Protein AF-A0A2A6LT92-F1 (afdb_monomer)

Organism: Rhizobium fredii (NCBI:txid380)

Mean predicted aligned error: 14.04 Å

Foldseek 3Di:
DDDDDDDDDDDDPPPPDPPPPPPPPPDDWDWDKAFQFAFEALEDPFWDAPPDPFWDKAKDKDKTWRQLQAWFQKKKFKAFQWHDDFPDFIAWFPFKWKKAKWKDPPVVDDIGTFAAVNHRMDIHGTGQLIRMTPMDGDPDIAHHGHMMMMMMIIGDGHGGIGGFGPPDPDTGRGGLGMIGTDICVSPFQEEEEEEELVCPFQNNLLSLLCVSQHYYRYYYHYLDALVNCLVRCPSVLVNCLVNVHQAYEYYHDLSCLVVVHFLVRRVVSVVSVLVSNVVSNYFYAYEAFDQWLDLDKFFWPFWWDDPQKIKTFTPFLVSDDAQFKKAKDFFPPPPLSGGIWGFHDGDGRITITGGNPHDGTTTDGRIIIGGFDDPDDPSADDPDLNAFACPHSRLSNRVVSVVQPDRHPYYQYQCVQFAPDRRGSHGPDPPDVLLDGWFAKWFFAAAPFLFKTATDDPPPQADWFSQAQKWKAWCDWPCHRHIFGFRIHDRRMTGTPDGDPGDDGGTIIIIGGHSQWGDRPNSTGTNDGPPDRRSVSSSVSSSVVSNVVSVVD

Structure (mmCIF, N/CA/C/O backbone):
data_AF-A0A2A6LT92-F1
#
_entry.id   AF-A0A2A6LT92-F1
#
loop_
_atom_site.group_PDB
_atom_site.id
_atom_site.type_symbol
_atom_site.label_atom_id
_atom_site.label_alt_id
_atom_site.label_comp_id
_atom_site.label_asym_id
_atom_site.label_entity_id
_atom_site.label_seq_id
_atom_site.pdbx_PDB_ins_code
_atom_site.Cartn_x
_atom_site.Cartn_y
_atom_site.Cartn_z
_atom_site.occupancy
_atom_site.B_iso_or_equiv
_atom_site.auth_seq_id
_atom_site.auth_comp_id
_atom_site.auth_asym_id
_atom_site.auth_atom_id
_atom_site.pdbx_PDB_model_num
ATOM 1 N N . MET A 1 1 ? 61.129 0.659 36.551 1.00 35.59 1 MET A N 1
ATOM 2 C CA . MET A 1 1 ? 60.708 1.620 35.511 1.00 35.59 1 MET A CA 1
ATOM 3 C C . MET A 1 1 ? 59.716 0.916 34.596 1.00 35.59 1 MET A C 1
ATOM 5 O O . MET A 1 1 ? 60.123 -0.070 34.010 1.00 35.59 1 MET A O 1
ATOM 9 N N . SER A 1 2 ? 58.466 1.410 34.573 1.00 32.62 2 SER A N 1
ATOM 10 C CA . SER A 1 2 ? 57.459 1.439 33.481 1.00 32.62 2 SER A CA 1
ATOM 11 C C . SER A 1 2 ? 57.184 0.186 32.616 1.00 32.62 2 SER A C 1
ATOM 13 O O . SER A 1 2 ? 58.127 -0.407 32.122 1.00 32.62 2 SER A O 1
ATOM 15 N N . LEU A 1 3 ? 55.974 -0.186 32.169 1.00 25.86 3 LEU A N 1
ATOM 16 C CA . LEU A 1 3 ? 54.539 -0.003 32.488 1.00 25.86 3 LEU A CA 1
ATOM 17 C C . LEU A 1 3 ? 53.767 -0.597 31.264 1.00 25.86 3 LEU A C 1
ATOM 19 O O . LEU A 1 3 ? 54.207 -0.364 30.143 1.00 25.86 3 LEU A O 1
ATOM 23 N N . TYR A 1 4 ? 52.617 -1.258 31.493 1.00 28.72 4 TYR A N 1
ATOM 24 C CA . TYR A 1 4 ? 51.484 -1.587 30.572 1.00 28.72 4 TYR A CA 1
ATOM 25 C C . TYR A 1 4 ? 51.679 -2.611 29.417 1.00 28.72 4 TYR A C 1
ATOM 27 O O . TYR A 1 4 ? 52.511 -2.417 28.543 1.00 28.72 4 TYR A O 1
ATOM 35 N N . ALA A 1 5 ? 51.040 -3.802 29.432 1.00 31.17 5 ALA A N 1
ATOM 36 C CA . ALA A 1 5 ? 49.614 -4.174 29.186 1.00 31.17 5 ALA A CA 1
ATOM 37 C C . ALA A 1 5 ? 49.206 -4.046 27.696 1.00 31.17 5 ALA A C 1
ATOM 39 O O . ALA A 1 5 ? 49.435 -3.005 27.099 1.00 31.17 5 ALA A O 1
ATOM 40 N N . ILE A 1 6 ? 48.633 -5.049 27.013 1.00 30.48 6 ILE A N 1
ATOM 41 C CA . ILE A 1 6 ? 47.263 -5.580 27.176 1.00 30.48 6 ILE A CA 1
ATOM 42 C C . ILE A 1 6 ? 47.177 -7.008 26.585 1.00 30.48 6 ILE A C 1
ATOM 44 O O . ILE A 1 6 ? 47.565 -7.238 25.441 1.00 30.48 6 ILE A O 1
ATOM 48 N N . LEU A 1 7 ? 46.608 -7.941 27.355 1.00 28.47 7 LEU A N 1
ATOM 49 C CA . LEU A 1 7 ? 46.187 -9.282 26.942 1.00 28.47 7 LEU A CA 1
ATOM 50 C C . LEU A 1 7 ? 44.790 -9.540 27.550 1.00 28.47 7 LEU A C 1
ATOM 52 O O . LEU A 1 7 ? 44.619 -9.313 28.741 1.00 28.47 7 LEU A O 1
ATOM 56 N N . PHE A 1 8 ? 43.847 -10.015 26.727 1.00 28.67 8 PHE A N 1
ATOM 57 C CA . PHE A 1 8 ? 42.666 -10.846 27.053 1.00 28.67 8 PHE A CA 1
ATOM 58 C C . PHE A 1 8 ? 41.610 -10.410 28.108 1.00 28.67 8 PHE A C 1
ATOM 60 O O . PHE A 1 8 ? 41.892 -10.312 29.292 1.00 28.67 8 PHE A O 1
ATOM 67 N N . ASN A 1 9 ? 40.350 -10.316 27.652 1.00 26.55 9 ASN A N 1
ATOM 68 C CA . ASN A 1 9 ? 39.064 -10.627 28.330 1.00 26.55 9 ASN A CA 1
ATOM 69 C C . ASN A 1 9 ? 38.005 -10.593 27.197 1.00 26.55 9 ASN A C 1
ATOM 71 O O . ASN A 1 9 ? 37.857 -9.547 26.578 1.00 26.55 9 ASN A O 1
ATOM 75 N N . VAL A 1 10 ? 37.327 -11.634 26.688 1.00 31.52 10 VAL A N 1
ATOM 76 C CA . VAL A 1 10 ? 36.645 -12.824 27.241 1.00 31.52 10 VAL A CA 1
ATOM 77 C C . VAL A 1 10 ? 35.726 -12.488 28.415 1.00 31.52 10 VAL A C 1
ATOM 79 O O . VAL A 1 10 ? 36.194 -12.178 29.499 1.00 31.52 10 VAL A O 1
ATOM 82 N N . LEU A 1 11 ? 34.418 -12.578 28.141 1.00 33.44 11 LEU A N 1
ATOM 83 C CA . LEU A 1 11 ? 33.277 -12.563 29.061 1.00 33.44 11 LEU A CA 1
ATOM 84 C C . LEU A 1 11 ? 33.255 -11.449 30.125 1.00 33.44 11 LEU A C 1
ATOM 86 O O . LEU A 1 11 ? 33.715 -11.624 31.247 1.00 33.44 11 LEU A O 1
ATOM 90 N N . MET A 1 12 ? 32.525 -10.371 29.832 1.00 28.38 12 MET A N 1
ATOM 91 C CA . MET A 1 12 ? 31.717 -9.718 30.862 1.00 28.38 12 MET A CA 1
ATOM 92 C C . MET A 1 12 ? 30.249 -10.059 30.625 1.00 28.38 12 MET A C 1
ATOM 94 O O . MET A 1 12 ? 29.532 -9.368 29.908 1.00 28.38 12 MET A O 1
ATOM 98 N N . SER A 1 13 ? 29.812 -11.149 31.256 1.00 32.41 13 SER A N 1
ATOM 99 C CA . SER A 1 13 ? 28.473 -11.198 31.823 1.00 32.41 13 SER A CA 1
ATOM 100 C C . SER A 1 13 ? 28.432 -10.160 32.943 1.00 32.41 13 SER A C 1
ATOM 102 O O . SER A 1 13 ? 29.054 -10.348 33.992 1.00 32.41 13 SER A O 1
ATOM 104 N N . THR A 1 14 ? 27.722 -9.059 32.743 1.00 32.44 14 THR A N 1
ATOM 105 C CA . THR A 1 14 ? 27.208 -8.284 33.867 1.00 32.44 14 THR A CA 1
ATOM 106 C C . THR A 1 14 ? 26.191 -9.163 34.584 1.00 32.44 14 THR A C 1
ATOM 108 O O . THR A 1 14 ? 25.027 -9.246 34.206 1.00 32.44 14 THR A O 1
ATOM 111 N N . VAL A 1 15 ? 26.663 -9.868 35.611 1.00 33.94 15 VAL A N 1
ATOM 112 C CA . VAL A 1 15 ? 25.813 -10.319 36.709 1.00 33.94 15 VAL A CA 1
ATOM 113 C C . VAL A 1 15 ? 25.265 -9.038 37.326 1.00 33.94 15 VAL A C 1
ATOM 115 O O . VAL A 1 15 ? 25.977 -8.323 38.031 1.00 33.94 15 VAL A O 1
ATOM 118 N N . ALA A 1 16 ? 24.028 -8.697 36.969 1.00 36.12 16 ALA A N 1
ATOM 119 C CA . ALA A 1 16 ? 23.244 -7.763 37.748 1.00 36.12 16 ALA A CA 1
ATOM 120 C C . ALA A 1 16 ? 23.137 -8.376 39.144 1.00 36.12 16 ALA A C 1
ATOM 122 O O . ALA A 1 16 ? 22.608 -9.472 39.317 1.00 36.12 16 ALA A O 1
ATOM 123 N N . VAL A 1 17 ? 23.742 -7.707 40.119 1.00 37.91 17 VAL A N 1
ATOM 124 C CA . VAL A 1 17 ? 23.468 -7.962 41.526 1.00 37.91 17 VAL A CA 1
ATOM 125 C C . VAL A 1 17 ? 21.973 -7.708 41.692 1.00 37.91 17 VAL A C 1
ATOM 127 O O . VAL A 1 17 ? 21.527 -6.595 41.411 1.00 37.91 17 VAL A O 1
ATOM 130 N N . ASP A 1 18 ? 21.222 -8.746 42.071 1.00 41.53 18 ASP A N 1
ATOM 131 C CA . ASP A 1 18 ? 19.834 -8.659 42.526 1.00 41.53 18 ASP A CA 1
ATOM 132 C C . ASP A 1 18 ? 19.778 -7.659 43.690 1.00 41.53 18 ASP A C 1
ATOM 134 O O . ASP A 1 18 ? 19.948 -8.000 44.859 1.00 41.53 18 ASP A O 1
ATOM 138 N N . GLY A 1 19 ? 19.608 -6.381 43.360 1.00 40.41 19 GLY A N 1
ATOM 139 C CA . GLY A 1 19 ? 18.986 -5.440 44.266 1.00 40.41 19 GLY A CA 1
ATOM 140 C C . GLY A 1 19 ? 17.525 -5.838 44.312 1.00 40.41 19 GLY A C 1
ATOM 141 O O . GLY A 1 19 ? 16.892 -5.850 43.257 1.00 40.41 19 GLY A O 1
ATOM 142 N N . ASP A 1 20 ? 17.042 -6.206 45.500 1.00 41.25 20 ASP A N 1
ATOM 143 C CA . ASP A 1 20 ? 15.646 -6.525 45.788 1.00 41.25 20 ASP A CA 1
ATOM 144 C C . ASP A 1 20 ? 14.729 -5.692 44.895 1.00 41.25 20 ASP A C 1
ATOM 146 O O . ASP A 1 20 ? 14.607 -4.473 45.067 1.00 41.25 20 ASP A O 1
ATOM 150 N N . ALA A 1 21 ? 14.152 -6.342 43.881 1.00 46.31 21 ALA A N 1
ATOM 151 C CA . ALA A 1 21 ? 13.217 -5.704 42.983 1.00 46.31 21 ALA A CA 1
ATOM 152 C C . ALA A 1 21 ? 12.056 -5.244 43.856 1.00 46.31 21 ALA A C 1
ATOM 154 O O . ALA A 1 21 ? 11.221 -6.053 44.261 1.00 46.31 21 ALA A O 1
ATOM 155 N N . VAL A 1 22 ? 12.041 -3.949 44.192 1.00 47.75 22 VAL A N 1
ATOM 156 C CA . VAL A 1 22 ? 10.883 -3.295 44.795 1.00 47.75 22 VAL A CA 1
ATOM 157 C C . VAL A 1 22 ? 9.699 -3.762 43.958 1.00 47.75 22 VAL A C 1
ATOM 159 O O . VAL A 1 22 ? 9.724 -3.512 42.747 1.00 47.75 22 VAL A O 1
ATOM 162 N N . PRO A 1 23 ? 8.729 -4.497 44.539 1.00 46.97 23 PRO A N 1
ATOM 163 C CA . PRO A 1 23 ? 7.617 -5.022 43.774 1.00 46.97 23 PRO A CA 1
ATOM 164 C C . PRO A 1 23 ? 6.994 -3.846 43.043 1.00 46.97 23 PRO A C 1
ATOM 166 O O . PRO A 1 23 ? 6.489 -2.918 43.679 1.00 46.97 23 PRO A O 1
ATOM 169 N N . GLN A 1 24 ? 7.116 -3.835 41.713 1.00 47.56 24 GLN A N 1
ATOM 170 C CA . GLN A 1 24 ? 6.415 -2.852 40.906 1.00 47.56 24 GLN A CA 1
ATOM 171 C C . GLN A 1 24 ? 4.946 -2.994 41.306 1.00 47.56 24 GLN A C 1
ATOM 173 O O . GLN A 1 24 ? 4.434 -4.122 41.280 1.00 47.56 24 GLN A O 1
ATOM 178 N N . PRO A 1 25 ? 4.294 -1.917 41.779 1.00 57.31 25 PRO A N 1
ATOM 179 C CA . PRO A 1 25 ? 2.903 -2.003 42.180 1.00 57.31 25 PRO A CA 1
ATOM 180 C C . PRO A 1 25 ? 2.115 -2.626 41.023 1.00 57.31 25 PRO A C 1
ATOM 182 O O . PRO A 1 25 ? 2.412 -2.320 39.863 1.00 57.31 25 PRO A O 1
ATOM 185 N N . PRO A 1 26 ? 1.166 -3.535 41.310 1.00 62.59 26 PRO A N 1
ATOM 186 C CA . PRO A 1 26 ? 0.420 -4.219 40.266 1.00 62.59 26 PRO A CA 1
ATOM 187 C C . PRO A 1 26 ? -0.164 -3.176 39.315 1.00 62.59 26 PRO A C 1
ATOM 189 O O . PRO A 1 26 ? -0.838 -2.240 39.752 1.00 62.59 26 PRO A O 1
ATOM 192 N N . ILE A 1 27 ? 0.149 -3.311 38.025 1.00 67.31 27 ILE A N 1
ATOM 193 C CA . ILE A 1 27 ? -0.354 -2.413 36.988 1.00 67.31 27 ILE A CA 1
ATOM 194 C C . ILE A 1 27 ? -1.873 -2.569 36.984 1.00 67.31 27 ILE A C 1
ATOM 196 O O . ILE A 1 27 ? -2.391 -3.605 36.572 1.00 67.31 27 ILE A O 1
ATOM 200 N N . VAL A 1 28 ? -2.582 -1.558 37.490 1.00 76.75 28 VAL A N 1
ATOM 201 C CA . VAL A 1 28 ? -4.045 -1.529 37.468 1.00 76.75 28 VAL A CA 1
ATOM 202 C C . VAL A 1 28 ? -4.476 -1.371 36.011 1.00 76.75 28 VAL A C 1
ATOM 204 O O . VAL A 1 28 ? -4.092 -0.380 35.383 1.00 76.75 28 VAL A O 1
ATOM 207 N N . PRO A 1 29 ? -5.252 -2.314 35.452 1.00 81.06 29 PRO A N 1
ATOM 208 C CA . PRO A 1 29 ? -5.726 -2.193 34.086 1.00 81.06 29 PRO A CA 1
ATOM 209 C C . PRO A 1 29 ? -6.596 -0.944 33.919 1.00 81.06 29 PRO A C 1
ATOM 211 O O . PRO A 1 29 ? -7.518 -0.714 34.702 1.00 81.06 29 PRO A O 1
ATOM 214 N N . VAL A 1 30 ? -6.323 -0.143 32.890 1.00 83.94 30 VAL A N 1
ATOM 215 C CA . VAL A 1 30 ? -7.087 1.065 32.552 1.00 83.94 30 VAL A CA 1
ATOM 216 C C . VAL A 1 30 ? -7.809 0.892 31.214 1.00 83.94 30 VAL A C 1
ATOM 218 O O . VAL A 1 30 ? -7.263 0.254 30.317 1.00 83.94 30 VAL A O 1
ATOM 221 N N . PRO A 1 31 ? -9.016 1.445 31.025 1.00 85.50 31 PRO A N 1
ATOM 222 C CA . PRO A 1 31 ? -9.677 1.421 29.724 1.00 85.50 31 PRO A CA 1
ATOM 223 C C . PRO A 1 31 ? -8.871 2.187 28.661 1.00 85.50 31 PRO A C 1
ATOM 225 O O . PRO A 1 31 ? -8.433 3.314 28.894 1.00 85.50 31 PRO A O 1
ATOM 228 N N . VAL A 1 32 ? -8.686 1.584 27.488 1.00 88.12 32 VAL A N 1
ATOM 229 C CA . VAL A 1 32 ? -7.994 2.157 26.327 1.00 88.12 32 VAL A CA 1
ATOM 230 C C . VAL A 1 32 ? -8.792 1.908 25.051 1.00 88.12 32 VAL A C 1
ATOM 232 O O . VAL A 1 32 ? -9.273 0.805 24.802 1.00 88.12 32 VAL A O 1
ATOM 235 N N . GLN A 1 33 ? -8.906 2.930 24.209 1.00 90.56 33 GLN A N 1
ATOM 236 C CA . GLN A 1 33 ? -9.576 2.819 22.916 1.00 90.56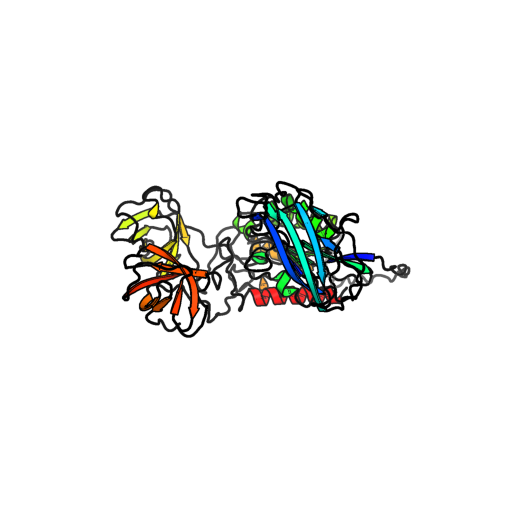 33 GLN A CA 1
ATOM 237 C C . GLN A 1 33 ? -8.616 2.245 21.864 1.00 90.56 33 GLN A C 1
ATOM 239 O O . GLN A 1 33 ? -7.483 2.714 21.727 1.00 90.56 33 GLN A O 1
ATOM 244 N N . ARG A 1 34 ? -9.049 1.213 21.129 1.00 89.56 34 ARG A N 1
ATOM 245 C CA . ARG A 1 34 ? -8.209 0.485 20.161 1.00 89.56 34 ARG A CA 1
ATOM 246 C C . ARG A 1 34 ? -8.977 0.096 18.914 1.00 89.56 34 ARG A C 1
ATOM 248 O O . ARG A 1 34 ? -10.139 -0.279 19.010 1.00 89.56 34 ARG A O 1
ATOM 255 N N . ASN A 1 35 ? -8.306 0.103 17.766 1.00 94.06 35 ASN A N 1
ATOM 256 C CA . ASN A 1 35 ? -8.824 -0.472 16.531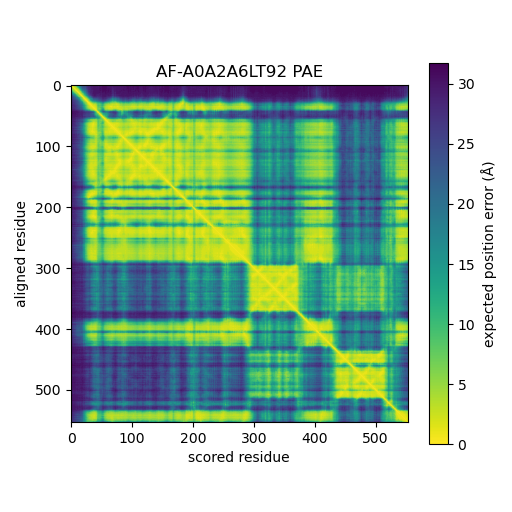 1.00 94.06 35 ASN A CA 1
ATOM 257 C C . ASN A 1 35 ? -9.047 -1.981 16.704 1.00 94.06 35 ASN A C 1
ATOM 259 O O . ASN A 1 35 ? -8.167 -2.687 17.197 1.00 94.06 35 ASN A O 1
ATOM 263 N N . ILE A 1 36 ? -10.213 -2.472 16.286 1.00 93.38 36 ILE A N 1
ATOM 264 C CA . ILE A 1 36 ? -10.633 -3.864 16.528 1.00 93.38 36 ILE A CA 1
ATOM 265 C C . ILE A 1 36 ? -10.693 -4.722 15.268 1.00 93.38 36 ILE A C 1
ATOM 267 O O . ILE A 1 36 ? -11.024 -5.904 15.334 1.00 93.38 36 ILE A O 1
ATOM 271 N N . THR A 1 37 ? -10.358 -4.153 14.114 1.00 90.44 37 THR A N 1
ATOM 272 C CA . THR A 1 37 ? -10.396 -4.851 12.831 1.00 90.44 37 THR A CA 1
ATOM 273 C C . THR A 1 37 ? -9.274 -4.389 11.907 1.00 90.44 37 THR A C 1
ATOM 275 O O . THR A 1 37 ? -8.489 -3.501 12.241 1.00 90.44 37 THR A O 1
ATOM 278 N N . ARG A 1 38 ? -9.176 -5.004 10.731 1.00 87.88 38 ARG A N 1
ATOM 279 C CA . ARG A 1 38 ? -8.233 -4.587 9.695 1.00 87.88 38 ARG A CA 1
ATOM 280 C C . ARG A 1 38 ? -8.876 -3.500 8.856 1.00 87.88 38 ARG A C 1
ATOM 282 O O . ARG A 1 38 ? -9.900 -3.735 8.220 1.00 87.88 38 ARG A O 1
ATOM 289 N N . THR A 1 39 ? -8.276 -2.317 8.847 1.00 84.50 39 THR A N 1
ATOM 290 C CA . THR A 1 39 ? -8.749 -1.196 8.038 1.00 84.50 39 THR A CA 1
ATOM 291 C C . THR A 1 39 ? -7.637 -0.607 7.194 1.00 84.50 39 THR A C 1
ATOM 293 O O . THR A 1 39 ? -6.450 -0.655 7.524 1.00 84.50 39 THR A O 1
ATOM 296 N N . ILE A 1 40 ? -8.050 -0.046 6.064 1.00 80.31 40 ILE A N 1
ATOM 297 C CA . ILE A 1 40 ? -7.178 0.697 5.168 1.00 80.31 40 ILE A CA 1
ATOM 298 C C . ILE A 1 40 ? -7.648 2.134 5.186 1.00 80.31 40 ILE A C 1
ATOM 300 O O . ILE A 1 40 ? -8.841 2.417 5.060 1.00 80.31 40 ILE A O 1
ATOM 304 N N . GLY A 1 41 ? -6.706 3.038 5.394 1.00 78.06 41 GLY A N 1
ATOM 305 C CA . GLY A 1 41 ? -7.003 4.445 5.507 1.00 78.06 41 GLY A CA 1
ATOM 306 C C . GLY A 1 41 ? -7.394 5.107 4.182 1.00 78.06 41 GLY A C 1
ATOM 307 O O . GLY A 1 41 ? -7.432 4.469 3.128 1.00 78.06 41 GLY A O 1
ATOM 308 N N . PRO A 1 42 ? -7.683 6.412 4.237 1.00 71.62 42 PRO A N 1
ATOM 309 C CA . PRO A 1 42 ? -8.165 7.219 3.114 1.00 71.62 42 PRO A CA 1
ATOM 310 C C . PRO A 1 42 ? -7.088 7.505 2.039 1.00 71.62 42 PRO A C 1
ATOM 312 O O . PRO A 1 42 ? -6.676 8.657 1.880 1.00 71.62 42 PRO A O 1
ATOM 315 N N . GLY A 1 43 ? -6.582 6.493 1.316 1.00 58.97 43 GLY A N 1
ATOM 316 C CA . GLY A 1 43 ? -5.452 6.664 0.386 1.00 58.97 43 GLY A CA 1
ATOM 317 C C . GLY A 1 43 ? -5.400 5.774 -0.864 1.00 58.97 43 GLY A C 1
ATOM 318 O O . GLY A 1 43 ? -5.931 4.666 -0.879 1.00 58.97 43 GLY A O 1
ATOM 319 N N . ASN A 1 44 ? -4.670 6.299 -1.867 1.00 48.38 44 ASN A N 1
ATOM 320 C CA . ASN A 1 44 ? -4.307 5.776 -3.204 1.00 48.38 44 ASN A CA 1
ATOM 321 C C . ASN A 1 44 ? -5.226 6.184 -4.384 1.00 48.38 44 ASN A C 1
ATOM 323 O O . ASN A 1 44 ? -5.695 5.320 -5.116 1.00 48.38 44 ASN A O 1
ATOM 327 N N . ASP A 1 45 ? -5.476 7.495 -4.544 1.00 43.41 45 ASP A N 1
ATOM 328 C CA . ASP A 1 45 ? -6.436 8.152 -5.474 1.00 43.41 45 ASP A CA 1
ATOM 329 C C . ASP A 1 45 ? -7.919 8.135 -5.040 1.00 43.41 45 ASP A C 1
ATOM 331 O O . ASP A 1 45 ? -8.819 8.520 -5.786 1.00 43.41 45 ASP A O 1
ATOM 335 N N . GLY A 1 46 ? -8.194 7.756 -3.790 1.00 44.66 46 GLY A N 1
ATOM 336 C CA . GLY A 1 46 ? -9.541 7.633 -3.224 1.00 44.66 46 GLY A CA 1
ATOM 337 C C . GLY A 1 46 ? -10.206 8.951 -2.815 1.00 44.66 46 GLY A C 1
ATOM 338 O O . GLY A 1 46 ? -10.585 9.100 -1.657 1.00 44.66 46 GLY A O 1
ATOM 339 N N . GLN A 1 47 ? -10.381 9.905 -3.732 1.00 45.16 47 GLN A N 1
ATOM 340 C CA . GLN A 1 47 ? -11.461 10.885 -3.583 1.00 45.16 47 GLN A CA 1
ATOM 341 C C . GLN A 1 47 ? -12.675 10.375 -4.349 1.00 45.16 47 GLN A C 1
ATOM 343 O O . GLN A 1 47 ? -12.659 10.300 -5.576 1.00 45.16 47 GLN A O 1
ATOM 348 N N . GLY A 1 48 ? -13.736 10.042 -3.623 1.00 44.91 48 GLY A N 1
ATOM 349 C CA . GLY A 1 48 ? -15.032 9.809 -4.242 1.00 44.91 48 GLY A CA 1
ATOM 350 C C . GLY A 1 48 ? -15.571 11.127 -4.755 1.00 44.91 48 GLY A C 1
ATOM 351 O O . GLY A 1 48 ? -15.680 12.079 -3.983 1.00 44.91 48 GLY A O 1
ATOM 352 N N . LEU A 1 49 ? -15.881 11.187 -6.046 1.00 42.75 49 LEU A N 1
ATOM 353 C CA . LEU A 1 49 ? -16.707 12.244 -6.614 1.00 42.75 49 LEU A CA 1
ATOM 354 C C . LEU A 1 49 ? -18.170 11.813 -6.495 1.00 42.75 49 LEU A C 1
ATOM 356 O O . LEU A 1 49 ? -18.512 10.698 -6.894 1.00 42.75 49 LEU A O 1
ATOM 360 N N . SER A 1 50 ? -19.046 12.702 -6.027 1.00 41.78 50 SER A N 1
ATOM 361 C CA . SER A 1 50 ? -20.448 12.636 -6.441 1.00 41.78 50 SER A CA 1
ATOM 362 C C . SER A 1 50 ? -20.488 12.882 -7.955 1.00 41.78 50 SER A C 1
ATOM 364 O O . SER A 1 50 ? -20.259 13.993 -8.432 1.00 41.78 50 SER A O 1
ATOM 366 N N . ALA A 1 51 ? -20.684 11.831 -8.752 1.00 37.47 51 ALA A N 1
ATOM 367 C CA . ALA A 1 51 ? -20.924 11.990 -10.183 1.00 37.47 51 ALA A CA 1
ATOM 368 C C . ALA A 1 51 ? -22.399 12.369 -10.389 1.00 37.47 51 ALA A C 1
ATOM 370 O O . ALA A 1 51 ? -23.282 11.588 -10.040 1.00 37.47 51 ALA A O 1
ATOM 371 N N . GLY A 1 52 ? -22.679 13.552 -10.949 1.00 39.34 52 GLY A N 1
ATOM 372 C CA . GLY A 1 52 ? -24.042 13.956 -11.314 1.00 39.34 52 GLY A CA 1
ATOM 373 C C . GLY A 1 52 ? -24.309 15.462 -11.265 1.00 39.34 52 GLY A C 1
ATOM 374 O O . GLY A 1 52 ? -23.433 16.258 -10.943 1.00 39.34 52 GLY A O 1
ATOM 375 N N . THR A 1 53 ? -25.544 15.845 -11.598 1.00 39.44 53 THR A N 1
ATOM 376 C CA . THR A 1 53 ? -26.078 17.222 -11.562 1.00 39.44 53 THR A CA 1
ATOM 377 C C . THR A 1 53 ? -26.913 17.511 -10.307 1.00 39.44 53 THR A C 1
ATOM 379 O O . THR A 1 53 ? -27.560 18.552 -10.221 1.00 39.44 53 THR A O 1
ATOM 382 N N . SER A 1 54 ? -26.920 16.598 -9.334 1.00 48.22 54 SER A N 1
ATOM 383 C CA . SER A 1 54 ? -27.678 16.685 -8.081 1.00 48.22 54 SER A CA 1
ATOM 384 C C . SER A 1 54 ? -26.873 16.101 -6.921 1.00 48.22 54 SER A C 1
ATOM 386 O O . SER A 1 54 ? -25.995 15.269 -7.143 1.00 48.22 54 SER A O 1
ATOM 388 N N . ALA A 1 55 ? -27.179 16.521 -5.689 1.00 61.00 55 ALA A N 1
ATOM 389 C CA . ALA A 1 55 ? -26.605 15.911 -4.492 1.00 61.00 55 ALA A CA 1
ATOM 390 C C . ALA A 1 55 ? -26.859 14.395 -4.503 1.00 61.00 55 ALA A C 1
ATOM 392 O O . ALA A 1 55 ? -27.973 13.949 -4.789 1.00 61.00 55 ALA A O 1
ATOM 393 N N . THR A 1 56 ? -25.829 13.604 -4.214 1.00 72.38 56 THR A N 1
ATOM 394 C CA . THR A 1 56 ? -25.918 12.138 -4.209 1.00 72.38 56 THR A CA 1
ATOM 395 C C . THR A 1 56 ? -25.530 11.604 -2.847 1.00 72.38 56 THR A C 1
ATOM 397 O O . THR A 1 56 ? -24.500 11.993 -2.290 1.00 72.38 56 THR A O 1
ATOM 400 N N . THR A 1 57 ? -26.315 10.665 -2.332 1.00 79.69 57 THR A N 1
ATOM 401 C CA . THR A 1 57 ? -25.917 9.890 -1.162 1.00 79.69 57 THR A CA 1
ATOM 402 C C . THR A 1 57 ? -24.930 8.814 -1.594 1.00 79.69 57 THR A C 1
ATOM 404 O O . THR A 1 57 ? -25.269 7.927 -2.376 1.00 79.69 57 THR A O 1
ATOM 407 N N . VAL A 1 58 ? -23.706 8.886 -1.076 1.00 77.88 58 VAL A N 1
ATOM 408 C CA . VAL A 1 58 ? -22.757 7.777 -1.153 1.00 77.88 58 VAL A CA 1
ATOM 409 C C . VAL A 1 58 ? -22.992 6.872 0.044 1.00 77.88 58 VAL A C 1
ATOM 411 O O . VAL A 1 58 ? -23.024 7.332 1.184 1.00 77.88 58 VAL A O 1
ATOM 414 N N . THR A 1 59 ? -23.184 5.584 -0.208 1.00 80.56 59 THR A N 1
ATOM 415 C CA . THR A 1 59 ? -23.412 4.581 0.834 1.00 80.56 59 THR A CA 1
ATOM 416 C C . THR A 1 59 ? -22.378 3.480 0.727 1.00 80.56 59 THR A C 1
ATOM 418 O O . THR A 1 59 ? -22.027 3.060 -0.377 1.00 80.56 59 THR A O 1
ATOM 421 N N . SER A 1 60 ? -21.957 2.945 1.861 1.00 81.88 60 SER A N 1
ATOM 422 C CA . SER A 1 60 ? -21.264 1.671 1.922 1.00 81.88 60 SER A CA 1
ATOM 423 C C . SER A 1 60 ? -21.922 0.751 2.919 1.00 81.88 60 SER A C 1
ATOM 425 O O . SER A 1 60 ? -22.596 1.166 3.863 1.00 81.88 60 SER A O 1
ATOM 427 N N . ASN A 1 61 ? -21.700 -0.530 2.677 1.00 84.31 61 ASN A N 1
ATOM 428 C CA . ASN A 1 61 ? -22.086 -1.570 3.587 1.00 84.31 61 ASN A CA 1
ATOM 429 C C . ASN A 1 61 ? -20.980 -2.614 3.600 1.00 84.31 61 ASN A C 1
ATOM 431 O O . ASN A 1 61 ? -20.664 -3.175 2.549 1.00 84.31 61 ASN A O 1
ATOM 435 N N . HIS A 1 62 ? -20.336 -2.807 4.747 1.00 82.62 62 HIS A N 1
ATOM 436 C CA . HIS A 1 62 ? -19.145 -3.637 4.819 1.00 82.62 62 HIS A CA 1
ATOM 437 C C . HIS A 1 62 ? -19.129 -4.514 6.063 1.00 82.62 62 HIS A C 1
ATOM 439 O O . HIS A 1 62 ? -19.530 -4.099 7.151 1.00 82.62 62 HIS A O 1
ATOM 445 N N . SER A 1 63 ? -18.653 -5.740 5.875 1.00 87.00 63 SER A N 1
ATOM 446 C CA . SER A 1 63 ? -18.481 -6.716 6.940 1.00 87.00 63 SER A CA 1
ATOM 447 C C . SER A 1 63 ? -17.062 -6.652 7.481 1.00 87.00 63 SER A C 1
ATOM 449 O O . SER A 1 63 ? -16.099 -6.695 6.724 1.00 87.00 63 SER A O 1
ATOM 451 N N . TYR A 1 64 ? -16.950 -6.591 8.799 1.00 88.12 64 TYR A N 1
ATOM 452 C CA . TYR A 1 64 ? -15.697 -6.543 9.531 1.00 88.12 64 TYR A CA 1
ATOM 453 C C . TYR A 1 64 ? -15.618 -7.746 10.463 1.00 88.12 64 TYR A C 1
ATOM 455 O O . TYR A 1 64 ? -16.627 -8.178 11.020 1.00 88.12 64 TYR A O 1
ATOM 463 N N . ALA A 1 65 ? -14.415 -8.281 10.647 1.00 88.12 65 ALA A N 1
ATOM 464 C CA . ALA A 1 65 ? -14.152 -9.292 11.662 1.00 88.12 65 ALA A CA 1
ATOM 465 C C . ALA A 1 65 ? -13.657 -8.618 12.945 1.00 88.12 65 ALA A C 1
ATOM 467 O O . ALA A 1 65 ? -12.839 -7.694 12.881 1.00 88.12 65 ALA A O 1
ATOM 468 N N . ASN A 1 66 ? -14.130 -9.090 14.099 1.00 91.44 66 ASN A N 1
ATOM 469 C CA . ASN A 1 66 ? -13.561 -8.734 15.392 1.00 91.44 66 ASN A CA 1
ATOM 470 C C . ASN A 1 66 ? -12.204 -9.433 15.562 1.00 91.44 66 ASN A C 1
ATOM 472 O O . ASN A 1 66 ? -12.123 -10.589 15.978 1.00 91.44 66 ASN A O 1
ATOM 476 N N . GLU A 1 67 ? -11.132 -8.717 15.252 1.00 89.19 67 GLU A N 1
ATOM 477 C CA . GLU A 1 67 ? -9.758 -9.201 15.374 1.00 89.19 67 GLU A CA 1
ATOM 478 C C . GLU A 1 67 ? -9.073 -8.714 16.655 1.00 89.19 67 GLU A C 1
ATOM 480 O O . GLU A 1 67 ? -7.944 -9.120 16.928 1.00 89.19 67 GLU A O 1
ATOM 485 N N . SER A 1 68 ? -9.764 -7.923 17.492 1.00 88.69 68 SER A N 1
ATOM 486 C CA . SER A 1 68 ? -9.283 -7.577 18.841 1.00 88.69 68 SER A CA 1
ATOM 487 C C . SER A 1 68 ? -8.992 -8.834 19.661 1.00 88.69 68 SER A C 1
ATOM 489 O O . SER A 1 68 ? -8.093 -8.857 20.492 1.00 88.69 68 SER A O 1
ATOM 491 N N . GLY A 1 69 ? -9.751 -9.894 19.362 1.00 86.69 69 GLY A N 1
ATOM 492 C CA . GLY A 1 69 ? -9.819 -11.184 20.021 1.00 86.69 69 GLY A CA 1
ATOM 493 C C . GLY A 1 69 ? -10.214 -11.140 21.493 1.00 86.69 69 GLY A C 1
ATOM 494 O O . GLY A 1 69 ? -9.954 -12.106 22.203 1.00 86.69 69 GLY A O 1
ATOM 495 N N . GLU A 1 70 ? -10.875 -10.061 21.893 1.00 89.25 70 GLU A N 1
ATOM 496 C CA . GLU A 1 70 ? -11.737 -9.982 23.065 1.00 89.25 70 GLU A CA 1
ATOM 497 C C . GLU A 1 70 ? -13.191 -9.853 22.599 1.00 89.25 70 GLU A C 1
ATOM 499 O O . GLU A 1 70 ? -13.461 -9.534 21.438 1.00 89.25 70 GLU A O 1
ATOM 504 N N . GLU A 1 71 ? -14.142 -10.114 23.489 1.00 93.31 71 GLU A N 1
ATOM 505 C CA . GLU A 1 71 ? -15.539 -9.773 23.229 1.00 93.31 71 GLU A CA 1
ATOM 506 C C . GLU A 1 71 ? -15.718 -8.247 23.236 1.00 93.31 71 GLU A C 1
ATOM 508 O O . GLU A 1 71 ? -15.236 -7.565 24.142 1.00 93.31 71 GLU A O 1
ATOM 513 N N . LEU A 1 72 ? -16.405 -7.710 22.226 1.00 94.81 72 LEU A N 1
ATOM 514 C CA . LEU A 1 72 ? -16.707 -6.284 22.134 1.00 94.81 72 LEU A CA 1
ATOM 515 C C . LEU A 1 72 ? -18.063 -6.017 22.770 1.00 94.81 72 LEU A C 1
ATOM 517 O O . LEU A 1 72 ? -19.074 -6.568 22.335 1.00 94.81 72 LEU A O 1
ATOM 521 N N . THR A 1 73 ? -18.086 -5.131 23.756 1.00 94.94 73 THR A N 1
ATOM 522 C CA . THR A 1 73 ? -19.311 -4.631 24.398 1.00 94.94 73 THR A CA 1
ATOM 523 C C . THR A 1 73 ? -19.622 -3.196 23.993 1.00 94.94 73 THR A C 1
ATOM 525 O O . THR A 1 73 ? -20.758 -2.746 24.139 1.00 94.94 73 THR A O 1
ATOM 528 N N . THR A 1 74 ? -18.643 -2.494 23.425 1.00 95.56 74 THR A N 1
ATOM 529 C CA . THR A 1 74 ? -18.781 -1.129 22.930 1.00 95.56 74 THR A CA 1
ATOM 530 C C . THR A 1 74 ? -18.139 -0.961 21.559 1.00 95.56 74 THR A C 1
ATOM 532 O O . THR A 1 74 ? -17.231 -1.712 21.196 1.00 95.56 74 THR A O 1
ATOM 535 N N . LEU A 1 75 ? -18.596 0.028 20.789 1.00 97.19 75 LEU A N 1
ATOM 536 C CA . LEU A 1 75 ? -17.994 0.399 19.509 1.00 97.19 75 LEU A CA 1
ATOM 537 C C . LEU A 1 75 ? -18.056 1.907 19.270 1.00 97.19 75 LEU A C 1
ATOM 539 O O . LEU A 1 75 ? -19.035 2.564 19.613 1.00 97.19 75 LEU A O 1
ATOM 543 N N . ALA A 1 76 ? -17.063 2.422 18.557 1.00 97.56 76 ALA A N 1
ATOM 544 C CA . ALA A 1 76 ? -17.110 3.707 17.879 1.00 97.56 76 ALA A CA 1
ATOM 545 C C . ALA A 1 76 ? -16.494 3.593 16.478 1.00 97.56 76 ALA A C 1
ATOM 547 O O . ALA A 1 76 ? -15.669 2.720 16.194 1.00 97.56 76 ALA A O 1
ATOM 548 N N . VAL A 1 77 ? -16.899 4.489 15.584 1.00 96.06 77 VAL A N 1
ATOM 549 C CA . VAL A 1 77 ? -16.371 4.583 14.218 1.00 96.06 77 VAL A CA 1
ATOM 550 C C . VAL A 1 77 ? -15.540 5.846 14.063 1.00 96.06 77 VAL A C 1
ATOM 552 O O . VAL A 1 77 ? -15.883 6.898 14.600 1.00 96.06 77 VAL A O 1
ATOM 555 N N . VAL A 1 78 ? -14.448 5.749 13.306 1.00 95.38 78 VAL A N 1
ATOM 556 C CA . VAL A 1 78 ? -13.522 6.860 13.069 1.00 95.38 78 VAL A CA 1
ATOM 557 C C . VAL A 1 78 ? -13.517 7.216 11.591 1.00 95.38 78 VAL A C 1
ATOM 559 O O . VAL A 1 78 ? -13.264 6.362 10.744 1.00 95.38 78 VAL A O 1
ATOM 562 N N . TYR A 1 79 ? -13.748 8.487 11.278 1.00 93.25 79 TYR A N 1
ATOM 563 C CA . TYR A 1 79 ? -13.637 9.062 9.937 1.00 93.25 79 TYR A CA 1
ATOM 564 C C . TYR A 1 79 ? -12.475 10.052 9.870 1.00 93.25 79 TYR A C 1
ATOM 566 O O . TYR A 1 79 ? -11.995 10.534 10.893 1.00 93.25 79 TYR A O 1
ATOM 574 N N . SER A 1 80 ? -12.027 10.387 8.663 1.00 91.62 80 SER A N 1
ATOM 575 C CA . SER A 1 80 ? -10.994 11.400 8.429 1.00 91.62 80 SER A CA 1
ATOM 576 C C . SER A 1 80 ? -11.521 12.533 7.555 1.00 91.62 80 SER A C 1
ATOM 578 O O . SER A 1 80 ? -12.270 12.316 6.612 1.00 91.62 80 SER A O 1
ATOM 580 N N . GLY A 1 81 ? -11.089 13.757 7.823 1.00 90.62 81 GLY A N 1
ATOM 581 C CA . GLY A 1 81 ? -11.342 14.946 7.007 1.00 90.62 81 GLY A CA 1
ATOM 582 C C . GLY A 1 81 ? -10.246 15.230 5.981 1.00 90.62 81 GLY A C 1
ATOM 583 O O . GLY A 1 81 ? -10.160 16.344 5.464 1.00 90.62 81 GLY A O 1
ATOM 584 N N . PHE A 1 82 ? -9.356 14.273 5.722 1.00 86.88 82 PHE A N 1
ATOM 585 C CA . PHE A 1 82 ? -8.237 14.414 4.796 1.00 86.88 82 PHE A CA 1
ATOM 586 C C . PHE A 1 82 ? -8.108 13.182 3.899 1.00 86.88 82 PHE A C 1
ATOM 588 O O . PHE A 1 82 ? -8.599 12.101 4.232 1.00 86.88 82 PHE A O 1
ATOM 595 N N . ALA A 1 83 ? -7.416 13.363 2.778 1.00 79.69 83 ALA A N 1
ATOM 596 C CA . ALA A 1 83 ? -7.026 12.303 1.869 1.00 79.69 83 ALA A CA 1
ATOM 597 C C . ALA A 1 83 ? -5.499 12.240 1.749 1.00 79.69 83 ALA A C 1
ATOM 599 O O . ALA A 1 83 ? -4.801 13.256 1.656 1.00 79.69 83 ALA A O 1
ATOM 600 N N . ALA A 1 84 ? -4.990 11.017 1.732 1.00 77.00 84 ALA A N 1
ATOM 601 C CA . ALA A 1 84 ? -3.618 10.713 1.383 1.00 77.00 84 ALA A CA 1
ATOM 602 C C . ALA A 1 84 ? -3.444 10.810 -0.146 1.00 77.00 84 ALA A C 1
ATOM 604 O O . ALA A 1 84 ? -4.184 10.166 -0.892 1.00 77.00 84 ALA A O 1
ATOM 605 N N . ILE A 1 85 ? -2.482 11.618 -0.609 1.00 71.88 85 ILE A N 1
ATOM 606 C CA . ILE A 1 85 ? -2.188 11.818 -2.037 1.00 71.88 85 ILE A CA 1
ATOM 607 C C . ILE A 1 85 ? -0.880 11.111 -2.400 1.00 71.88 85 ILE A C 1
ATOM 609 O O . ILE A 1 85 ? 0.110 11.217 -1.674 1.00 71.88 85 ILE A O 1
ATOM 613 N N . ASN A 1 86 ? -0.880 10.408 -3.534 1.00 70.06 86 ASN A N 1
ATOM 614 C CA . ASN A 1 86 ? 0.311 9.778 -4.098 1.00 70.06 86 ASN A CA 1
ATOM 615 C C . ASN A 1 86 ? 1.408 10.827 -4.345 1.00 70.06 86 ASN A C 1
ATOM 617 O O . ASN A 1 86 ? 1.158 11.847 -4.986 1.00 70.06 86 ASN A O 1
ATOM 621 N N . ASN A 1 87 ? 2.622 10.572 -3.846 1.00 67.94 87 ASN A N 1
ATOM 622 C CA . ASN A 1 87 ? 3.802 11.435 -4.023 1.00 67.94 87 ASN A CA 1
ATOM 623 C C . ASN A 1 87 ? 3.627 12.911 -3.613 1.00 67.94 87 ASN A C 1
ATOM 625 O O . ASN A 1 87 ? 4.354 13.775 -4.107 1.00 67.94 87 ASN A O 1
ATOM 629 N N . ALA A 1 88 ? 2.678 13.225 -2.726 1.00 71.50 88 ALA A N 1
ATOM 630 C CA . ALA A 1 88 ? 2.401 14.596 -2.306 1.00 71.50 88 ALA A CA 1
ATOM 631 C C . ALA A 1 88 ? 1.967 14.688 -0.836 1.00 71.50 88 ALA A C 1
ATOM 633 O O . ALA A 1 88 ? 1.683 13.687 -0.175 1.00 71.50 88 ALA A O 1
ATOM 634 N N . ALA A 1 89 ? 1.911 15.920 -0.329 1.00 76.62 89 ALA A N 1
ATOM 635 C CA . ALA A 1 89 ? 1.430 16.204 1.016 1.00 76.62 89 ALA A CA 1
ATOM 636 C C . ALA A 1 89 ? -0.051 15.822 1.196 1.00 76.62 89 ALA A C 1
ATOM 638 O O . ALA A 1 89 ? -0.853 15.872 0.260 1.00 76.62 89 ALA A O 1
ATOM 639 N N . GLU A 1 90 ? -0.425 15.465 2.426 1.00 81.88 90 GLU A N 1
ATOM 640 C CA . GLU A 1 90 ? -1.806 15.144 2.792 1.00 81.88 90 GLU A CA 1
ATOM 641 C C . GLU A 1 90 ? -2.737 16.342 2.583 1.00 81.88 90 GLU A C 1
ATOM 643 O O . GLU A 1 90 ? -2.604 17.388 3.228 1.00 81.88 90 GLU A O 1
ATOM 648 N N . SER A 1 91 ? -3.753 16.169 1.741 1.00 81.81 91 SER A N 1
ATOM 649 C CA . SER A 1 91 ? -4.704 17.236 1.446 1.00 81.81 91 SER A CA 1
ATOM 650 C C . SER A 1 91 ? -5.945 17.125 2.314 1.00 81.81 91 SER A C 1
ATOM 652 O O . SER A 1 91 ? -6.493 16.043 2.526 1.00 81.81 91 SER A O 1
ATOM 654 N N . SER A 1 92 ? -6.393 18.260 2.836 1.00 87.25 92 SER A N 1
ATOM 655 C CA . SER A 1 92 ? -7.689 18.351 3.501 1.00 87.25 92 SER A CA 1
ATOM 656 C C . SER A 1 92 ? -8.815 18.180 2.482 1.00 87.25 92 SER A C 1
ATOM 658 O O . SER A 1 92 ? -8.700 18.609 1.334 1.00 87.25 92 SER A O 1
ATOM 660 N N . CYS A 1 93 ? -9.935 17.603 2.909 1.00 83.00 93 CYS A N 1
ATOM 661 C CA . CYS A 1 93 ? -11.175 17.722 2.154 1.00 83.00 93 CYS A CA 1
ATOM 662 C C . CYS A 1 93 ? -11.508 19.205 1.928 1.00 83.00 93 CYS A C 1
ATOM 664 O O . CYS A 1 93 ? -11.273 20.009 2.833 1.00 83.00 93 CYS A O 1
ATOM 666 N N . PRO A 1 94 ? -12.064 19.581 0.762 1.00 81.31 94 PRO A N 1
ATOM 667 C CA . PRO A 1 94 ? -12.407 20.976 0.480 1.00 81.31 94 PRO A CA 1
ATOM 668 C C . PRO A 1 94 ? -13.438 21.567 1.452 1.00 81.31 94 PRO A C 1
ATOM 670 O O . PRO A 1 94 ? -13.431 22.766 1.709 1.00 81.31 94 PRO A O 1
ATOM 673 N N . SER A 1 95 ? -14.321 20.727 1.991 1.00 86.38 95 SER A N 1
ATOM 674 C CA . SER A 1 95 ? -15.382 21.103 2.922 1.00 86.38 95 SER A CA 1
ATOM 675 C C . SER A 1 95 ? -15.664 19.972 3.911 1.00 86.38 95 SER A C 1
ATOM 677 O O . SER A 1 95 ? -15.245 18.827 3.706 1.00 86.38 95 SER A O 1
ATOM 679 N N . ALA A 1 96 ? -16.355 20.305 5.003 1.00 91.62 96 ALA A N 1
ATOM 680 C CA . ALA A 1 96 ? -16.895 19.306 5.916 1.00 91.62 96 ALA A CA 1
ATOM 681 C C . ALA A 1 96 ? -17.986 18.479 5.220 1.00 91.62 96 ALA A C 1
ATOM 683 O O . ALA A 1 96 ? -18.656 18.977 4.313 1.00 91.62 96 ALA A O 1
ATOM 684 N N . TYR A 1 97 ? -18.175 17.231 5.641 1.00 89.94 97 TYR A N 1
ATOM 685 C CA . TYR A 1 97 ? -19.173 16.344 5.042 1.00 89.94 97 TYR A CA 1
ATOM 686 C C . TYR A 1 97 ? -20.010 15.622 6.105 1.00 89.94 97 TYR A C 1
ATOM 688 O O . TYR A 1 97 ? -19.470 15.222 7.143 1.00 89.94 97 TYR A O 1
ATOM 696 N N . PRO A 1 98 ? -21.326 15.455 5.873 1.00 92.69 98 PRO A N 1
ATOM 697 C CA . PRO A 1 98 ? -22.202 14.791 6.822 1.00 92.69 98 PRO A CA 1
ATOM 698 C C . PRO A 1 98 ? -22.003 13.281 6.763 1.00 92.69 98 PRO A C 1
ATOM 700 O O . PRO A 1 98 ? -21.754 12.723 5.694 1.00 92.69 98 PRO A O 1
ATOM 703 N N . ILE A 1 99 ? -22.165 12.612 7.898 1.00 93.50 99 ILE A N 1
ATOM 704 C CA . ILE A 1 99 ? -22.077 11.157 7.990 1.00 93.50 99 ILE A CA 1
ATOM 705 C C . ILE A 1 99 ? -23.183 10.590 8.871 1.00 93.50 99 ILE A C 1
ATOM 707 O O . ILE A 1 99 ? -23.575 11.180 9.875 1.00 93.50 99 ILE A O 1
ATOM 711 N N . VAL A 1 100 ? -23.675 9.421 8.484 1.00 94.75 100 VAL A N 1
ATOM 712 C CA . VAL A 1 100 ? -24.528 8.543 9.290 1.00 94.75 100 VAL A CA 1
ATOM 713 C C . VAL A 1 100 ? -23.874 7.175 9.279 1.00 94.75 100 VAL A C 1
ATOM 715 O O . VAL A 1 100 ? -23.366 6.746 8.241 1.00 94.75 100 VAL A O 1
ATOM 718 N N . ALA A 1 101 ? -23.871 6.496 10.421 1.00 95.75 101 ALA A N 1
ATOM 719 C CA . ALA A 1 101 ? -23.287 5.172 10.548 1.00 95.75 101 ALA A CA 1
ATOM 720 C C . ALA A 1 101 ? -24.157 4.274 11.423 1.00 95.75 101 ALA A C 1
ATOM 722 O O . ALA A 1 101 ? -24.771 4.723 12.392 1.00 95.75 101 ALA A O 1
ATOM 723 N N . THR A 1 102 ? -24.166 2.986 11.107 1.00 96.94 102 THR A N 1
ATOM 724 C CA . THR A 1 102 ? -24.899 1.968 11.860 1.00 96.94 102 THR A CA 1
ATOM 725 C C . THR A 1 102 ? -24.088 0.687 11.986 1.00 96.94 102 THR A C 1
ATOM 727 O O . THR A 1 102 ? -23.214 0.433 11.156 1.00 96.94 102 THR A O 1
ATOM 730 N N . VAL A 1 103 ? -24.384 -0.115 13.008 1.00 97.00 103 VAL A N 1
ATOM 731 C CA . VAL A 1 103 ? -23.832 -1.454 13.218 1.00 97.00 103 VAL A CA 1
ATOM 732 C C . VAL A 1 103 ? -24.938 -2.497 13.294 1.00 97.00 103 VAL A C 1
ATOM 734 O O . VAL A 1 103 ? -26.011 -2.253 13.842 1.00 97.00 103 VAL A O 1
ATOM 737 N N . GLU A 1 104 ? -24.655 -3.675 12.757 1.00 95.88 104 GLU A N 1
ATOM 738 C CA . GLU A 1 104 ? -25.545 -4.828 12.741 1.00 95.88 104 GLU A CA 1
ATOM 739 C C . GLU A 1 104 ? -24.772 -6.072 13.204 1.00 95.88 104 GLU A C 1
ATOM 741 O O . GLU A 1 104 ? -23.764 -6.459 12.593 1.00 95.88 104 GLU A O 1
ATOM 746 N N . TYR A 1 105 ? -25.233 -6.688 14.298 1.00 92.38 105 TYR A N 1
ATOM 747 C CA . TYR A 1 105 ? -24.702 -7.951 14.807 1.00 92.38 105 TYR A CA 1
ATOM 748 C C . TYR A 1 105 ? -25.747 -8.744 15.623 1.00 92.38 105 TYR A C 1
ATOM 750 O O . TYR A 1 105 ? -26.388 -8.170 16.507 1.00 92.38 105 TYR A O 1
ATOM 758 N N . PRO A 1 106 ? -25.914 -10.062 15.391 1.00 92.12 106 PRO A N 1
ATOM 759 C CA . PRO A 1 106 ? -25.457 -10.807 14.214 1.00 92.12 106 PRO A CA 1
ATOM 760 C C . PRO A 1 106 ? -25.977 -10.190 12.910 1.00 92.12 106 PRO A C 1
ATOM 762 O O . PRO A 1 106 ? -26.974 -9.479 12.912 1.00 92.12 106 PRO A O 1
ATOM 765 N N . VAL A 1 107 ? -25.321 -10.446 11.778 1.00 82.94 107 VAL A N 1
ATOM 766 C CA . VAL A 1 107 ? -25.837 -9.958 10.488 1.00 82.94 107 VAL A CA 1
ATOM 767 C C . VAL A 1 107 ? -27.221 -10.577 10.232 1.00 82.94 107 VAL A C 1
ATOM 769 O O . VAL A 1 107 ? -27.379 -11.793 10.307 1.00 82.94 107 VAL A O 1
ATOM 772 N N . GLY A 1 108 ? -28.216 -9.739 9.955 1.00 82.81 108 GLY A N 1
ATOM 773 C CA . GLY A 1 108 ? -29.643 -10.051 9.885 1.00 82.81 108 GLY A CA 1
ATOM 774 C C . GLY A 1 108 ? -30.452 -9.632 11.123 1.00 82.81 108 GLY A C 1
ATOM 775 O O . GLY A 1 108 ? -31.657 -9.878 11.148 1.00 82.81 108 GLY A O 1
ATOM 776 N N . SER A 1 109 ? -29.823 -9.050 12.154 1.00 88.75 109 SER A N 1
ATOM 777 C CA . SER A 1 109 ? -30.470 -8.656 13.415 1.00 88.75 109 SER A CA 1
ATOM 778 C C . SER A 1 109 ? -30.865 -7.168 13.467 1.00 88.75 109 SER A C 1
ATOM 780 O O . SER A 1 109 ? -30.834 -6.447 12.469 1.00 88.75 109 SER A O 1
ATOM 782 N N . ALA A 1 110 ? -31.277 -6.705 14.654 1.00 88.06 110 ALA A N 1
ATOM 783 C CA . ALA A 1 110 ? -31.552 -5.298 14.908 1.00 88.06 110 ALA A CA 1
ATOM 784 C C . ALA A 1 110 ? -30.294 -4.432 14.711 1.00 88.06 110 ALA A C 1
ATOM 786 O O . ALA A 1 110 ? -29.215 -4.724 15.229 1.00 88.06 110 ALA A O 1
ATOM 787 N N . VAL A 1 111 ? -30.473 -3.330 13.987 1.00 93.50 111 VAL A N 1
ATOM 788 C CA . VAL A 1 111 ? -29.426 -2.355 13.680 1.00 93.50 111 VAL A CA 1
ATOM 789 C C . VAL A 1 111 ? -29.374 -1.294 14.777 1.00 93.50 111 VAL A C 1
ATOM 791 O O . VAL A 1 111 ? -30.407 -0.755 15.170 1.00 93.50 111 VAL A O 1
ATOM 794 N N . GLN A 1 112 ? -28.172 -0.959 15.241 1.00 96.00 112 GLN A N 1
ATOM 795 C CA . GLN A 1 112 ? -27.932 0.165 16.146 1.00 96.00 112 GLN A CA 1
ATOM 796 C C . GLN A 1 112 ? -27.261 1.320 15.400 1.00 96.00 112 GLN A C 1
ATOM 798 O O . GLN A 1 112 ? -26.434 1.109 14.513 1.00 96.00 112 GLN A O 1
ATOM 803 N N . THR A 1 113 ? -27.607 2.553 15.763 1.00 96.69 113 THR A N 1
ATOM 804 C CA . THR A 1 113 ? -27.070 3.773 15.148 1.00 96.69 113 THR A CA 1
ATOM 805 C C . THR A 1 113 ? -25.969 4.365 16.019 1.00 96.69 113 THR A C 1
ATOM 807 O O . THR A 1 113 ? -26.151 4.513 17.224 1.00 96.69 113 THR A O 1
ATOM 810 N N . PHE A 1 114 ? -24.842 4.729 15.406 1.00 97.81 114 PHE A N 1
ATOM 811 C CA . PHE A 1 114 ? -23.815 5.518 16.086 1.00 97.81 114 PHE A CA 1
ATOM 812 C C . PHE A 1 114 ? -24.282 6.963 16.235 1.00 97.81 114 PHE A C 1
ATOM 814 O O . PHE A 1 114 ? -24.885 7.516 15.312 1.00 97.81 114 PHE A O 1
ATOM 821 N N . THR A 1 115 ? -23.959 7.590 17.363 1.00 97.31 115 THR A N 1
ATOM 822 C CA . THR A 1 115 ? -24.210 9.018 17.576 1.00 97.31 115 THR A CA 1
ATOM 823 C C . THR A 1 115 ? -22.923 9.835 17.499 1.00 97.31 115 THR A C 1
ATOM 825 O O . THR A 1 115 ? -21.823 9.301 17.595 1.00 97.31 115 THR A O 1
ATOM 828 N N . PHE A 1 116 ? -23.057 11.138 17.276 1.00 96.38 116 PHE A N 1
ATOM 829 C CA . PHE A 1 116 ? -21.972 12.106 17.167 1.00 96.38 116 PHE A CA 1
ATOM 830 C C . PHE A 1 116 ? -22.349 13.327 18.003 1.00 96.38 116 PHE A C 1
ATOM 832 O O . PHE A 1 116 ? -23.147 14.159 17.564 1.00 96.38 116 PHE A O 1
ATOM 839 N N . GLY A 1 117 ? -21.850 13.404 19.240 1.00 94.06 117 GLY A N 1
ATOM 840 C CA . GLY A 1 117 ? -22.312 14.401 20.206 1.00 94.06 117 GLY A CA 1
ATOM 841 C C . GLY A 1 117 ? -23.801 14.246 20.542 1.00 94.06 117 GLY A C 1
ATOM 842 O O . GLY A 1 117 ? -24.511 15.240 20.675 1.00 94.06 117 GLY A O 1
ATOM 843 N N . GLY A 1 118 ? -24.295 13.005 20.600 1.00 93.81 118 GLY A N 1
ATOM 844 C CA . GLY A 1 118 ? -25.694 12.655 20.864 1.00 93.81 118 GLY A CA 1
ATOM 845 C C . GLY A 1 118 ? -26.624 12.685 19.645 1.00 93.81 118 GLY A C 1
ATOM 846 O O . GLY A 1 118 ? -27.782 12.286 19.757 1.00 93.81 118 GLY A O 1
ATOM 847 N N . SER A 1 119 ? -26.150 13.116 18.471 1.00 95.81 119 SER A N 1
ATOM 848 C CA . SER A 1 119 ? -26.942 13.140 17.232 1.00 95.81 119 SER A CA 1
ATOM 849 C C . SER A 1 119 ? -26.703 11.901 16.369 1.00 95.81 119 SER A C 1
ATOM 851 O O . SER A 1 119 ? -25.563 11.490 16.206 1.00 95.81 119 SER A O 1
ATOM 853 N N . GLY A 1 120 ? -27.735 11.343 15.725 1.00 94.38 120 GLY A N 1
ATOM 854 C CA . GLY A 1 120 ? -27.582 10.234 14.760 1.00 94.38 120 GLY A CA 1
ATOM 855 C C . GLY A 1 120 ? -26.856 10.609 13.454 1.00 94.38 120 GLY A C 1
ATOM 856 O O . GLY A 1 120 ? -26.611 9.752 12.608 1.00 94.38 120 GLY A O 1
ATOM 857 N N . THR A 1 121 ? -26.520 11.889 13.279 1.00 94.81 121 T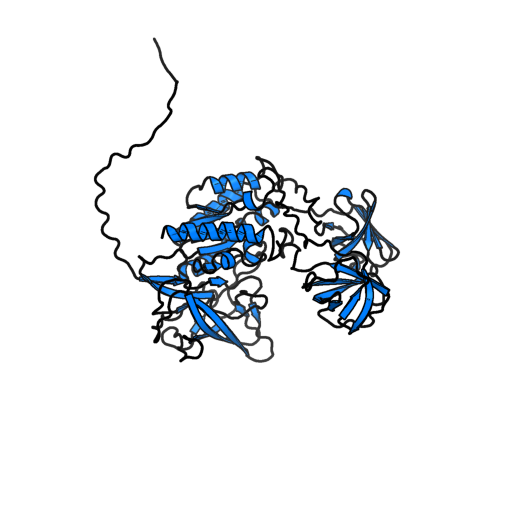HR A N 1
ATOM 858 C CA . THR A 1 121 ? -25.749 12.423 12.149 1.00 94.81 121 THR A CA 1
ATOM 859 C C . THR A 1 121 ? -24.527 13.175 12.670 1.00 94.81 121 THR A C 1
ATOM 861 O O . THR A 1 121 ? -24.672 14.055 13.520 1.00 94.81 121 THR A O 1
ATOM 864 N N . GLY A 1 122 ? -23.349 12.896 12.119 1.00 95.88 122 GLY A N 1
ATOM 865 C CA . GLY A 1 122 ? -22.119 13.653 12.361 1.00 95.88 122 GLY A CA 1
ATOM 866 C C . GLY A 1 122 ? -21.760 14.574 11.196 1.00 95.88 122 GLY A C 1
ATOM 867 O O . GLY A 1 122 ? -22.302 14.445 10.099 1.00 95.88 122 GLY A O 1
ATOM 868 N N . SER A 1 123 ? -20.810 15.483 11.421 1.00 95.62 123 SER A N 1
ATOM 869 C CA . SER A 1 123 ? -20.200 16.308 10.371 1.00 95.62 123 SER A CA 1
ATOM 870 C C . SER A 1 123 ? -18.687 16.260 10.523 1.00 95.62 123 SER A C 1
ATOM 872 O O . SER A 1 123 ? -18.144 16.790 11.491 1.00 95.62 123 SER A O 1
ATOM 874 N N . VAL A 1 124 ? -18.012 15.589 9.590 1.00 94.38 124 VAL A N 1
ATOM 875 C CA . VAL A 1 124 ? -16.557 15.425 9.618 1.00 94.38 124 VAL A CA 1
ATOM 876 C C . VAL A 1 124 ? -15.914 16.739 9.181 1.00 94.38 124 VAL A C 1
ATOM 878 O O . VAL A 1 124 ? -16.095 17.128 8.023 1.00 94.38 124 VAL A O 1
ATOM 881 N N . PRO A 1 125 ? -15.150 17.434 10.044 1.00 95.25 125 PRO A N 1
ATOM 882 C CA . PRO A 1 125 ? -14.555 18.711 9.674 1.00 95.25 125 PRO A CA 1
ATOM 883 C C . PRO A 1 125 ? -13.493 18.551 8.584 1.00 95.25 125 PRO A C 1
ATOM 885 O O . PRO A 1 125 ? -12.709 17.599 8.590 1.00 95.25 125 PRO A O 1
ATOM 888 N N . ALA A 1 126 ? -13.416 19.524 7.675 1.00 91.19 126 ALA A N 1
ATOM 889 C CA . ALA A 1 126 ? -12.350 19.592 6.682 1.00 91.19 126 ALA A CA 1
ATOM 890 C C . ALA A 1 126 ? -10.968 19.584 7.359 1.00 91.19 126 ALA A C 1
ATOM 892 O O . ALA A 1 126 ? -10.693 20.365 8.266 1.00 91.19 126 ALA A O 1
ATOM 893 N N . GLY A 1 127 ? -10.086 18.694 6.911 1.00 89.56 127 GLY A N 1
ATOM 894 C CA . GLY A 1 127 ? -8.722 18.554 7.416 1.00 89.56 127 GLY A CA 1
ATOM 895 C C . GLY A 1 127 ? -8.575 17.811 8.742 1.00 89.56 127 GLY A C 1
ATOM 896 O O . GLY A 1 127 ? -7.435 17.581 9.144 1.00 89.56 127 GLY A O 1
ATOM 897 N N . ALA A 1 128 ? -9.671 17.403 9.394 1.00 93.56 128 ALA A N 1
ATOM 898 C CA . ALA A 1 128 ? -9.601 16.659 10.647 1.00 93.56 128 ALA A CA 1
ATOM 899 C C . ALA A 1 128 ? -8.801 15.355 10.456 1.00 93.56 128 ALA A C 1
ATOM 901 O O . ALA A 1 128 ? -9.159 14.557 9.586 1.00 93.56 128 ALA A O 1
ATOM 902 N N . PRO A 1 129 ? -7.738 15.094 11.237 1.00 91.94 129 PRO A N 1
ATOM 903 C CA . PRO A 1 129 ? -7.018 13.826 11.141 1.00 91.94 129 PRO A CA 1
ATOM 904 C C . PRO A 1 129 ? -7.917 12.649 11.537 1.00 91.94 129 PRO A C 1
ATOM 906 O O . PRO A 1 129 ? -7.932 11.632 10.851 1.00 91.94 129 PRO A O 1
ATOM 909 N N . ALA A 1 130 ? -8.729 12.826 12.581 1.00 94.69 130 ALA A N 1
ATOM 910 C CA . ALA A 1 130 ? -9.722 11.865 13.035 1.00 94.69 130 ALA A CA 1
ATOM 911 C C . ALA A 1 130 ? -10.985 12.589 13.530 1.00 94.69 130 ALA A C 1
ATOM 913 O O . ALA A 1 130 ? -10.898 13.633 14.175 1.00 94.69 130 ALA A O 1
ATOM 914 N N . TYR A 1 131 ? -12.149 12.016 13.236 1.00 96.25 131 TYR A N 1
ATOM 915 C CA . TYR A 1 131 ? -13.458 12.388 13.764 1.00 96.25 131 TYR A CA 1
ATOM 916 C C . TYR A 1 131 ? -14.149 11.108 14.234 1.00 96.25 131 TYR A C 1
ATOM 918 O O . TYR A 1 131 ? -14.456 10.234 13.421 1.00 96.25 131 TYR A O 1
ATOM 926 N N . ILE A 1 132 ? -14.309 10.973 15.548 1.00 96.62 132 ILE A N 1
ATOM 927 C CA . ILE A 1 132 ? -14.752 9.744 16.215 1.00 96.62 132 ILE A CA 1
ATOM 928 C C . ILE A 1 132 ? -16.221 9.915 16.614 1.00 96.62 132 ILE A C 1
ATOM 930 O O . ILE A 1 132 ? -16.612 10.995 17.057 1.00 96.62 132 ILE A O 1
ATOM 934 N N . SER A 1 133 ? -17.033 8.873 16.432 1.00 97.62 133 SER A N 1
ATOM 935 C CA . SER A 1 133 ? -18.391 8.833 16.984 1.00 97.62 133 SER A CA 1
ATOM 936 C C . SER A 1 133 ? -18.375 8.792 18.511 1.00 97.62 133 SER A C 1
ATOM 938 O O . SER A 1 133 ? -17.367 8.452 19.128 1.00 97.62 133 SER A O 1
ATOM 940 N N . ASP A 1 134 ? -19.523 9.038 19.129 1.00 97.38 134 ASP A N 1
ATOM 941 C CA . ASP A 1 134 ? -19.729 8.592 20.500 1.00 97.38 134 ASP A CA 1
ATOM 942 C C . ASP A 1 134 ? -19.575 7.063 20.548 1.00 97.38 134 ASP A C 1
ATOM 944 O O . ASP A 1 134 ? -19.866 6.350 19.574 1.00 97.38 134 ASP A O 1
ATOM 948 N N . GLU A 1 135 ? -19.093 6.557 21.677 1.00 96.25 135 GLU A N 1
ATOM 949 C CA . GLU A 1 135 ? -19.022 5.123 21.912 1.00 96.25 135 GLU A CA 1
ATOM 950 C C . GLU A 1 135 ? -20.406 4.595 22.299 1.00 96.25 135 GLU A C 1
ATOM 952 O O . GLU A 1 135 ? -21.004 5.029 23.284 1.00 96.25 135 GLU A O 1
ATOM 957 N N . ILE A 1 136 ? -20.923 3.652 21.512 1.00 96.38 136 ILE A N 1
ATOM 958 C CA . ILE A 1 136 ? -22.204 3.000 21.783 1.00 96.38 136 ILE A CA 1
ATOM 959 C C . ILE A 1 136 ? -21.984 1.711 22.571 1.00 96.38 136 ILE A C 1
ATOM 961 O O . ILE A 1 136 ? -21.007 0.998 22.346 1.00 96.38 136 ILE A O 1
ATOM 965 N N . THR A 1 137 ? -22.916 1.386 23.468 1.00 96.12 137 THR A N 1
ATOM 966 C CA . THR A 1 137 ? -22.978 0.070 24.122 1.00 96.12 137 THR A CA 1
ATOM 967 C C . THR A 1 137 ? -23.793 -0.882 23.262 1.00 96.12 137 THR A C 1
ATOM 969 O O . THR A 1 137 ? -24.927 -0.576 22.904 1.00 96.12 137 THR A O 1
ATOM 972 N N . LEU A 1 138 ? -23.234 -2.046 22.947 1.00 94.81 138 LEU A N 1
ATOM 973 C CA . LEU A 1 138 ? -23.886 -3.038 22.106 1.00 94.81 138 LEU A CA 1
ATOM 974 C C . LEU A 1 138 ? -24.946 -3.813 22.893 1.00 94.81 138 LEU A C 1
ATOM 976 O O . LEU A 1 138 ? -24.657 -4.400 23.932 1.00 94.81 138 LEU A O 1
ATOM 980 N N . THR A 1 139 ? -26.161 -3.906 22.348 1.00 91.75 139 THR A N 1
ATOM 981 C CA . THR A 1 139 ? -27.220 -4.779 22.890 1.00 91.75 139 THR A CA 1
ATOM 982 C C . THR A 1 139 ? -26.849 -6.260 22.862 1.00 91.75 139 THR A C 1
ATOM 984 O O . THR A 1 139 ? -27.341 -7.045 23.669 1.00 91.75 139 THR A O 1
ATOM 987 N N . THR A 1 140 ? -26.008 -6.660 21.910 1.00 94.94 140 THR A N 1
ATOM 988 C CA . THR A 1 140 ? -25.475 -8.015 21.788 1.00 94.94 140 THR A CA 1
ATOM 989 C C . THR A 1 140 ? -23.964 -7.906 21.627 1.00 94.94 140 THR A C 1
ATOM 991 O O . THR A 1 140 ? -23.520 -7.372 20.606 1.00 94.94 140 THR A O 1
ATOM 994 N N . PRO A 1 141 ? -23.177 -8.373 22.613 1.00 96.00 141 PRO A N 1
ATOM 995 C CA . PRO A 1 141 ? -21.725 -8.370 22.507 1.00 96.00 141 PRO A CA 1
ATOM 996 C C . PRO A 1 141 ? -21.241 -9.153 21.281 1.00 96.00 141 PRO A C 1
ATOM 998 O O . PRO A 1 141 ? -21.855 -10.148 20.895 1.00 96.00 141 PRO A O 1
ATOM 1001 N N . ILE A 1 142 ? -20.146 -8.705 20.664 1.00 95.81 142 ILE A N 1
ATOM 1002 C CA . ILE A 1 142 ? -19.548 -9.344 19.481 1.00 95.81 142 ILE A CA 1
ATOM 1003 C C . ILE A 1 142 ? -18.357 -10.198 19.938 1.00 95.81 142 ILE A C 1
ATOM 1005 O O . ILE A 1 142 ? -17.320 -9.633 20.297 1.00 95.81 142 ILE A O 1
ATOM 1009 N N . PRO A 1 143 ? -18.432 -11.539 19.893 1.00 95.25 143 PRO A N 1
ATOM 1010 C CA . PRO A 1 143 ? -17.329 -12.410 20.279 1.00 95.25 143 PRO A CA 1
ATOM 1011 C C . PRO A 1 143 ? -16.085 -12.216 19.408 1.00 95.25 143 PRO A C 1
ATOM 1013 O O . PRO A 1 143 ? -16.158 -11.781 18.254 1.00 95.25 143 PRO A O 1
ATOM 1016 N N . ALA A 1 144 ? -14.929 -12.596 19.949 1.00 90.06 144 ALA A N 1
ATOM 1017 C CA . ALA A 1 144 ? -13.673 -12.686 19.210 1.00 90.06 144 ALA A CA 1
ATOM 1018 C C . ALA A 1 144 ? -13.833 -13.505 17.913 1.00 90.06 144 ALA A C 1
ATOM 1020 O O . ALA A 1 144 ? -14.381 -14.605 17.924 1.00 90.06 144 ALA A O 1
ATOM 1021 N N . GLY A 1 145 ? -13.348 -12.977 16.787 1.00 85.12 145 GLY A N 1
ATOM 1022 C CA . GLY A 1 145 ? -13.417 -13.618 15.470 1.00 85.12 145 GLY A CA 1
ATOM 1023 C C . GLY A 1 145 ? -14.783 -13.549 14.779 1.00 85.12 145 GLY A C 1
ATOM 1024 O O . GLY A 1 145 ? -14.882 -13.904 13.604 1.00 85.12 145 GLY A O 1
ATOM 1025 N N . ALA A 1 146 ? -15.833 -13.072 15.456 1.00 86.50 146 ALA A N 1
ATOM 1026 C CA . ALA A 1 146 ? -17.146 -12.927 14.846 1.00 86.50 146 ALA A CA 1
ATOM 1027 C C . ALA A 1 146 ? -17.156 -11.811 13.790 1.00 86.50 146 ALA A C 1
ATOM 1029 O O . ALA A 1 146 ? -16.428 -10.820 13.885 1.00 86.50 146 ALA A O 1
ATOM 1030 N N . THR A 1 147 ? -18.005 -11.979 12.775 1.00 90.81 147 THR A N 1
ATOM 1031 C CA . THR A 1 147 ? -18.223 -10.967 11.737 1.00 90.81 147 THR A CA 1
ATOM 1032 C C . THR A 1 147 ? -19.440 -10.118 12.080 1.00 90.81 147 THR A C 1
ATOM 1034 O O . THR A 1 147 ? -20.503 -10.649 12.398 1.00 90.81 147 THR A O 1
ATOM 1037 N N . PHE A 1 148 ? -19.290 -8.804 11.977 1.00 91.50 148 PHE A N 1
ATOM 1038 C CA . PHE A 1 148 ? -20.348 -7.810 12.135 1.00 91.50 148 PHE A CA 1
ATOM 1039 C C . PHE A 1 148 ? -20.336 -6.869 10.933 1.00 91.50 148 PHE A C 1
ATOM 1041 O O . PHE A 1 148 ? -19.420 -6.902 10.110 1.00 91.50 148 PHE A O 1
ATOM 1048 N N . LYS A 1 149 ? -21.371 -6.051 10.789 1.00 93.62 149 LYS A N 1
ATOM 1049 C CA . LYS A 1 149 ? -21.546 -5.207 9.609 1.00 93.62 149 LYS A CA 1
ATOM 1050 C C . LYS A 1 149 ? -21.703 -3.753 10.015 1.00 93.62 149 LYS A C 1
ATOM 1052 O O . LYS A 1 149 ? -22.438 -3.455 10.949 1.00 93.62 149 LYS A O 1
ATOM 1057 N N . ILE A 1 150 ? -21.000 -2.868 9.314 1.00 93.31 150 ILE A N 1
ATOM 1058 C CA . ILE A 1 150 ? -21.137 -1.418 9.448 1.00 93.31 150 ILE A CA 1
ATOM 1059 C C . ILE A 1 150 ? -21.643 -0.872 8.123 1.00 93.31 150 ILE A C 1
ATOM 1061 O O . ILE A 1 150 ? -21.060 -1.138 7.067 1.00 93.31 150 ILE A O 1
ATOM 1065 N N . ALA A 1 151 ? -22.716 -0.092 8.190 1.00 91.81 151 ALA A N 1
ATOM 1066 C CA . ALA A 1 151 ? -23.196 0.680 7.057 1.00 91.81 151 ALA A CA 1
ATOM 1067 C C . ALA A 1 151 ? -22.991 2.166 7.330 1.00 91.81 151 ALA A C 1
ATOM 1069 O O . ALA A 1 151 ? -23.363 2.659 8.397 1.00 91.81 151 ALA A O 1
ATOM 1070 N N . SER A 1 152 ? -22.426 2.865 6.349 1.00 90.88 152 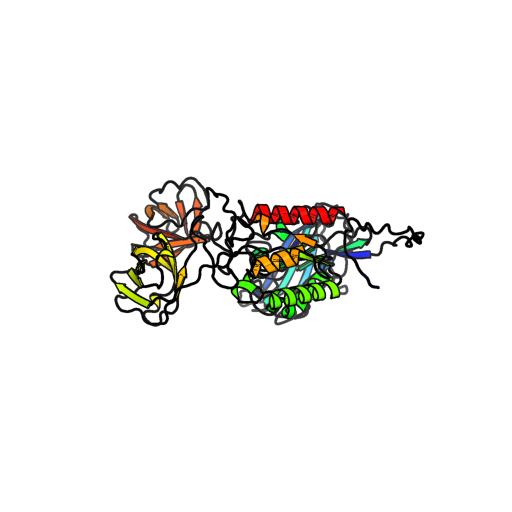SER A N 1
ATOM 1071 C CA . SER A 1 152 ? -22.122 4.291 6.424 1.00 90.88 152 SER A CA 1
ATOM 1072 C C . SER A 1 152 ? -22.697 5.013 5.220 1.00 90.88 152 SER A C 1
ATOM 1074 O O . SER A 1 152 ? -22.653 4.502 4.101 1.00 90.88 152 SER A O 1
ATOM 1076 N N . SER A 1 153 ? -23.193 6.228 5.420 1.00 89.00 153 SER A N 1
ATOM 1077 C CA . SER A 1 153 ? -23.669 7.069 4.327 1.00 89.00 153 SER A CA 1
ATOM 1078 C C . SER A 1 153 ? -23.299 8.527 4.523 1.00 89.00 153 SER A C 1
ATOM 1080 O O . SER A 1 153 ? -23.330 9.022 5.647 1.00 89.00 153 SER A O 1
ATOM 1082 N N . ALA A 1 154 ? -23.024 9.216 3.421 1.00 87.94 154 ALA A N 1
ATOM 1083 C CA . ALA A 1 154 ? -22.840 10.658 3.377 1.00 87.94 154 ALA A CA 1
ATOM 1084 C C . ALA A 1 154 ? -23.662 11.236 2.223 1.00 87.94 154 ALA A C 1
ATOM 1086 O O . ALA A 1 154 ? -23.592 10.740 1.098 1.00 87.94 154 ALA A O 1
ATOM 1087 N N . THR A 1 155 ? -24.441 12.282 2.488 1.00 86.75 155 THR A N 1
ATOM 1088 C CA . THR A 1 155 ? -25.118 13.048 1.434 1.00 86.75 155 THR A CA 1
ATOM 1089 C C . THR A 1 155 ? -24.193 14.169 1.002 1.00 86.75 155 THR A C 1
ATOM 1091 O O . THR A 1 155 ? -23.907 15.068 1.789 1.00 86.75 155 THR A O 1
ATOM 1094 N N . LEU A 1 156 ? -23.695 14.078 -0.228 1.00 82.38 156 LEU A N 1
ATOM 1095 C CA . LEU A 1 156 ? -22.670 14.976 -0.744 1.00 82.38 156 LEU A CA 1
ATOM 1096 C C . LEU A 1 156 ? -23.273 16.001 -1.690 1.00 82.38 156 LEU A C 1
ATOM 1098 O O . LEU A 1 156 ? -24.112 15.661 -2.530 1.00 82.38 156 LEU A O 1
ATOM 1102 N N . GLU A 1 157 ? -22.792 17.235 -1.598 1.00 81.50 157 GLU A N 1
ATOM 1103 C CA . GLU A 1 157 ? -23.073 18.254 -2.603 1.00 81.50 157 GLU A CA 1
ATOM 1104 C C . GLU A 1 157 ? -22.447 17.873 -3.957 1.00 81.50 157 GLU A C 1
ATOM 1106 O O . GLU A 1 157 ? -21.560 17.015 -4.054 1.00 81.50 157 GLU A O 1
ATOM 1111 N N . ILE A 1 158 ? -22.922 18.504 -5.032 1.00 75.44 158 ILE A N 1
ATOM 1112 C CA . ILE A 1 158 ? -22.415 18.266 -6.389 1.00 75.44 158 ILE A CA 1
ATOM 1113 C C . ILE A 1 158 ? -20.922 18.604 -6.441 1.00 75.44 158 ILE A C 1
ATOM 1115 O O . ILE A 1 158 ? -20.517 19.714 -6.103 1.00 75.44 158 ILE A O 1
ATOM 1119 N N . GLY A 1 159 ? -20.100 17.650 -6.883 1.00 68.69 159 GLY A N 1
ATOM 1120 C CA . GLY A 1 159 ? -18.653 17.833 -7.013 1.00 68.69 159 GLY A CA 1
ATOM 1121 C C . GLY A 1 159 ? -17.885 17.816 -5.687 1.00 68.69 159 GLY A C 1
ATOM 1122 O O . GLY A 1 159 ? -16.660 17.974 -5.700 1.00 68.69 159 GLY A O 1
ATOM 1123 N N . GLN A 1 160 ? -18.558 17.596 -4.551 1.00 76.00 160 GLN A N 1
ATOM 1124 C CA . GLN A 1 160 ? -17.889 17.447 -3.265 1.00 76.00 160 GLN A CA 1
ATOM 1125 C C . GLN A 1 160 ? -17.044 16.168 -3.249 1.00 76.00 160 GLN A C 1
ATOM 1127 O O . GLN A 1 160 ? -17.482 15.091 -3.658 1.00 76.00 160 GLN A O 1
ATOM 1132 N N . LYS A 1 161 ? -15.813 16.310 -2.753 1.00 74.19 161 LYS A N 1
ATOM 1133 C CA . LYS A 1 161 ? -14.822 15.238 -2.647 1.00 74.19 161 LYS A CA 1
ATOM 1134 C C . LYS A 1 161 ? -14.691 14.797 -1.200 1.00 74.19 161 LYS A C 1
ATOM 1136 O O . LYS A 1 161 ? -14.323 15.603 -0.345 1.00 74.19 161 LYS A O 1
ATOM 1141 N N . VAL A 1 162 ? -14.924 13.513 -0.949 1.00 78.31 162 VAL A N 1
ATOM 1142 C CA . VAL A 1 162 ? -14.719 12.894 0.369 1.00 78.31 162 VAL A CA 1
ATOM 1143 C C . VAL A 1 162 ? -13.687 11.779 0.303 1.00 78.31 162 VAL A C 1
ATOM 1145 O O . VAL A 1 162 ? -13.468 11.212 -0.775 1.00 78.31 162 VAL A O 1
ATOM 1148 N N . PRO A 1 163 ? -13.041 11.445 1.430 1.00 78.56 163 PRO A N 1
ATOM 1149 C CA . PRO A 1 163 ? -12.059 10.383 1.447 1.00 78.56 163 PRO A CA 1
ATOM 1150 C C . PRO A 1 163 ? -12.743 9.028 1.276 1.00 78.56 163 PRO A C 1
ATOM 1152 O O . PRO A 1 163 ? -13.781 8.750 1.876 1.00 78.56 163 PRO A O 1
ATOM 1155 N N . MET A 1 164 ? -12.145 8.176 0.455 1.00 74.62 164 MET A N 1
ATOM 1156 C CA . MET A 1 164 ? -12.548 6.791 0.259 1.00 74.62 164 MET A CA 1
ATOM 1157 C C . MET A 1 164 ? -11.413 5.863 0.667 1.00 74.62 164 MET A C 1
ATOM 1159 O O . MET A 1 164 ? -10.238 6.144 0.429 1.00 74.62 164 MET A O 1
ATOM 1163 N N . SER A 1 165 ? -11.789 4.731 1.252 1.00 68.69 165 SER A N 1
ATOM 1164 C CA . SER A 1 165 ? -10.875 3.631 1.532 1.00 68.69 165 SER A CA 1
ATOM 1165 C C . SER A 1 165 ? -10.802 2.703 0.316 1.00 68.69 165 SER A C 1
ATOM 1167 O O . SER A 1 165 ? -11.813 2.455 -0.352 1.00 68.69 165 SER A O 1
ATOM 1169 N N . ARG A 1 166 ? -9.604 2.184 0.026 1.00 59.97 166 ARG A N 1
ATOM 1170 C CA . ARG A 1 166 ? -9.343 1.203 -1.037 1.00 59.97 166 ARG A CA 1
ATOM 1171 C C . ARG A 1 166 ? -8.968 -0.137 -0.397 1.00 59.97 166 ARG A C 1
ATOM 1173 O O . ARG A 1 166 ? -7.796 -0.481 -0.316 1.00 59.97 166 ARG A O 1
ATOM 1180 N N . ASP A 1 167 ? -9.965 -0.882 0.083 1.00 53.28 167 ASP A N 1
ATOM 1181 C CA . ASP A 1 167 ? -9.778 -2.269 0.556 1.00 53.28 167 ASP A CA 1
ATOM 1182 C C . ASP A 1 167 ? -9.756 -3.298 -0.590 1.00 53.28 167 ASP A C 1
ATOM 1184 O O . ASP A 1 167 ? -9.372 -4.451 -0.408 1.00 53.28 167 ASP A O 1
ATOM 1188 N N . SER A 1 168 ? -10.220 -2.884 -1.769 1.00 43.34 168 SER A N 1
ATOM 1189 C CA . SER A 1 168 ? -10.474 -3.725 -2.930 1.00 43.34 168 SER A CA 1
ATOM 1190 C C . SER A 1 168 ? -10.358 -2.898 -4.214 1.00 43.34 168 SER A C 1
ATOM 1192 O O . SER A 1 168 ? -10.097 -1.694 -4.191 1.00 43.34 168 SER A O 1
ATOM 1194 N N . VAL A 1 169 ? -10.536 -3.552 -5.364 1.00 43.06 169 VAL A N 1
ATOM 1195 C CA . VAL A 1 169 ? -10.404 -2.961 -6.710 1.00 43.06 169 VAL A CA 1
ATOM 1196 C C . VAL A 1 169 ? -11.314 -1.730 -6.916 1.00 43.06 169 VAL A C 1
ATOM 1198 O O . VAL A 1 169 ? -11.063 -0.949 -7.829 1.00 43.06 169 VAL A O 1
ATOM 1201 N N . THR A 1 170 ? -12.314 -1.507 -6.048 1.00 51.94 170 THR A N 1
ATOM 1202 C CA . THR A 1 170 ? -13.231 -0.357 -6.115 1.00 51.94 170 THR A CA 1
ATOM 1203 C C . THR A 1 170 ? -13.130 0.515 -4.851 1.00 51.94 170 THR A C 1
ATOM 1205 O O . THR A 1 170 ? -13.371 0.009 -3.754 1.00 51.94 170 THR A O 1
ATOM 1208 N N . PRO A 1 171 ? -12.817 1.819 -4.971 1.00 59.69 171 PRO A N 1
ATOM 1209 C CA . PRO A 1 171 ? -12.890 2.767 -3.858 1.00 59.69 171 PRO A CA 1
ATOM 1210 C C . PRO A 1 171 ? -14.290 2.801 -3.225 1.00 59.69 171 PRO A C 1
ATOM 1212 O O . PRO A 1 171 ? -15.294 2.846 -3.936 1.00 59.69 171 PRO A O 1
ATOM 1215 N N . ALA A 1 172 ? -14.371 2.805 -1.893 1.00 68.25 172 ALA A N 1
ATOM 1216 C CA . ALA A 1 172 ? -15.636 2.838 -1.158 1.00 68.25 172 ALA A CA 1
ATOM 1217 C C . ALA A 1 172 ? -15.594 3.852 -0.000 1.00 68.25 172 ALA A C 1
ATOM 1219 O O . ALA A 1 172 ? -14.590 3.979 0.703 1.00 68.25 172 ALA A O 1
ATOM 1220 N N . PHE A 1 173 ? -16.700 4.571 0.217 1.00 79.00 173 PHE A N 1
ATOM 1221 C CA . PHE A 1 173 ? -16.836 5.506 1.336 1.00 79.00 173 PHE A CA 1
ATOM 1222 C C . PHE A 1 173 ? -17.014 4.731 2.641 1.00 79.00 173 PHE A C 1
ATOM 1224 O O . PHE A 1 173 ? -18.046 4.103 2.824 1.00 79.00 173 PHE A O 1
ATOM 1231 N N . ARG A 1 174 ? -16.031 4.721 3.540 1.00 81.75 174 ARG A N 1
ATOM 1232 C CA . ARG A 1 174 ? -16.032 3.866 4.740 1.00 81.75 174 ARG A CA 1
ATOM 1233 C C . ARG A 1 174 ? -15.374 4.582 5.916 1.00 81.75 174 ARG A C 1
ATOM 1235 O O . ARG A 1 174 ? -14.593 5.502 5.673 1.00 81.75 174 ARG A O 1
ATOM 1242 N N . PRO A 1 175 ? -15.638 4.160 7.165 1.00 89.06 175 PRO A N 1
ATOM 1243 C CA . PRO A 1 175 ? -14.830 4.613 8.286 1.00 89.06 175 PRO A CA 1
ATOM 1244 C C . PRO A 1 175 ? -13.362 4.215 8.072 1.00 89.06 175 PRO A C 1
ATOM 1246 O O . PRO A 1 175 ? -13.059 3.120 7.592 1.00 89.06 175 PRO A O 1
ATOM 1249 N N . SER A 1 176 ? -12.452 5.109 8.451 1.00 88.31 176 SER A N 1
ATOM 1250 C CA . SER A 1 176 ? -11.001 4.891 8.450 1.00 88.31 176 SER A CA 1
ATOM 1251 C C . SER A 1 176 ? -10.579 3.835 9.477 1.00 88.31 176 SER A C 1
ATOM 1253 O O . SER A 1 176 ? -9.560 3.165 9.304 1.00 88.31 176 SER A O 1
ATOM 1255 N N . GLY A 1 177 ? -11.372 3.656 10.533 1.00 91.88 177 GLY A N 1
ATOM 1256 C CA . GLY A 1 177 ? -11.197 2.592 11.511 1.00 91.88 177 GLY A CA 1
ATOM 1257 C C . GLY A 1 177 ? -12.420 2.400 12.396 1.00 91.88 177 GLY A C 1
ATOM 1258 O O . GLY A 1 177 ? -13.351 3.209 12.388 1.00 91.88 177 GLY A O 1
ATOM 1259 N N . ILE A 1 178 ? -12.416 1.299 13.140 1.00 95.12 178 ILE A N 1
ATOM 1260 C CA . ILE A 1 178 ? -13.480 0.935 14.074 1.00 95.12 178 ILE A CA 1
ATOM 1261 C C . ILE A 1 178 ? -12.800 0.616 15.386 1.00 95.12 178 ILE A C 1
ATOM 1263 O O . ILE A 1 178 ? -11.924 -0.247 15.429 1.00 95.12 178 ILE A O 1
ATOM 1267 N N . VAL A 1 179 ? -13.191 1.319 16.438 1.00 95.94 179 VAL A N 1
ATOM 1268 C CA . VAL A 1 179 ? -12.538 1.233 17.736 1.00 95.94 179 VAL A CA 1
ATOM 1269 C C . VAL A 1 179 ? -13.496 0.745 18.814 1.00 95.94 179 VAL A C 1
ATOM 1271 O O . VAL A 1 179 ? -14.710 0.868 18.684 1.00 95.94 179 VAL A O 1
ATOM 1274 N N . SER A 1 180 ? -12.935 0.184 19.876 1.00 95.00 180 SER A N 1
ATOM 1275 C CA . SER A 1 180 ? -13.646 -0.219 21.089 1.00 95.00 180 SER A CA 1
ATOM 1276 C C . SER A 1 180 ? -12.780 0.104 22.301 1.00 95.00 180 SER A C 1
ATOM 1278 O O . SER A 1 180 ? -11.547 0.048 22.209 1.00 95.00 180 SER A O 1
ATOM 1280 N N . THR A 1 181 ? -13.406 0.455 23.419 1.00 92.06 181 THR A N 1
ATOM 1281 C CA . THR A 1 181 ? -12.742 0.593 24.714 1.00 92.06 181 THR A CA 1
ATOM 1282 C C . THR A 1 181 ? -12.514 -0.785 25.337 1.00 92.06 181 THR A C 1
ATOM 1284 O O . THR A 1 181 ? -13.446 -1.475 25.741 1.00 92.06 181 THR A O 1
ATOM 1287 N N . LEU A 1 182 ? -11.246 -1.180 25.444 1.00 87.00 182 LEU A N 1
ATOM 1288 C CA . LEU A 1 182 ? -10.798 -2.445 26.032 1.00 87.00 182 LEU A CA 1
ATOM 1289 C C . LEU A 1 182 ? -9.878 -2.167 27.226 1.00 87.00 182 LEU A C 1
ATOM 1291 O O . LEU A 1 182 ? -9.269 -1.106 27.310 1.00 87.00 182 LEU A O 1
ATOM 1295 N N . MET A 1 183 ? -9.746 -3.107 28.160 1.00 84.06 183 MET A N 1
ATOM 1296 C CA . MET A 1 183 ? -8.827 -2.938 29.295 1.00 84.06 183 MET A CA 1
ATOM 1297 C C . MET A 1 183 ? -7.359 -3.015 28.842 1.00 84.06 183 MET A C 1
ATOM 1299 O O . MET A 1 183 ? -7.014 -3.774 27.939 1.00 84.06 183 MET A O 1
ATOM 1303 N N . SER A 1 184 ? -6.475 -2.232 29.464 1.00 79.31 184 SER A N 1
ATOM 1304 C CA . SER A 1 184 ? -5.071 -2.106 29.054 1.00 79.31 184 SER A CA 1
ATOM 1305 C C . SER A 1 184 ? -4.218 -3.332 29.351 1.00 79.31 184 SER A C 1
ATOM 1307 O O . SER A 1 184 ? -3.139 -3.447 28.791 1.00 79.31 184 SER A O 1
ATOM 1309 N N . ASP A 1 185 ? -4.642 -4.219 30.246 1.00 73.19 185 ASP A N 1
ATOM 1310 C CA . ASP A 1 185 ? -4.026 -5.536 30.463 1.00 73.19 185 ASP A CA 1
ATOM 1311 C C . ASP A 1 185 ? -4.370 -6.526 29.347 1.00 73.19 185 ASP A C 1
ATOM 1313 O O . ASP A 1 185 ? -3.666 -7.505 29.141 1.00 73.19 185 ASP A O 1
ATOM 1317 N N . LYS A 1 186 ? -5.408 -6.217 28.571 1.00 68.81 186 LYS A N 1
ATOM 1318 C CA . LYS A 1 186 ? -5.741 -6.868 27.308 1.00 68.81 186 LYS A CA 1
ATOM 1319 C C . LYS A 1 186 ? -5.103 -6.131 26.125 1.00 68.81 186 LYS A C 1
ATOM 1321 O O . LYS A 1 186 ? -5.600 -6.251 25.002 1.00 68.81 186 LYS A O 1
ATOM 1326 N N . ASN A 1 187 ? -4.047 -5.330 26.364 1.00 60.03 187 ASN A N 1
ATOM 1327 C CA . ASN A 1 187 ? -3.362 -4.527 25.344 1.00 60.03 187 ASN A CA 1
ATOM 1328 C C . ASN A 1 187 ? -2.849 -5.430 24.233 1.00 60.03 187 ASN A C 1
ATOM 1330 O O . ASN A 1 187 ? -1.761 -5.996 24.297 1.00 60.03 187 ASN A O 1
ATOM 1334 N N . ARG A 1 188 ? -3.616 -5.504 23.155 1.00 66.75 188 ARG A N 1
ATOM 1335 C CA . ARG A 1 188 ? -3.152 -6.182 21.963 1.00 66.75 188 ARG A CA 1
ATOM 1336 C C . ARG A 1 188 ? -2.286 -5.232 21.162 1.00 66.75 188 ARG A C 1
ATOM 1338 O O . ARG A 1 188 ? -2.537 -4.031 21.048 1.00 66.75 188 ARG A O 1
ATOM 1345 N N . PHE A 1 189 ? -1.249 -5.805 20.585 1.00 83.94 189 PHE A N 1
ATOM 1346 C CA . PHE A 1 189 ? -0.494 -5.209 19.504 1.00 83.94 189 PHE A CA 1
ATOM 1347 C C . PHE A 1 189 ? -1.450 -4.775 18.370 1.00 83.94 189 PHE A C 1
ATOM 1349 O O . PHE A 1 189 ? -2.123 -5.614 17.770 1.00 83.94 189 PHE A O 1
ATOM 1356 N N . VAL A 1 190 ? -1.518 -3.464 18.099 1.00 90.31 190 VAL A N 1
ATOM 1357 C CA . VAL A 1 190 ? -2.285 -2.869 16.990 1.00 90.31 190 VAL A CA 1
ATOM 1358 C C . VAL A 1 190 ? -1.297 -2.141 16.076 1.00 90.31 190 VAL A C 1
ATOM 1360 O O . VAL A 1 190 ? -0.915 -1.001 16.364 1.00 90.31 190 VAL A O 1
ATOM 1363 N N . PRO A 1 191 ? -0.813 -2.799 15.014 1.00 92.31 191 PRO A N 1
ATOM 1364 C CA . PRO A 1 191 ? 0.104 -2.196 14.065 1.00 92.31 191 PRO A CA 1
ATOM 1365 C C . PRO A 1 191 ? -0.558 -1.102 13.220 1.00 92.31 191 PRO A C 1
ATOM 1367 O O . PRO A 1 191 ? -1.676 -1.238 12.724 1.00 92.31 191 PRO A O 1
ATOM 1370 N N . PHE A 1 192 ? 0.206 -0.044 12.988 1.00 93.44 192 PHE A N 1
ATOM 1371 C CA . PHE A 1 192 ? 0.051 0.900 11.901 1.00 93.44 192 PHE A CA 1
ATOM 1372 C C . PHE A 1 192 ? 1.061 0.541 10.805 1.00 93.44 192 PHE A C 1
ATOM 1374 O O . PHE A 1 192 ? 2.263 0.724 10.974 1.00 93.44 192 PHE A O 1
ATOM 1381 N N . ALA A 1 193 ? 0.597 0.009 9.681 1.00 89.88 193 ALA A N 1
ATOM 1382 C CA . ALA A 1 193 ? 1.447 -0.231 8.527 1.00 89.88 193 ALA A CA 1
ATOM 1383 C C . ALA A 1 193 ? 1.553 1.024 7.661 1.00 89.88 193 ALA A C 1
ATOM 1385 O O . ALA A 1 193 ? 0.554 1.536 7.143 1.00 89.88 193 ALA A O 1
ATOM 1386 N N . ILE A 1 194 ? 2.787 1.478 7.472 1.00 87.44 194 ILE A N 1
ATOM 1387 C CA . ILE A 1 194 ? 3.118 2.644 6.667 1.00 87.44 194 ILE A CA 1
ATOM 1388 C C . ILE A 1 194 ? 4.315 2.308 5.782 1.00 87.44 194 ILE A C 1
ATOM 1390 O O . ILE A 1 194 ? 5.265 1.649 6.196 1.00 87.44 194 ILE A O 1
ATOM 1394 N N . GLY A 1 195 ? 4.243 2.684 4.515 1.00 83.56 195 GLY A N 1
ATOM 1395 C CA . GLY A 1 195 ? 5.276 2.314 3.565 1.00 83.56 195 GLY A CA 1
ATOM 1396 C C . GLY A 1 195 ? 5.023 2.843 2.173 1.00 83.56 195 GLY A C 1
ATOM 1397 O O . GLY A 1 195 ? 4.137 3.686 1.985 1.00 83.56 195 GLY A O 1
ATOM 1398 N N . ASP A 1 196 ? 5.799 2.360 1.216 1.00 77.19 196 ASP A N 1
ATOM 1399 C CA . ASP A 1 196 ? 5.703 2.790 -0.168 1.00 77.19 196 ASP A CA 1
A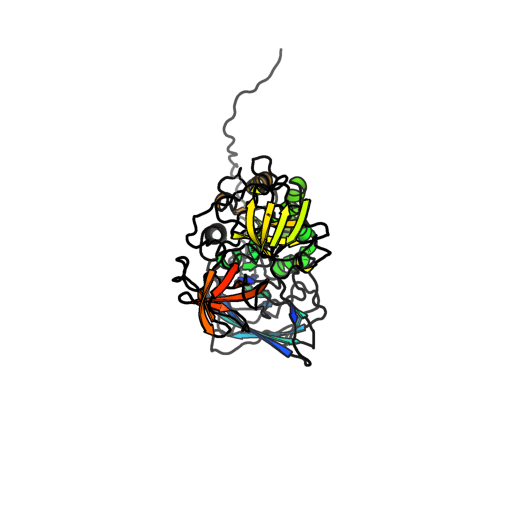TOM 1400 C C . ASP A 1 196 ? 4.793 1.880 -1.035 1.00 77.19 196 ASP A C 1
ATOM 1402 O O . ASP A 1 196 ? 3.795 1.302 -0.577 1.00 77.19 196 ASP A O 1
ATOM 1406 N N . SER A 1 197 ? 5.113 1.785 -2.320 1.00 71.94 197 SER A N 1
ATOM 1407 C CA . SER A 1 197 ? 4.535 0.916 -3.349 1.00 71.94 197 SER A CA 1
ATOM 1408 C C . SER A 1 197 ? 4.522 -0.555 -2.938 1.00 71.94 197 SER A C 1
ATOM 1410 O O . SER A 1 197 ? 3.560 -1.251 -3.254 1.00 71.94 197 SER A O 1
ATOM 1412 N N . ILE A 1 198 ? 5.518 -1.012 -2.178 1.00 72.75 198 ILE A N 1
ATOM 1413 C CA . ILE A 1 198 ? 5.620 -2.405 -1.719 1.00 72.75 198 ILE A CA 1
ATOM 1414 C C . ILE A 1 198 ? 4.514 -2.730 -0.714 1.00 72.75 198 ILE A C 1
ATOM 1416 O O . ILE A 1 198 ? 3.938 -3.816 -0.725 1.00 72.75 198 ILE A O 1
ATOM 1420 N N . PHE A 1 199 ? 4.163 -1.782 0.157 1.00 77.88 199 PHE A N 1
ATOM 1421 C CA . PHE A 1 199 ? 3.056 -1.975 1.095 1.00 77.88 199 PHE A CA 1
ATOM 1422 C C . PHE A 1 199 ? 1.689 -1.634 0.475 1.00 77.88 199 PHE A C 1
ATOM 1424 O O . PHE A 1 199 ? 0.681 -2.160 0.944 1.00 77.88 199 PHE A O 1
ATOM 1431 N N . THR A 1 200 ? 1.621 -0.809 -0.580 1.00 68.88 200 THR A N 1
ATOM 1432 C CA . THR A 1 200 ? 0.351 -0.393 -1.225 1.00 68.88 200 THR A CA 1
ATOM 1433 C C . THR A 1 200 ? -0.111 -1.245 -2.406 1.00 68.88 200 THR A C 1
ATOM 1435 O O . THR A 1 200 ? -1.278 -1.630 -2.444 1.00 68.88 200 THR A O 1
ATOM 1438 N N . ASN A 1 201 ? 0.754 -1.502 -3.387 1.00 52.44 201 ASN A N 1
ATOM 1439 C CA . ASN A 1 201 ? 0.381 -2.028 -4.708 1.00 52.44 201 ASN A CA 1
ATOM 1440 C C . ASN A 1 201 ? 0.457 -3.554 -4.821 1.00 52.44 201 ASN A C 1
ATOM 1442 O O . ASN A 1 201 ? -0.184 -4.141 -5.697 1.00 52.44 201 ASN A O 1
ATOM 1446 N N . ASP A 1 202 ? 1.199 -4.186 -3.917 1.00 47.00 202 ASP A N 1
ATOM 1447 C CA . ASP A 1 202 ? 1.567 -5.602 -3.968 1.00 47.00 202 ASP A CA 1
ATOM 1448 C C . ASP A 1 202 ? 0.666 -6.479 -3.084 1.00 47.00 202 ASP A C 1
ATOM 1450 O O . ASP A 1 202 ? 1.119 -7.353 -2.352 1.00 47.00 202 ASP A O 1
ATOM 1454 N N . GLY A 1 203 ? -0.647 -6.246 -3.128 1.00 45.91 203 GLY A N 1
ATOM 1455 C CA . GLY A 1 203 ? -1.611 -7.130 -2.462 1.00 45.91 203 GLY A CA 1
ATOM 1456 C C . GLY A 1 203 ? -1.754 -6.930 -0.958 1.00 45.91 203 GLY A C 1
ATOM 1457 O O . GLY A 1 203 ? -2.037 -7.882 -0.235 1.00 45.91 203 GLY A O 1
ATOM 1458 N N . MET A 1 204 ? -1.609 -5.685 -0.497 1.00 59.88 204 MET A N 1
ATOM 1459 C CA . MET A 1 204 ? -1.795 -5.288 0.904 1.00 59.88 204 MET A CA 1
ATOM 1460 C C . MET A 1 204 ? -1.028 -6.194 1.890 1.00 59.88 204 MET A C 1
ATOM 1462 O O . MET A 1 204 ? -1.649 -6.744 2.803 1.00 59.88 204 MET A O 1
ATOM 1466 N N . PRO A 1 205 ? 0.299 -6.395 1.736 1.00 65.50 205 PRO A N 1
ATOM 1467 C CA . PRO A 1 205 ? 1.015 -7.418 2.494 1.00 65.50 205 PRO A CA 1
ATOM 1468 C C . PRO A 1 205 ? 0.833 -7.323 4.015 1.00 65.50 205 PRO A C 1
ATOM 1470 O O . PRO A 1 205 ? 0.597 -8.364 4.625 1.00 65.50 205 PRO A O 1
ATOM 1473 N N . PRO A 1 206 ? 0.853 -6.130 4.650 1.00 78.00 206 PRO A N 1
ATOM 1474 C CA . PRO A 1 206 ? 0.590 -6.022 6.083 1.00 78.00 206 PRO A CA 1
ATOM 1475 C C . PRO A 1 206 ? -0.847 -6.403 6.466 1.00 78.00 206 PRO A C 1
ATOM 1477 O O . PRO A 1 206 ? -1.036 -7.211 7.373 1.00 78.00 206 PRO A O 1
ATOM 1480 N N . SER A 1 207 ? -1.863 -5.884 5.763 1.00 78.75 207 SER A N 1
ATOM 1481 C CA . SER A 1 207 ? -3.274 -6.220 6.026 1.00 78.75 207 SER A CA 1
ATOM 1482 C C . SER A 1 207 ? -3.597 -7.700 5.779 1.00 78.75 207 SER A C 1
ATOM 1484 O O . SER A 1 207 ? -4.333 -8.331 6.544 1.00 78.75 207 SER A O 1
ATOM 1486 N N . ALA A 1 208 ? -3.006 -8.295 4.742 1.00 75.94 208 ALA A N 1
ATOM 1487 C CA . ALA A 1 208 ? -3.107 -9.723 4.470 1.00 75.94 208 ALA A CA 1
ATOM 1488 C C . ALA A 1 208 ? -2.376 -10.560 5.535 1.00 75.94 208 ALA A C 1
ATOM 1490 O O . ALA A 1 208 ? -2.924 -11.548 6.022 1.00 75.94 208 ALA A O 1
ATOM 1491 N N . ALA A 1 209 ? -1.171 -10.154 5.946 1.00 77.12 209 ALA A N 1
ATOM 1492 C CA . ALA A 1 209 ? -0.389 -10.830 6.984 1.00 77.12 209 ALA A CA 1
ATOM 1493 C C . ALA A 1 209 ? -1.067 -10.791 8.360 1.00 77.12 209 ALA A C 1
ATOM 1495 O O . ALA A 1 209 ? -0.983 -11.761 9.114 1.00 77.12 209 ALA A O 1
ATOM 1496 N N . ALA A 1 210 ? -1.757 -9.693 8.668 1.00 81.12 210 ALA A N 1
ATOM 1497 C CA . ALA A 1 210 ? -2.481 -9.501 9.917 1.00 81.12 210 ALA A CA 1
ATOM 1498 C C . ALA A 1 210 ? -3.745 -10.370 10.029 1.00 81.12 210 ALA A C 1
ATOM 1500 O O . ALA A 1 210 ? -4.233 -10.582 11.137 1.00 81.12 210 ALA A O 1
ATOM 1501 N N . ALA A 1 211 ? -4.253 -10.913 8.915 1.00 81.00 211 ALA A N 1
ATOM 1502 C CA . ALA A 1 211 ? -5.478 -11.707 8.885 1.00 81.00 211 ALA A CA 1
ATOM 1503 C C . ALA A 1 211 ? -5.446 -12.874 9.887 1.00 81.00 211 ALA A C 1
ATOM 1505 O O . ALA A 1 211 ? -4.605 -13.781 9.789 1.00 81.00 211 ALA A O 1
ATOM 1506 N N . GLY A 1 212 ? -6.388 -12.850 10.836 1.00 76.50 212 GLY A N 1
ATOM 1507 C CA . GLY A 1 212 ? -6.503 -13.848 11.905 1.00 76.50 212 GLY A CA 1
ATOM 1508 C C . GLY A 1 212 ? -5.403 -13.768 12.972 1.00 76.50 212 GLY A C 1
ATOM 1509 O O . GLY A 1 212 ? -5.329 -14.637 13.838 1.00 76.50 212 GLY A O 1
ATOM 1510 N N . VAL A 1 213 ? -4.544 -12.748 12.921 1.00 82.56 213 VAL A N 1
ATOM 1511 C CA . VAL A 1 213 ? -3.478 -12.506 13.898 1.00 82.56 213 VAL A CA 1
ATOM 1512 C C . VAL A 1 213 ? -3.865 -11.344 14.802 1.00 82.56 213 VAL A C 1
ATOM 1514 O O . VAL A 1 213 ? -3.991 -11.545 16.009 1.00 82.56 213 VAL A O 1
ATOM 1517 N N . CYS A 1 214 ? -4.077 -10.157 14.239 1.00 87.19 214 CYS A N 1
ATOM 1518 C CA . CYS A 1 214 ? -4.301 -8.919 14.983 1.00 87.19 214 CYS A CA 1
ATOM 1519 C C . CYS A 1 214 ? -5.042 -7.878 14.128 1.00 87.19 214 CYS A C 1
ATOM 1521 O O . CYS A 1 214 ? -4.915 -7.911 12.903 1.00 87.19 214 CYS A O 1
ATOM 1523 N N . PRO A 1 215 ? -5.706 -6.885 14.748 1.00 90.81 215 PRO A N 1
ATOM 1524 C CA . PRO A 1 215 ? -6.160 -5.697 14.034 1.00 90.81 215 PRO A CA 1
ATOM 1525 C C . PRO A 1 215 ? -4.973 -4.978 13.389 1.00 90.81 215 PRO A C 1
ATOM 1527 O O . PRO A 1 215 ? -3.849 -5.065 13.876 1.00 90.81 215 PRO A O 1
ATOM 1530 N N . ILE A 1 216 ? -5.207 -4.229 12.316 1.00 90.44 216 ILE A N 1
ATOM 1531 C CA . ILE A 1 216 ? -4.174 -3.391 11.695 1.00 90.44 216 ILE A CA 1
ATOM 1532 C C . ILE A 1 216 ? -4.821 -2.187 11.039 1.00 90.44 216 ILE A C 1
ATOM 1534 O O . ILE A 1 216 ? -5.902 -2.290 10.462 1.00 90.44 216 ILE A O 1
ATOM 1538 N N . PHE A 1 217 ? -4.140 -1.053 11.100 1.00 91.00 217 PHE A N 1
ATOM 1539 C CA . PHE A 1 217 ? -4.442 0.089 10.256 1.00 91.00 217 PHE A CA 1
ATOM 1540 C C . PHE A 1 217 ? -3.349 0.220 9.203 1.00 91.00 217 PHE A C 1
ATOM 1542 O O . PHE A 1 217 ? -2.172 0.244 9.547 1.00 91.00 217 PHE A O 1
ATOM 1549 N N . GLN A 1 218 ? -3.704 0.301 7.924 1.00 87.56 218 GLN A N 1
ATOM 1550 C CA . GLN A 1 218 ? -2.730 0.459 6.845 1.00 87.56 218 GLN A CA 1
ATOM 1551 C C . GLN A 1 218 ? -2.966 1.759 6.075 1.00 87.56 218 GLN A C 1
ATOM 1553 O O . GLN A 1 218 ? -4.069 2.002 5.591 1.00 87.56 218 GLN A O 1
ATOM 1558 N N . LEU A 1 219 ? -1.923 2.582 5.914 1.00 84.25 219 LEU A N 1
ATOM 1559 C CA . LEU A 1 219 ? -1.998 3.835 5.148 1.00 84.25 219 LEU A CA 1
ATOM 1560 C C . LEU A 1 219 ? -0.672 4.195 4.458 1.00 84.25 219 LEU A C 1
ATOM 1562 O O . LEU A 1 219 ? -0.128 5.295 4.595 1.00 84.25 219 LEU A O 1
ATOM 1566 N N . SER A 1 220 ? -0.157 3.225 3.710 1.00 81.44 220 SER A N 1
ATOM 1567 C CA . SER A 1 220 ? 1.018 3.336 2.837 1.00 81.44 220 SER A CA 1
ATOM 1568 C C . SER A 1 220 ? 0.724 4.149 1.559 1.00 81.44 220 SER A C 1
ATOM 1570 O O . SER A 1 220 ? -0.444 4.357 1.224 1.00 81.44 220 SER A O 1
ATOM 1572 N N . MET A 1 221 ? 1.758 4.591 0.822 1.00 76.62 221 MET A N 1
ATOM 1573 C CA . MET A 1 221 ? 1.613 5.326 -0.449 1.00 76.62 221 MET A CA 1
ATOM 1574 C C . MET A 1 221 ? 2.519 4.868 -1.575 1.00 76.62 221 MET A C 1
ATOM 1576 O O . MET A 1 221 ? 3.721 4.747 -1.390 1.00 76.62 221 MET A O 1
ATOM 1580 N N . ILE A 1 222 ? 1.968 4.771 -2.782 1.00 73.81 222 ILE A N 1
ATOM 1581 C CA . ILE A 1 222 ? 2.765 4.544 -3.988 1.00 73.81 222 ILE A CA 1
ATOM 1582 C C . ILE A 1 222 ? 3.786 5.668 -4.153 1.00 73.81 222 ILE A C 1
ATOM 1584 O O . ILE A 1 222 ? 3.432 6.839 -4.012 1.00 73.81 222 ILE A O 1
ATOM 1588 N N . GLY A 1 223 ? 5.032 5.297 -4.465 1.00 71.38 223 GLY A N 1
ATOM 1589 C CA . GLY A 1 223 ? 6.115 6.231 -4.785 1.00 71.38 223 GLY A CA 1
ATOM 1590 C C . GLY A 1 223 ? 6.643 7.045 -3.593 1.00 71.38 223 GLY A C 1
ATOM 1591 O O . GLY A 1 223 ? 7.601 7.803 -3.744 1.00 71.38 223 GLY A O 1
ATOM 1592 N N . GLY A 1 224 ? 6.058 6.877 -2.400 1.00 76.88 224 GLY A N 1
ATOM 1593 C CA . GLY A 1 224 ? 6.443 7.625 -1.209 1.00 76.88 224 GLY A CA 1
ATOM 1594 C C . GLY A 1 224 ? 7.911 7.402 -0.830 1.00 76.88 224 GLY A C 1
ATOM 1595 O O . GLY A 1 224 ? 8.390 6.270 -0.835 1.00 76.88 224 GLY A O 1
ATOM 1596 N N . THR A 1 225 ? 8.594 8.483 -0.454 1.00 81.06 225 THR A N 1
ATOM 1597 C CA . THR A 1 225 ? 9.986 8.496 0.038 1.00 81.06 225 THR A CA 1
ATOM 1598 C C . THR A 1 225 ? 10.022 8.872 1.518 1.00 81.06 225 THR A C 1
ATOM 1600 O O . THR A 1 225 ? 9.225 9.710 1.937 1.00 81.06 225 THR A O 1
ATOM 1603 N N . LEU A 1 226 ? 10.942 8.330 2.323 1.00 82.00 226 LEU A N 1
ATOM 1604 C CA . LEU A 1 226 ? 11.155 8.751 3.719 1.00 82.00 226 LEU A CA 1
ATOM 1605 C C . LEU A 1 226 ? 11.262 10.271 3.839 1.00 82.00 226 LEU A C 1
ATOM 1607 O O . LEU A 1 226 ? 10.620 10.856 4.710 1.00 82.00 226 LEU A O 1
ATOM 1611 N N . PHE A 1 227 ? 12.020 10.908 2.943 1.00 75.12 227 PHE A N 1
ATOM 1612 C CA . PHE A 1 227 ? 12.222 12.358 2.948 1.00 75.12 227 PHE A CA 1
ATOM 1613 C C . PHE A 1 227 ? 10.907 13.150 2.861 1.00 75.12 227 PHE A C 1
ATOM 1615 O O . PHE A 1 227 ? 10.662 14.059 3.657 1.00 75.12 227 PHE A O 1
ATOM 1622 N N . GLN A 1 228 ? 10.040 12.805 1.905 1.00 70.88 228 GLN A N 1
ATOM 1623 C CA . GLN A 1 228 ? 8.735 13.458 1.781 1.00 70.88 228 GLN A CA 1
ATOM 1624 C C . GLN A 1 228 ? 7.838 13.124 2.972 1.00 70.88 228 GLN A C 1
ATOM 1626 O O . GLN A 1 228 ? 7.021 13.938 3.387 1.00 70.88 228 GLN A O 1
ATOM 1631 N N . ASN A 1 229 ? 7.988 11.929 3.521 1.00 65.06 229 ASN A N 1
ATOM 1632 C CA . ASN A 1 229 ? 7.045 11.342 4.451 1.00 65.06 229 ASN A CA 1
ATOM 1633 C C . ASN A 1 229 ? 7.235 11.803 5.898 1.00 65.06 229 ASN A C 1
ATOM 1635 O O . ASN A 1 229 ? 6.245 12.032 6.584 1.00 65.06 229 ASN A O 1
ATOM 1639 N N . VAL A 1 230 ? 8.468 12.050 6.350 1.00 67.88 230 VAL A N 1
ATOM 1640 C CA . VAL A 1 230 ? 8.720 12.631 7.685 1.00 67.88 230 VAL A CA 1
ATOM 1641 C C . VAL A 1 230 ? 8.026 13.990 7.847 1.00 67.88 230 VAL A C 1
ATOM 1643 O O . VAL A 1 230 ? 7.483 14.285 8.906 1.00 67.88 230 VAL A O 1
ATOM 1646 N N . ASN A 1 231 ? 7.979 14.794 6.782 1.00 65.44 231 ASN A N 1
ATOM 1647 C CA . ASN A 1 231 ? 7.425 16.150 6.829 1.00 65.44 231 ASN A CA 1
ATOM 1648 C C . ASN A 1 231 ? 5.919 16.228 6.522 1.00 65.44 231 ASN A C 1
ATOM 1650 O O . ASN A 1 231 ? 5.293 17.244 6.809 1.00 65.44 231 ASN A O 1
ATOM 1654 N N . ASN A 1 232 ? 5.329 15.180 5.936 1.00 71.06 232 ASN A N 1
ATOM 1655 C CA . ASN A 1 232 ? 3.972 15.228 5.380 1.00 71.06 232 ASN A CA 1
ATOM 1656 C C . ASN A 1 232 ? 2.969 14.267 6.039 1.00 71.06 232 ASN A C 1
ATOM 1658 O O . ASN A 1 232 ? 1.848 14.179 5.548 1.00 71.06 232 ASN A O 1
ATOM 1662 N N . PHE A 1 233 ? 3.338 13.533 7.097 1.00 77.88 233 PHE A N 1
ATOM 1663 C CA . PHE A 1 233 ? 2.518 12.451 7.681 1.00 77.88 233 PHE A CA 1
ATOM 1664 C C . PHE A 1 233 ? 1.806 12.775 8.990 1.00 77.88 233 PHE A C 1
ATOM 1666 O O . PHE A 1 233 ? 1.272 11.881 9.653 1.00 77.88 233 PHE A O 1
ATOM 1673 N N . THR A 1 234 ? 1.759 14.043 9.378 1.00 84.44 234 THR A N 1
ATOM 1674 C CA . THR A 1 234 ? 1.183 14.433 10.664 1.00 84.44 234 THR A CA 1
ATOM 1675 C C . THR A 1 234 ? -0.279 13.996 10.802 1.00 84.44 234 THR A C 1
ATOM 1677 O O . THR A 1 234 ? -0.659 13.527 11.875 1.00 84.44 234 THR A O 1
ATOM 1680 N N . LYS A 1 235 ? -1.109 14.066 9.744 1.00 89.12 235 LYS A N 1
ATOM 1681 C CA . LYS A 1 235 ? -2.524 13.668 9.853 1.00 89.12 235 LYS A CA 1
ATOM 1682 C C . LYS A 1 235 ? -2.688 12.153 9.898 1.00 89.12 235 LYS A C 1
ATOM 1684 O O . LYS A 1 235 ? -3.519 11.672 10.662 1.00 89.12 235 LYS A O 1
ATOM 1689 N N . ARG A 1 236 ? -1.890 11.386 9.148 1.00 88.31 236 ARG A N 1
ATOM 1690 C CA . ARG A 1 236 ? -1.865 9.913 9.230 1.00 88.31 236 ARG A CA 1
ATOM 1691 C C . ARG A 1 236 ? -1.421 9.395 10.581 1.00 88.31 236 ARG A C 1
ATOM 1693 O O . ARG A 1 236 ? -2.050 8.480 11.098 1.00 88.31 236 ARG A O 1
ATOM 1700 N N . VAL A 1 237 ? -0.357 9.967 11.140 1.00 91.69 237 VAL A N 1
ATOM 1701 C CA . VAL A 1 237 ? 0.153 9.581 12.460 1.00 91.69 237 VAL A CA 1
ATOM 1702 C C . VAL A 1 237 ? -0.877 9.927 13.535 1.00 91.69 237 VAL A C 1
ATOM 1704 O O . VAL A 1 237 ? -1.188 9.082 14.370 1.00 91.69 237 VAL A O 1
ATOM 1707 N N . ALA A 1 238 ? -1.493 11.110 13.461 1.00 92.69 238 ALA A N 1
ATOM 1708 C CA . ALA A 1 238 ? -2.584 11.486 14.358 1.00 92.69 238 ALA A CA 1
ATOM 1709 C C . ALA A 1 238 ? -3.811 10.564 14.215 1.00 92.69 238 ALA A C 1
ATOM 1711 O O . ALA A 1 238 ? -4.410 10.181 15.218 1.00 92.69 238 ALA A O 1
ATOM 1712 N N . LEU A 1 239 ? -4.167 10.160 12.991 1.00 93.69 239 LEU A N 1
ATOM 1713 C CA . LEU A 1 239 ? -5.229 9.182 12.749 1.00 93.69 239 LEU A CA 1
ATOM 1714 C C . LEU A 1 239 ? -4.871 7.808 13.332 1.00 93.69 239 LEU A C 1
ATOM 1716 O O . LEU A 1 239 ? -5.689 7.219 14.026 1.00 93.69 239 LEU A O 1
ATOM 1720 N N . ALA A 1 240 ? -3.651 7.314 13.118 1.00 94.06 240 ALA A N 1
ATOM 1721 C CA . ALA A 1 240 ? -3.186 6.058 13.707 1.00 94.06 240 ALA A CA 1
ATOM 1722 C C . ALA A 1 240 ? -3.222 6.100 15.245 1.00 94.06 240 ALA A C 1
ATOM 1724 O O . ALA A 1 240 ? -3.674 5.144 15.876 1.00 94.06 240 ALA A O 1
ATOM 1725 N N . LYS A 1 241 ? -2.832 7.230 15.849 1.00 94.12 241 LYS A N 1
ATOM 1726 C CA . LYS A 1 241 ? -2.944 7.458 17.295 1.00 94.12 241 LYS A CA 1
ATOM 1727 C C . LYS A 1 241 ? -4.399 7.419 17.768 1.00 94.12 241 LYS A C 1
ATOM 1729 O O . LYS A 1 241 ? -4.694 6.751 18.753 1.00 94.12 241 LYS A O 1
ATOM 1734 N N . ALA A 1 242 ? -5.315 8.071 17.050 1.00 94.00 242 ALA A N 1
ATOM 1735 C CA . ALA A 1 242 ? -6.752 8.033 17.346 1.00 94.00 242 ALA A CA 1
ATOM 1736 C C . ALA A 1 242 ? -7.359 6.626 17.198 1.00 94.00 242 ALA A C 1
ATOM 1738 O O . ALA A 1 242 ? -8.303 6.274 17.895 1.00 94.00 242 ALA A O 1
ATOM 1739 N N . LEU A 1 243 ? -6.788 5.798 16.322 1.00 94.25 243 LEU A N 1
ATOM 1740 C CA . LEU A 1 243 ? -7.120 4.379 16.187 1.00 94.25 243 LEU A CA 1
ATOM 1741 C C . LEU A 1 243 ? -6.456 3.502 17.260 1.00 94.25 243 LEU A C 1
ATOM 1743 O O . LEU A 1 243 ? -6.626 2.284 17.262 1.00 94.25 243 LEU A O 1
ATOM 1747 N N . GLY A 1 244 ? -5.699 4.098 18.181 1.00 93.06 244 GLY A N 1
ATOM 1748 C CA . GLY A 1 244 ? -5.034 3.389 19.261 1.00 93.06 244 GLY A CA 1
ATOM 1749 C C . GLY A 1 244 ? -3.927 2.451 18.783 1.00 93.06 244 GLY A C 1
ATOM 1750 O O . GLY A 1 244 ? -3.638 1.483 19.488 1.00 93.06 244 GLY A O 1
ATOM 1751 N N . CYS A 1 245 ? -3.320 2.705 17.619 1.00 94.00 245 CYS A N 1
ATOM 1752 C CA . CYS A 1 245 ? -2.159 1.951 17.155 1.00 94.00 245 CYS A CA 1
ATOM 1753 C C . CYS A 1 245 ? -1.008 2.074 18.160 1.00 94.00 245 CYS A C 1
ATOM 1755 O O . CYS A 1 245 ? -0.749 3.149 18.694 1.00 94.00 245 CYS A O 1
ATOM 1757 N N . THR A 1 246 ? -0.316 0.967 18.421 1.00 90.81 246 THR A N 1
ATOM 1758 C CA . THR A 1 246 ? 0.765 0.895 19.422 1.00 90.81 246 THR A CA 1
ATOM 1759 C C . THR A 1 246 ? 2.142 0.724 18.796 1.00 90.81 246 THR A C 1
ATOM 1761 O O . THR A 1 246 ? 3.162 0.962 19.441 1.00 90.81 246 THR A O 1
ATOM 1764 N N . HIS A 1 247 ? 2.183 0.288 17.538 1.00 92.25 247 HIS A N 1
ATOM 1765 C CA . HIS A 1 247 ? 3.415 0.058 16.799 1.00 92.25 247 HIS A CA 1
ATOM 1766 C C . HIS A 1 247 ? 3.259 0.546 15.365 1.00 92.25 247 HIS A C 1
ATOM 1768 O O . HIS A 1 247 ? 2.181 0.421 14.798 1.00 92.25 247 HIS A O 1
ATOM 1774 N N . ALA A 1 248 ? 4.335 1.025 14.755 1.00 93.12 248 ALA A N 1
ATOM 1775 C CA . ALA A 1 248 ? 4.404 1.317 13.334 1.00 93.12 248 ALA A CA 1
ATOM 1776 C C . ALA A 1 248 ? 5.281 0.271 12.636 1.00 93.12 248 ALA A C 1
ATOM 1778 O O . ALA A 1 248 ? 6.453 0.123 12.978 1.00 93.12 248 ALA A O 1
ATOM 1779 N N . VAL A 1 249 ? 4.721 -0.449 11.663 1.00 92.00 249 VAL A N 1
ATOM 1780 C CA . VAL A 1 249 ? 5.473 -1.330 10.761 1.00 92.00 249 VAL A CA 1
ATOM 1781 C C . VAL A 1 249 ? 5.830 -0.516 9.524 1.00 92.00 249 VAL A C 1
ATOM 1783 O O . VAL A 1 249 ? 4.937 -0.116 8.776 1.00 92.00 249 VAL A O 1
ATOM 1786 N N . ILE A 1 250 ? 7.122 -0.249 9.335 1.00 90.25 250 ILE A N 1
ATOM 1787 C CA . ILE A 1 250 ? 7.614 0.759 8.393 1.00 90.25 250 ILE A CA 1
ATOM 1788 C C . ILE A 1 250 ? 8.399 0.102 7.258 1.00 90.25 250 ILE A C 1
ATOM 1790 O O . ILE A 1 250 ? 9.391 -0.585 7.505 1.00 90.25 250 ILE A O 1
ATOM 1794 N N . ASN A 1 251 ? 7.983 0.364 6.017 1.00 86.56 251 ASN A N 1
ATOM 1795 C CA . ASN A 1 251 ? 8.719 -0.013 4.811 1.00 86.56 251 ASN A CA 1
ATOM 1796 C C . ASN A 1 251 ? 8.908 1.186 3.886 1.00 86.56 251 ASN A C 1
ATOM 1798 O O . ASN A 1 251 ? 8.017 1.566 3.135 1.00 86.56 251 ASN A O 1
ATOM 1802 N N . TYR A 1 252 ? 10.097 1.765 3.940 1.00 80.06 252 TYR A N 1
ATOM 1803 C CA . TYR A 1 252 ? 10.526 2.796 3.013 1.00 80.06 252 TYR A CA 1
ATOM 1804 C C . TYR A 1 252 ? 12.007 2.628 2.749 1.00 80.06 252 TYR A C 1
ATOM 1806 O O . TYR A 1 252 ? 12.734 2.232 3.656 1.00 80.06 252 TYR A O 1
ATOM 1814 N N . GLN A 1 253 ? 12.416 2.921 1.518 1.00 76.31 253 GLN A N 1
ATOM 1815 C CA . GLN A 1 253 ? 13.810 3.075 1.077 1.00 76.31 253 GLN A CA 1
ATOM 1816 C C . GLN A 1 253 ? 13.890 3.029 -0.446 1.00 76.31 253 GLN A C 1
ATOM 1818 O O . GLN A 1 253 ? 14.757 3.664 -1.036 1.00 76.31 253 GLN A O 1
ATOM 1823 N N . THR A 1 254 ? 13.013 2.268 -1.110 1.00 74.50 254 THR A N 1
ATOM 1824 C CA . THR A 1 254 ? 13.193 1.968 -2.533 1.00 74.50 254 THR A CA 1
ATOM 1825 C C . THR A 1 254 ? 13.087 3.219 -3.389 1.00 74.50 254 THR A C 1
ATOM 1827 O O . THR A 1 254 ? 13.946 3.496 -4.235 1.00 74.50 254 THR A O 1
ATOM 1830 N N . ASN A 1 255 ? 12.064 4.024 -3.119 1.00 75.75 255 ASN A N 1
ATOM 1831 C CA . ASN A 1 255 ? 11.880 5.286 -3.816 1.00 75.75 255 ASN A CA 1
ATOM 1832 C C . ASN A 1 255 ? 12.929 6.322 -3.400 1.00 75.75 255 ASN A C 1
ATOM 1834 O O . ASN A 1 255 ? 13.366 7.098 -4.243 1.00 75.75 255 ASN A O 1
ATOM 1838 N N . ASP A 1 256 ? 13.405 6.305 -2.152 1.00 78.69 256 ASP A N 1
ATOM 1839 C CA . ASP A 1 256 ? 14.500 7.173 -1.701 1.00 78.69 256 ASP A CA 1
ATOM 1840 C C . ASP A 1 256 ? 15.817 6.869 -2.432 1.00 78.69 256 ASP A C 1
ATOM 1842 O O . ASP A 1 256 ? 16.521 7.787 -2.857 1.00 78.69 256 ASP A O 1
ATOM 1846 N N . HIS A 1 257 ? 16.135 5.589 -2.642 1.00 73.50 257 HIS A N 1
ATOM 1847 C CA . HIS A 1 257 ? 17.294 5.192 -3.437 1.00 73.50 257 HIS A CA 1
ATOM 1848 C C . HIS A 1 257 ? 17.150 5.633 -4.897 1.00 73.50 257 HIS A C 1
ATOM 1850 O O . HIS A 1 257 ? 18.110 6.138 -5.481 1.00 73.50 257 HIS A O 1
ATOM 1856 N N . THR A 1 258 ? 15.951 5.489 -5.472 1.00 70.00 258 THR A N 1
ATOM 1857 C CA . THR A 1 258 ? 15.634 5.968 -6.829 1.00 70.00 258 THR A CA 1
ATOM 1858 C C . THR A 1 258 ? 15.752 7.493 -6.928 1.00 70.00 258 THR A C 1
ATOM 1860 O O . THR A 1 258 ? 16.234 8.010 -7.933 1.00 70.00 258 THR A O 1
ATOM 1863 N N . ALA A 1 259 ? 15.391 8.213 -5.864 1.00 74.75 259 ALA A N 1
ATOM 1864 C CA . ALA A 1 259 ? 15.529 9.662 -5.742 1.00 74.75 259 ALA A CA 1
ATOM 1865 C C . ALA A 1 259 ? 16.966 10.129 -5.434 1.00 74.75 259 ALA A C 1
ATOM 1867 O O . ALA A 1 259 ? 17.200 11.328 -5.295 1.00 74.75 259 ALA A O 1
ATOM 1868 N N . GLY A 1 260 ? 17.934 9.213 -5.326 1.00 77.31 260 GLY A N 1
ATOM 1869 C CA . GLY A 1 260 ? 19.342 9.559 -5.139 1.00 77.31 260 GLY A CA 1
ATOM 1870 C C . GLY A 1 260 ? 19.739 9.927 -3.704 1.00 77.31 260 GLY A C 1
ATOM 1871 O O . GLY A 1 260 ? 20.824 10.475 -3.517 1.00 77.31 260 GLY A O 1
ATOM 1872 N N . GLN A 1 261 ? 18.922 9.607 -2.694 1.00 84.38 261 GLN A N 1
ATOM 1873 C CA . GLN A 1 261 ? 19.252 9.875 -1.287 1.00 84.38 261 GLN A CA 1
ATOM 1874 C C . GLN A 1 261 ? 20.522 9.125 -0.853 1.00 84.38 261 GLN A C 1
ATOM 1876 O O . GLN A 1 261 ? 20.707 7.948 -1.182 1.00 84.38 261 GLN A O 1
ATOM 1881 N N . THR A 1 262 ? 21.393 9.796 -0.096 1.00 87.69 262 THR A N 1
ATOM 1882 C CA . THR A 1 262 ? 22.584 9.168 0.492 1.00 87.69 262 THR A CA 1
ATOM 1883 C C . THR A 1 262 ? 22.220 8.316 1.709 1.00 87.69 262 THR A C 1
ATOM 1885 O O . THR A 1 262 ? 21.123 8.409 2.263 1.00 87.69 262 THR A O 1
ATOM 1888 N N . TYR A 1 263 ? 23.163 7.488 2.164 1.00 88.44 263 TYR A N 1
ATOM 1889 C CA . TYR A 1 263 ? 22.998 6.689 3.383 1.00 88.44 263 TYR A CA 1
ATOM 1890 C C . TYR A 1 263 ? 22.739 7.568 4.616 1.00 88.44 263 TYR A C 1
ATOM 1892 O O . TYR A 1 263 ? 21.874 7.271 5.439 1.00 88.44 263 TYR A O 1
ATOM 1900 N N . GLU A 1 264 ? 23.467 8.674 4.726 1.00 90.88 264 GLU A N 1
ATOM 1901 C CA . GLU A 1 264 ? 23.363 9.617 5.836 1.00 90.88 264 GLU A CA 1
ATOM 1902 C C . GLU A 1 264 ? 21.986 10.294 5.849 1.00 90.88 264 GLU A C 1
ATOM 1904 O O . GLU A 1 264 ? 21.363 10.400 6.902 1.00 90.88 264 GLU A O 1
ATOM 1909 N N . GLN A 1 265 ? 21.461 10.680 4.681 1.00 90.38 265 GLN A N 1
ATOM 1910 C CA . GLN A 1 265 ? 20.118 11.256 4.582 1.00 90.38 265 GLN A CA 1
ATOM 1911 C C . GLN A 1 265 ? 19.026 10.233 4.925 1.00 90.38 265 GLN A C 1
ATOM 1913 O O . GLN A 1 265 ? 18.096 10.545 5.666 1.00 90.38 265 GLN A O 1
ATOM 1918 N N . LEU A 1 266 ? 19.147 8.998 4.429 1.00 88.81 266 LEU A N 1
ATOM 1919 C CA . LEU A 1 266 ? 18.194 7.919 4.700 1.00 88.81 266 LEU A CA 1
ATOM 1920 C C . LEU A 1 266 ? 18.089 7.590 6.189 1.00 88.81 266 LEU A C 1
ATOM 1922 O O . LEU A 1 266 ? 16.989 7.531 6.732 1.00 88.81 266 LEU A O 1
ATOM 1926 N N . THR A 1 267 ? 19.227 7.400 6.854 1.00 90.62 267 THR A N 1
ATOM 1927 C CA . THR A 1 267 ? 19.270 7.084 8.290 1.00 90.62 267 THR A CA 1
ATOM 1928 C C . THR A 1 267 ? 18.793 8.254 9.151 1.00 90.62 267 THR A C 1
ATOM 1930 O O . THR A 1 267 ? 18.066 8.032 10.120 1.00 90.62 267 THR A O 1
ATOM 1933 N N . ALA A 1 268 ? 19.100 9.500 8.772 1.00 89.94 268 ALA A N 1
ATOM 1934 C CA . ALA A 1 268 ? 18.548 10.682 9.430 1.00 89.94 268 ALA A CA 1
ATOM 1935 C C . ALA A 1 268 ? 17.015 10.746 9.299 1.00 89.94 268 ALA A C 1
ATOM 1937 O O . ALA A 1 268 ? 16.320 10.915 10.300 1.00 89.94 268 ALA A O 1
ATOM 1938 N N . ASN A 1 269 ? 16.471 10.533 8.095 1.00 90.00 269 ASN A N 1
ATOM 1939 C CA . ASN A 1 269 ? 15.021 10.524 7.878 1.00 90.00 269 ASN A CA 1
ATOM 1940 C C . ASN A 1 269 ? 14.340 9.358 8.614 1.00 90.00 269 ASN A C 1
ATOM 1942 O O . ASN A 1 269 ? 13.270 9.532 9.195 1.00 90.00 269 ASN A O 1
ATOM 1946 N N . ALA A 1 270 ? 14.956 8.174 8.628 1.00 90.62 270 ALA A N 1
ATOM 1947 C CA . ALA A 1 270 ? 14.442 7.026 9.369 1.00 90.62 270 ALA A CA 1
ATOM 1948 C C . ALA A 1 270 ? 14.409 7.285 10.882 1.00 90.62 270 ALA A C 1
ATOM 1950 O O . ALA A 1 270 ? 13.424 6.957 11.543 1.00 90.62 270 ALA A O 1
ATOM 1951 N N . THR A 1 271 ? 15.437 7.948 11.412 1.00 90.38 271 THR A N 1
ATOM 1952 C CA . THR A 1 271 ? 15.487 8.371 12.818 1.00 90.38 271 THR A CA 1
ATOM 1953 C C . THR A 1 271 ? 14.374 9.369 13.129 1.00 90.38 271 THR A C 1
ATOM 1955 O O . THR A 1 271 ? 13.602 9.149 14.056 1.00 90.38 271 THR A O 1
ATOM 1958 N N . ALA A 1 272 ? 14.199 10.398 12.295 1.00 89.88 272 ALA A N 1
ATOM 1959 C CA . ALA A 1 272 ? 13.128 11.380 12.468 1.00 89.88 272 ALA A CA 1
ATOM 1960 C C . ALA A 1 272 ? 11.722 10.752 12.396 1.00 89.88 272 ALA A C 1
ATOM 1962 O O . ALA A 1 272 ? 10.826 11.144 13.140 1.00 89.88 272 ALA A O 1
ATOM 1963 N N . MET A 1 273 ? 11.521 9.746 11.537 1.00 90.12 273 MET A N 1
ATOM 1964 C CA . MET A 1 273 ? 10.272 8.979 11.497 1.00 90.12 273 MET A CA 1
ATOM 1965 C C . MET A 1 273 ? 10.064 8.172 12.785 1.00 90.12 273 MET A C 1
ATOM 1967 O O . MET A 1 273 ? 8.957 8.148 13.320 1.00 90.12 273 MET A O 1
ATOM 1971 N N . ALA A 1 274 ? 11.110 7.517 13.295 1.00 90.50 274 ALA A N 1
ATOM 1972 C CA . ALA A 1 274 ? 11.030 6.783 14.554 1.00 90.50 274 ALA A CA 1
ATOM 1973 C C . ALA A 1 274 ? 10.700 7.710 15.732 1.00 90.50 274 ALA A C 1
ATOM 1975 O O . ALA A 1 274 ? 9.838 7.377 16.545 1.00 90.50 274 ALA A O 1
ATOM 1976 N N . ASP A 1 275 ? 11.301 8.898 15.773 1.00 90.06 275 ASP A N 1
ATOM 1977 C CA . ASP A 1 275 ? 11.020 9.917 16.783 1.00 90.06 275 ASP A CA 1
ATOM 1978 C C . ASP A 1 275 ? 9.585 10.448 16.681 1.00 90.06 275 ASP A C 1
ATOM 1980 O O . ASP A 1 275 ? 8.912 10.589 17.701 1.00 90.06 275 ASP A O 1
ATOM 1984 N N . LEU A 1 276 ? 9.074 10.672 15.463 1.00 90.44 276 LEU A N 1
ATOM 1985 C CA . LEU A 1 276 ? 7.682 11.072 15.234 1.00 90.44 276 LEU A CA 1
ATOM 1986 C C . LEU A 1 276 ? 6.691 10.018 15.747 1.00 90.44 276 LEU A C 1
ATOM 1988 O O . LEU A 1 276 ? 5.687 10.368 16.373 1.00 90.44 276 LEU A O 1
ATOM 1992 N N . MET A 1 277 ? 6.960 8.734 15.496 1.00 92.44 277 MET A N 1
ATOM 1993 C CA . MET A 1 277 ? 6.121 7.640 15.993 1.00 92.44 277 MET A CA 1
ATOM 1994 C C . MET A 1 277 ? 6.193 7.540 17.517 1.00 92.44 277 MET A C 1
ATOM 1996 O O . MET A 1 277 ? 5.153 7.461 18.170 1.00 92.44 277 MET A O 1
ATOM 2000 N N . ASN A 1 278 ? 7.394 7.639 18.091 1.00 91.50 278 ASN A N 1
ATOM 2001 C CA . ASN A 1 278 ? 7.595 7.598 19.536 1.00 91.50 278 ASN A CA 1
ATOM 2002 C C . ASN A 1 278 ? 6.895 8.770 20.248 1.00 91.50 278 ASN A C 1
ATOM 2004 O O . ASN A 1 278 ? 6.228 8.569 21.257 1.00 91.50 278 ASN A O 1
ATOM 2008 N N . ALA A 1 279 ? 6.942 9.978 19.674 1.00 91.31 279 ALA A N 1
ATOM 2009 C CA . ALA A 1 279 ? 6.196 11.145 20.160 1.00 91.31 279 ALA A CA 1
ATOM 2010 C C . ALA A 1 279 ? 4.663 10.961 20.111 1.00 91.31 279 ALA A C 1
ATOM 2012 O O . ALA A 1 279 ? 3.915 11.730 20.714 1.00 91.31 279 ALA A O 1
ATOM 2013 N N . ASN A 1 280 ? 4.186 9.944 19.390 1.00 91.69 280 ASN A N 1
ATOM 2014 C CA . ASN A 1 280 ? 2.784 9.557 19.296 1.00 91.69 280 ASN A CA 1
ATOM 2015 C C . ASN A 1 280 ? 2.499 8.207 19.971 1.00 91.69 280 ASN A C 1
ATOM 2017 O O . ASN A 1 280 ? 1.514 7.557 19.628 1.00 91.69 280 ASN A O 1
ATOM 2021 N N . ASP A 1 281 ? 3.332 7.820 20.943 1.00 90.25 281 ASP A N 1
ATOM 2022 C CA . ASP A 1 281 ? 3.177 6.617 21.767 1.00 90.25 281 ASP A CA 1
ATOM 2023 C C . ASP A 1 281 ? 3.224 5.306 20.956 1.00 90.25 281 ASP A C 1
ATOM 2025 O O . ASP A 1 281 ? 2.681 4.277 21.366 1.00 90.25 281 ASP A O 1
ATOM 2029 N N . MET A 1 282 ? 3.887 5.333 19.793 1.00 91.88 282 MET A N 1
ATOM 2030 C CA . MET A 1 282 ? 4.071 4.181 18.913 1.00 91.88 282 MET A CA 1
ATOM 2031 C C . MET A 1 282 ? 5.538 3.760 18.838 1.00 91.88 282 MET A C 1
ATOM 2033 O O . MET A 1 282 ? 6.423 4.547 18.508 1.00 91.88 282 MET A O 1
ATOM 2037 N N . LYS A 1 283 ? 5.792 2.471 19.056 1.00 91.56 283 LYS A N 1
ATOM 2038 C CA . LYS A 1 283 ? 7.107 1.855 18.824 1.00 91.56 283 LYS A CA 1
ATOM 2039 C C . LYS A 1 283 ? 7.302 1.555 17.340 1.00 91.56 283 LYS A C 1
ATOM 2041 O O . LYS A 1 283 ? 6.330 1.257 16.653 1.00 91.56 283 LYS A O 1
ATOM 2046 N N . THR A 1 284 ? 8.530 1.559 16.826 1.00 92.62 284 THR A N 1
ATOM 2047 C CA . THR A 1 284 ? 8.759 1.268 15.397 1.00 92.62 284 THR A CA 1
ATOM 2048 C C . THR A 1 284 ? 9.378 -0.099 15.145 1.00 92.62 284 THR A C 1
ATOM 2050 O O . THR A 1 284 ? 10.306 -0.519 15.835 1.00 92.62 284 THR A O 1
ATOM 2053 N N . ILE A 1 285 ? 8.849 -0.783 14.132 1.00 92.62 285 ILE A N 1
ATOM 2054 C CA . ILE A 1 285 ? 9.348 -2.042 13.588 1.00 92.62 285 ILE A CA 1
ATOM 2055 C C . ILE A 1 285 ? 9.685 -1.785 12.126 1.00 92.62 285 ILE A C 1
ATOM 2057 O O . ILE A 1 285 ? 8.799 -1.492 11.321 1.00 92.62 285 ILE A O 1
ATOM 2061 N N . TRP A 1 286 ? 10.957 -1.894 11.771 1.00 92.12 286 TRP A N 1
ATOM 2062 C CA . TRP A 1 286 ? 11.419 -1.538 10.432 1.00 92.12 286 TRP A CA 1
ATOM 2063 C C . TRP A 1 286 ? 11.619 -2.762 9.560 1.00 92.12 286 TRP A C 1
ATOM 2065 O O . TRP A 1 286 ? 12.127 -3.784 10.001 1.00 92.12 286 TRP A O 1
ATOM 2075 N N . THR A 1 287 ? 11.255 -2.679 8.291 1.00 87.50 287 THR A N 1
ATOM 2076 C CA . THR A 1 287 ? 11.660 -3.707 7.333 1.00 87.50 287 THR A CA 1
ATOM 2077 C C . THR A 1 287 ? 13.060 -3.427 6.806 1.00 87.50 287 THR A C 1
ATOM 2079 O O . THR A 1 287 ? 13.379 -2.272 6.524 1.00 87.50 287 THR A O 1
ATOM 2082 N N . THR A 1 288 ? 13.861 -4.465 6.577 1.00 85.25 288 THR A N 1
ATOM 2083 C CA . THR A 1 288 ? 15.125 -4.321 5.838 1.00 85.25 288 THR A CA 1
ATOM 2084 C C . THR A 1 288 ? 14.896 -4.011 4.347 1.00 85.25 288 THR A C 1
ATOM 2086 O O . THR A 1 288 ? 13.779 -4.093 3.829 1.00 85.25 288 THR A O 1
ATOM 2089 N N . GLY A 1 289 ? 15.975 -3.642 3.652 1.00 74.81 289 GLY A N 1
ATOM 2090 C CA . GLY A 1 289 ? 16.090 -3.408 2.210 1.00 74.81 289 GLY A CA 1
ATOM 2091 C C . GLY A 1 289 ? 15.341 -4.359 1.293 1.00 74.81 289 GLY A C 1
ATOM 2092 O O . GLY A 1 289 ? 15.796 -5.479 1.087 1.00 74.81 289 GLY A O 1
ATOM 2093 N N . THR A 1 290 ? 14.324 -3.906 0.574 1.00 72.81 290 THR A N 1
ATOM 2094 C CA . THR A 1 290 ? 13.886 -4.611 -0.641 1.00 72.81 290 THR A CA 1
ATOM 2095 C C . THR A 1 290 ? 14.902 -4.380 -1.760 1.00 72.81 290 THR A C 1
ATOM 2097 O O . THR A 1 290 ? 15.255 -3.227 -2.008 1.00 72.81 290 THR A O 1
ATOM 2100 N N . PRO A 1 291 ? 15.433 -5.433 -2.413 1.00 62.84 291 PRO A N 1
ATOM 2101 C CA . PRO A 1 291 ? 16.367 -5.250 -3.520 1.00 62.84 291 PRO A CA 1
ATOM 2102 C C . PRO A 1 291 ? 15.681 -4.501 -4.668 1.00 62.84 291 PRO A C 1
ATOM 2104 O O . PRO A 1 291 ? 14.498 -4.695 -4.934 1.00 62.84 291 PRO A O 1
ATOM 2107 N N . ILE A 1 292 ? 16.419 -3.646 -5.370 1.00 59.25 292 ILE A N 1
ATOM 2108 C CA . ILE A 1 292 ? 15.858 -2.785 -6.417 1.00 59.25 292 ILE A CA 1
ATOM 2109 C C . ILE A 1 292 ? 16.505 -3.161 -7.734 1.00 59.25 292 ILE A C 1
ATOM 2111 O O . ILE A 1 292 ? 17.720 -3.068 -7.893 1.00 59.25 292 ILE A O 1
ATOM 2115 N N . ALA A 1 293 ? 15.678 -3.548 -8.696 1.00 54.12 293 ALA A N 1
ATOM 2116 C CA . ALA A 1 293 ? 16.095 -3.649 -10.081 1.00 54.12 293 ALA A CA 1
ATOM 2117 C C . ALA A 1 293 ? 15.603 -2.390 -10.801 1.00 54.12 293 ALA A C 1
ATOM 2119 O O . ALA A 1 293 ? 14.501 -2.375 -11.353 1.00 54.12 293 ALA A O 1
ATOM 2120 N N . SER A 1 294 ? 16.396 -1.314 -10.782 1.00 48.31 294 SER A N 1
ATOM 2121 C CA . SER A 1 294 ? 16.123 -0.210 -11.701 1.00 48.31 294 SER A CA 1
ATOM 2122 C C . SER A 1 294 ? 16.568 -0.614 -13.093 1.00 48.31 294 SER A C 1
ATOM 2124 O O . SER A 1 294 ? 17.634 -1.204 -13.284 1.00 48.31 294 SER A O 1
ATOM 2126 N N . ILE A 1 295 ? 15.735 -0.292 -14.076 1.00 54.16 295 ILE A N 1
ATOM 2127 C CA . ILE A 1 295 ? 16.153 -0.347 -15.462 1.00 54.16 295 ILE A CA 1
ATOM 2128 C C . ILE A 1 295 ? 16.333 1.099 -15.921 1.00 54.16 295 ILE A C 1
ATOM 2130 O O . ILE A 1 295 ? 15.333 1.763 -16.198 1.00 54.16 295 ILE A O 1
ATOM 2134 N N . PRO A 1 296 ? 17.569 1.631 -15.965 1.00 56.00 296 PRO A N 1
ATOM 2135 C CA . PRO A 1 296 ? 17.778 2.998 -16.408 1.00 56.00 296 PRO A CA 1
ATOM 2136 C C . PRO A 1 296 ? 17.259 3.149 -17.838 1.00 56.00 296 PRO A C 1
ATOM 2138 O O . PRO A 1 296 ? 17.559 2.328 -18.721 1.00 56.00 296 PRO A O 1
ATOM 2141 N N . SER A 1 297 ? 16.455 4.190 -18.040 1.00 69.50 297 SER A N 1
ATOM 2142 C CA . SER A 1 297 ? 16.087 4.641 -19.369 1.00 69.50 297 SER A CA 1
ATOM 2143 C C . SER A 1 297 ? 17.333 5.162 -20.080 1.00 69.50 297 SER A C 1
ATOM 2145 O O . SER A 1 297 ? 18.281 5.638 -19.454 1.00 69.50 297 SER A O 1
ATOM 2147 N N . VAL A 1 298 ? 17.361 5.016 -21.397 1.00 79.75 298 VAL A N 1
ATOM 2148 C CA . VAL A 1 298 ? 18.501 5.445 -22.210 1.00 79.75 298 VAL A CA 1
ATOM 2149 C C . VAL A 1 298 ? 18.051 6.528 -23.169 1.00 79.75 298 VAL A C 1
ATOM 2151 O O . VAL A 1 298 ? 17.008 6.403 -23.811 1.00 79.75 298 VAL A O 1
ATOM 2154 N N . SER A 1 299 ? 18.825 7.603 -23.273 1.00 89.50 299 SER A N 1
ATOM 2155 C CA . SER A 1 299 ? 18.599 8.604 -24.313 1.00 89.50 299 SER A CA 1
ATOM 2156 C C . SER A 1 299 ? 19.023 8.021 -25.655 1.00 89.50 299 SER A C 1
ATOM 2158 O O . SER A 1 299 ? 20.167 7.591 -25.805 1.00 89.50 299 SER A O 1
ATOM 2160 N N . ALA A 1 300 ? 18.104 7.982 -26.616 1.00 90.81 300 ALA A N 1
ATOM 2161 C CA . ALA A 1 300 ? 18.425 7.557 -27.967 1.00 90.81 300 ALA A CA 1
ATOM 2162 C C . ALA A 1 300 ? 19.293 8.621 -28.647 1.00 90.81 300 ALA A C 1
ATOM 2164 O O . ALA A 1 300 ? 19.016 9.817 -28.551 1.00 90.81 300 ALA A O 1
ATOM 2165 N N . SER A 1 301 ? 20.339 8.186 -29.344 1.00 92.62 301 SER A N 1
ATOM 2166 C CA . SER A 1 301 ? 21.207 9.071 -30.124 1.00 92.62 301 SER A CA 1
ATOM 2167 C C . SER A 1 301 ? 20.608 9.411 -31.489 1.00 92.62 301 SER A C 1
ATOM 2169 O O . SER A 1 301 ? 20.912 10.463 -32.048 1.00 92.62 301 SER A O 1
ATOM 2171 N N . SER A 1 302 ? 19.736 8.554 -32.023 1.00 93.19 302 SER A N 1
ATOM 2172 C CA . SER A 1 302 ? 18.963 8.829 -33.234 1.00 93.19 302 SER A CA 1
ATOM 2173 C C . SER A 1 302 ? 17.680 8.006 -33.277 1.00 93.19 302 SER A C 1
ATOM 2175 O O . SER A 1 302 ? 17.642 6.875 -32.785 1.00 93.19 302 SER A O 1
ATOM 2177 N N . VAL A 1 303 ? 16.630 8.579 -33.873 1.00 95.81 303 VAL A N 1
ATOM 2178 C CA . VAL A 1 303 ? 15.357 7.896 -34.119 1.00 95.81 303 VAL A CA 1
ATOM 2179 C C . VAL A 1 303 ? 14.816 8.273 -35.496 1.00 95.81 303 VAL A C 1
ATOM 2181 O O . VAL A 1 303 ? 14.673 9.453 -35.820 1.00 95.81 303 VAL A O 1
ATOM 2184 N N . SER A 1 304 ? 14.482 7.273 -36.304 1.00 95.31 304 SER A N 1
ATOM 2185 C CA . SER A 1 304 ? 13.803 7.451 -37.591 1.00 95.31 304 SER A CA 1
ATOM 2186 C C . SER A 1 304 ? 12.627 6.493 -37.721 1.00 95.31 304 SER A C 1
ATOM 2188 O O . SER A 1 304 ? 12.652 5.392 -37.178 1.00 95.31 304 SER A O 1
ATOM 2190 N N . ALA A 1 305 ? 11.589 6.923 -38.428 1.00 94.75 305 ALA A N 1
ATOM 2191 C CA . ALA A 1 305 ? 10.434 6.117 -38.782 1.00 94.75 305 ALA A CA 1
ATOM 2192 C C . ALA A 1 305 ? 10.513 5.707 -40.257 1.00 94.75 305 ALA A C 1
ATOM 2194 O O . ALA A 1 305 ? 10.822 6.537 -41.114 1.00 94.75 305 ALA A O 1
ATOM 2195 N N . SER A 1 306 ? 10.252 4.436 -40.547 1.00 93.50 306 SER A N 1
ATOM 2196 C CA . SER A 1 306 ? 10.146 3.920 -41.913 1.00 93.50 306 SER A CA 1
ATOM 2197 C C . SER A 1 306 ? 9.284 2.663 -41.946 1.00 93.50 306 SER A C 1
ATOM 2199 O O . SER A 1 306 ? 9.480 1.751 -41.137 1.00 93.50 306 SER A O 1
ATOM 2201 N N . GLY A 1 307 ? 8.325 2.599 -42.874 1.00 84.81 307 GLY A N 1
ATOM 2202 C CA . GLY A 1 307 ? 7.556 1.383 -43.152 1.00 84.81 307 GLY A CA 1
ATOM 2203 C C . GLY A 1 307 ? 6.749 0.872 -41.953 1.00 84.81 307 GLY A C 1
ATOM 2204 O O . GLY A 1 307 ? 6.554 -0.335 -41.798 1.00 84.81 307 GLY A O 1
ATOM 2205 N N . GLY A 1 308 ? 6.312 1.776 -41.070 1.00 85.44 308 GLY A N 1
ATOM 2206 C CA . GLY A 1 308 ? 5.591 1.428 -39.843 1.00 85.44 308 GLY A CA 1
ATOM 2207 C C . GLY A 1 308 ? 6.477 0.878 -38.719 1.00 85.44 308 GLY A C 1
ATOM 2208 O O . GLY A 1 308 ? 5.979 0.178 -37.827 1.00 85.44 308 GLY A O 1
ATOM 2209 N N . PHE A 1 309 ? 7.776 1.178 -38.749 1.00 91.31 309 PHE A N 1
ATOM 2210 C CA . PHE A 1 309 ? 8.738 0.872 -37.693 1.00 91.31 309 PHE A CA 1
ATOM 2211 C C . PHE A 1 309 ? 9.531 2.114 -37.291 1.00 91.31 309 PHE A C 1
ATOM 2213 O O . PHE A 1 309 ? 9.727 3.019 -38.095 1.00 91.31 309 PHE A O 1
ATOM 2220 N N . LEU A 1 310 ? 10.011 2.137 -36.049 1.00 94.62 310 LEU A N 1
ATOM 2221 C CA . LEU A 1 310 ? 11.046 3.055 -35.590 1.00 94.62 310 LEU A CA 1
ATOM 2222 C C . LEU A 1 310 ? 12.384 2.323 -35.547 1.00 94.62 310 LEU A C 1
ATOM 2224 O O . LEU A 1 310 ? 12.481 1.273 -34.918 1.00 94.62 310 LEU A O 1
ATOM 2228 N N . SER A 1 311 ? 13.413 2.908 -36.141 1.00 96.38 311 SER A N 1
ATOM 2229 C CA . SER A 1 311 ? 14.804 2.536 -35.912 1.00 96.38 311 SER A CA 1
ATOM 2230 C C . SER A 1 311 ? 15.378 3.475 -34.860 1.00 96.38 311 SER A C 1
ATOM 2232 O O . SER A 1 311 ? 15.424 4.688 -35.068 1.00 96.38 311 SER A O 1
ATOM 2234 N N . VAL A 1 312 ? 15.786 2.929 -33.718 1.00 96.06 312 VAL A N 1
ATOM 2235 C CA . VAL A 1 312 ? 16.244 3.690 -32.551 1.00 96.06 312 VAL A CA 1
ATOM 2236 C C . VAL A 1 312 ? 17.665 3.282 -32.205 1.00 96.06 312 VAL A C 1
ATOM 2238 O O . VAL A 1 312 ? 17.893 2.141 -31.819 1.00 96.06 312 VAL A O 1
ATOM 2241 N N . THR A 1 313 ? 18.613 4.211 -32.274 1.00 96.00 313 THR A N 1
ATOM 2242 C CA . THR A 1 313 ? 19.982 3.955 -31.809 1.00 96.00 313 THR A CA 1
ATOM 2243 C C . THR A 1 313 ? 20.094 4.321 -30.337 1.00 96.00 313 THR A C 1
ATOM 2245 O O . THR A 1 313 ? 19.818 5.457 -29.952 1.00 96.00 313 THR A O 1
ATOM 2248 N N . VAL A 1 314 ? 20.508 3.368 -29.510 1.00 90.94 314 VAL A N 1
ATOM 2249 C CA . VAL A 1 314 ? 20.750 3.550 -28.076 1.00 90.94 314 VAL A CA 1
ATOM 2250 C C . VAL A 1 314 ? 22.245 3.411 -27.758 1.00 90.94 314 VAL A C 1
ATOM 2252 O O . VAL A 1 314 ? 22.986 2.830 -28.547 1.00 90.94 314 VAL A O 1
ATOM 2255 N N . PRO A 1 315 ? 22.729 3.924 -26.613 1.00 86.19 315 PRO A N 1
ATOM 2256 C CA . PRO A 1 315 ? 24.137 3.792 -26.228 1.00 86.19 315 PRO A CA 1
ATOM 2257 C C . PRO A 1 315 ? 24.589 2.338 -26.022 1.00 86.19 315 PRO A C 1
ATOM 2259 O O . PRO A 1 315 ? 25.745 2.014 -26.280 1.00 86.19 315 PRO A O 1
ATOM 2262 N N . ASP A 1 316 ? 23.676 1.478 -25.568 1.00 80.38 316 ASP A N 1
ATOM 2263 C CA . ASP A 1 316 ? 23.914 0.057 -25.319 1.00 80.38 316 ASP A CA 1
ATOM 2264 C C . ASP A 1 316 ? 22.628 -0.729 -25.626 1.00 80.38 316 ASP A C 1
ATOM 2266 O O . ASP A 1 316 ? 21.628 -0.626 -24.914 1.00 80.38 316 ASP A O 1
ATOM 2270 N N . GLY A 1 317 ? 22.614 -1.460 -26.741 1.00 75.88 317 GLY A N 1
ATOM 2271 C CA . GLY A 1 317 ? 21.453 -2.250 -27.155 1.00 75.88 317 GLY A CA 1
ATOM 2272 C C . GLY A 1 317 ? 21.358 -3.617 -26.478 1.00 75.88 317 GLY A C 1
ATOM 2273 O O . GLY A 1 317 ? 20.270 -4.186 -26.458 1.00 75.88 317 GLY A O 1
ATOM 2274 N N . SER A 1 318 ? 22.423 -4.102 -25.818 1.00 72.88 318 SER A N 1
ATOM 2275 C CA . SER A 1 318 ? 22.406 -5.368 -25.050 1.00 72.88 318 SER A CA 1
ATOM 2276 C C . SER A 1 318 ? 21.407 -5.354 -23.885 1.00 72.88 318 SER A C 1
ATOM 2278 O O . SER A 1 318 ? 21.019 -6.384 -23.337 1.00 72.88 318 SER A O 1
ATOM 2280 N N . LEU A 1 319 ? 20.965 -4.150 -23.542 1.00 68.69 319 LEU A N 1
ATOM 2281 C CA . LEU A 1 319 ? 19.977 -3.815 -22.539 1.00 68.69 319 LEU A CA 1
ATOM 2282 C C . LEU A 1 319 ? 18.538 -4.202 -22.917 1.00 68.69 319 LEU A C 1
ATOM 2284 O O . LEU A 1 319 ? 17.664 -4.148 -22.048 1.00 68.69 319 LEU A O 1
ATOM 2288 N N . PHE A 1 320 ? 18.287 -4.553 -24.178 1.00 74.69 320 PHE A N 1
ATOM 2289 C CA . PHE A 1 320 ? 16.968 -4.787 -24.757 1.00 74.69 320 PHE A CA 1
ATOM 2290 C C . PHE A 1 320 ? 16.903 -6.151 -25.442 1.00 74.69 320 PHE A C 1
ATOM 2292 O O . PHE A 1 320 ? 17.891 -6.596 -26.019 1.00 74.69 320 PHE A O 1
ATOM 2299 N N . LEU A 1 321 ? 15.725 -6.783 -25.460 1.00 71.69 321 LEU A N 1
ATOM 2300 C CA . LEU 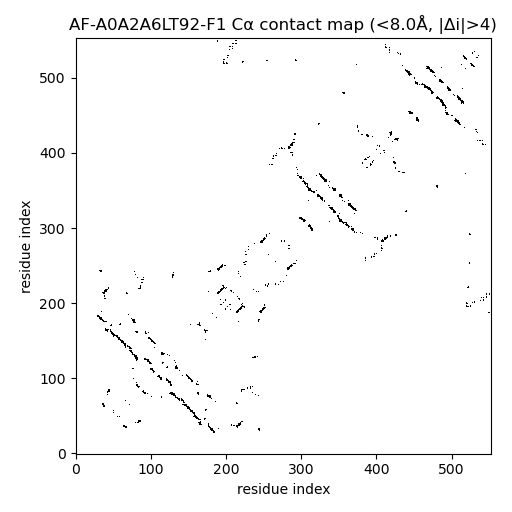A 1 321 ? 15.471 -7.972 -26.274 1.00 71.69 321 LEU A CA 1
ATOM 2301 C C . LEU A 1 321 ? 14.326 -7.754 -27.266 1.00 71.69 321 LEU A C 1
ATOM 2303 O O . LEU A 1 321 ? 13.350 -7.049 -26.993 1.00 71.69 321 LEU A O 1
ATOM 2307 N N . ALA A 1 322 ? 14.419 -8.438 -28.405 1.00 73.62 322 ALA A N 1
ATOM 2308 C CA . ALA A 1 322 ? 13.292 -8.604 -29.309 1.00 73.62 322 ALA A CA 1
ATOM 2309 C C . ALA A 1 322 ? 12.130 -9.326 -28.600 1.00 73.62 322 ALA A C 1
ATOM 2311 O O . ALA A 1 322 ? 12.335 -10.195 -27.753 1.00 73.62 322 ALA A O 1
ATOM 2312 N N . GLY A 1 323 ? 10.901 -8.948 -28.941 1.00 63.97 323 GLY A N 1
ATOM 2313 C CA . GLY A 1 323 ? 9.670 -9.436 -28.322 1.00 63.97 323 GLY A CA 1
ATOM 2314 C C . GLY A 1 323 ? 9.244 -8.686 -27.056 1.00 63.97 323 GLY A C 1
ATOM 2315 O O . GLY A 1 323 ? 8.163 -8.953 -26.536 1.00 63.97 323 GLY A O 1
ATOM 2316 N N . GLN A 1 324 ? 10.038 -7.727 -26.574 1.00 70.44 324 GLN A N 1
ATOM 2317 C CA . GLN A 1 324 ? 9.695 -6.915 -25.404 1.00 70.44 324 GLN A CA 1
ATOM 2318 C C . GLN A 1 324 ? 9.064 -5.582 -25.783 1.00 70.44 324 GLN A C 1
ATOM 2320 O O . GLN A 1 324 ? 9.364 -5.022 -26.832 1.00 70.44 324 GLN A O 1
ATOM 2325 N N . PHE A 1 325 ? 8.250 -5.005 -24.899 1.00 72.69 325 PHE A N 1
ATOM 2326 C CA . PHE A 1 325 ? 7.853 -3.607 -25.056 1.00 72.69 325 PHE A CA 1
ATOM 2327 C C . PHE A 1 325 ? 8.933 -2.640 -24.540 1.00 72.69 325 PHE A C 1
ATOM 2329 O O . PHE A 1 325 ? 9.701 -2.934 -23.627 1.00 72.69 325 PHE A O 1
ATOM 2336 N N . CYS A 1 326 ? 8.956 -1.435 -25.094 1.00 76.81 326 CYS A N 1
ATOM 2337 C CA . CYS A 1 326 ? 9.654 -0.271 -24.555 1.00 76.81 326 CYS A CA 1
ATOM 2338 C C . CYS A 1 326 ? 8.696 0.932 -24.511 1.00 76.81 326 CYS A C 1
ATOM 2340 O O . CYS A 1 326 ? 7.666 0.965 -25.189 1.00 76.81 326 CYS A O 1
ATOM 2342 N N . GLY A 1 327 ? 8.991 1.902 -23.653 1.00 80.12 327 GLY A N 1
ATOM 2343 C CA . GLY A 1 327 ? 8.360 3.214 -23.651 1.00 80.12 327 GLY A CA 1
ATOM 2344 C C . GLY A 1 327 ? 9.240 4.188 -24.414 1.00 80.12 327 GLY A C 1
ATOM 2345 O O . GLY A 1 327 ? 10.426 4.288 -24.123 1.00 80.12 327 GLY A O 1
ATOM 2346 N N . VAL A 1 328 ? 8.662 4.908 -25.367 1.00 84.88 328 VAL A N 1
ATOM 2347 C CA . VAL A 1 328 ? 9.314 6.007 -26.081 1.00 84.88 328 VAL A CA 1
ATOM 2348 C C . VAL A 1 328 ? 8.718 7.313 -25.569 1.00 84.88 328 VAL A C 1
ATOM 2350 O O . VAL A 1 328 ? 7.496 7.479 -25.577 1.00 84.88 328 VAL A O 1
ATOM 2353 N N . VAL A 1 329 ? 9.557 8.230 -25.096 1.00 84.31 329 VAL A N 1
ATOM 2354 C CA . VAL A 1 329 ? 9.134 9.525 -24.537 1.00 84.31 329 VAL A CA 1
ATOM 2355 C C . VAL A 1 329 ? 10.022 10.636 -25.090 1.00 84.31 329 VAL A C 1
ATOM 2357 O O . VAL A 1 329 ? 11.189 10.398 -25.382 1.00 84.31 329 VAL A O 1
ATOM 2360 N N . GLY A 1 330 ? 9.482 11.850 -25.215 1.00 85.12 330 GLY A N 1
ATOM 2361 C CA . GLY A 1 330 ? 10.244 13.050 -25.572 1.00 85.12 330 GLY A CA 1
ATOM 2362 C C . GLY A 1 330 ? 10.248 13.402 -27.061 1.00 85.12 330 GLY A C 1
ATOM 2363 O O . GLY A 1 330 ? 10.926 14.352 -27.448 1.00 85.12 330 GLY A O 1
ATOM 2364 N N . ALA A 1 331 ? 9.477 12.692 -27.895 1.00 90.94 331 ALA A N 1
ATOM 2365 C CA . ALA A 1 331 ? 9.305 13.052 -29.301 1.00 90.94 331 ALA A CA 1
ATOM 2366 C C . ALA A 1 331 ? 8.431 14.300 -29.444 1.00 90.94 331 ALA A C 1
ATOM 2368 O O . ALA A 1 331 ? 7.283 14.318 -28.992 1.00 90.94 331 ALA A O 1
ATOM 2369 N N . THR A 1 332 ? 8.961 15.324 -30.107 1.00 92.19 332 THR A N 1
ATOM 2370 C CA . THR A 1 332 ? 8.251 16.569 -30.422 1.00 92.19 332 THR A CA 1
ATOM 2371 C C . THR A 1 332 ? 7.641 16.537 -31.821 1.00 92.19 332 THR A C 1
ATOM 2373 O O . THR A 1 332 ? 6.586 17.133 -32.028 1.00 92.19 332 THR A O 1
ATOM 2376 N N . ALA A 1 333 ? 8.232 15.793 -32.763 1.00 89.31 333 ALA A N 1
ATOM 2377 C CA . ALA A 1 333 ? 7.635 15.534 -34.071 1.00 89.31 333 ALA A CA 1
ATOM 2378 C C . ALA A 1 333 ? 8.165 14.228 -34.704 1.00 89.31 333 ALA A C 1
ATOM 2380 O O . ALA A 1 333 ? 9.386 14.072 -34.779 1.00 89.31 333 ALA A O 1
ATOM 2381 N N . PRO A 1 334 ? 7.285 13.327 -35.191 1.00 90.50 334 PRO A N 1
ATOM 2382 C CA . PRO A 1 334 ? 5.851 13.274 -34.895 1.00 90.50 334 PRO A CA 1
ATOM 2383 C C . PRO A 1 334 ? 5.601 12.835 -33.440 1.00 90.50 334 PRO A C 1
ATOM 2385 O O . PRO A 1 334 ? 6.229 11.905 -32.936 1.00 90.50 334 PRO A O 1
ATOM 2388 N N . THR A 1 335 ? 4.637 13.458 -32.757 1.00 87.06 335 THR A N 1
ATOM 2389 C CA . THR A 1 335 ? 4.287 13.111 -31.363 1.00 87.06 335 THR A CA 1
ATOM 2390 C C . THR A 1 335 ? 3.739 11.688 -31.215 1.00 87.06 335 THR A C 1
ATOM 2392 O O . THR A 1 335 ? 3.816 11.119 -30.127 1.00 87.06 335 THR A O 1
ATOM 2395 N N . THR A 1 336 ? 3.259 11.076 -32.304 1.00 83.81 336 THR A N 1
ATOM 2396 C CA . THR A 1 336 ? 2.812 9.672 -32.362 1.00 83.81 336 THR A CA 1
ATOM 2397 C C . THR A 1 336 ? 3.947 8.660 -32.167 1.00 83.81 336 THR A C 1
ATOM 2399 O O . THR A 1 336 ? 3.688 7.488 -31.863 1.00 83.81 336 THR A O 1
ATOM 2402 N N . ALA A 1 337 ? 5.209 9.094 -32.285 1.00 87.44 337 ALA A N 1
ATOM 2403 C CA . ALA A 1 337 ? 6.367 8.278 -31.934 1.00 87.44 337 ALA A CA 1
ATOM 2404 C C . ALA A 1 337 ? 6.433 7.977 -30.427 1.00 87.44 337 ALA A C 1
ATOM 2406 O O . ALA A 1 337 ? 6.954 6.928 -30.050 1.00 87.44 337 ALA A O 1
ATOM 2407 N N . ASN A 1 338 ? 5.846 8.831 -29.578 1.00 81.62 338 ASN A N 1
ATOM 2408 C CA . ASN A 1 338 ? 5.741 8.570 -28.144 1.00 81.62 338 ASN A CA 1
ATOM 2409 C C . ASN A 1 338 ? 4.835 7.362 -27.840 1.00 81.62 338 ASN A C 1
ATOM 2411 O O . ASN A 1 338 ? 4.026 6.909 -28.658 1.00 81.62 338 ASN A O 1
ATOM 2415 N N . GLY A 1 339 ? 4.952 6.862 -26.614 1.00 71.25 339 GLY A N 1
ATOM 2416 C CA . GLY A 1 339 ? 4.131 5.789 -26.072 1.00 71.25 339 GLY A CA 1
ATOM 2417 C C . GLY A 1 339 ? 4.820 4.429 -26.108 1.00 71.25 339 GLY A C 1
ATOM 2418 O O . GLY A 1 339 ? 6.028 4.308 -26.305 1.00 71.25 339 GLY A O 1
ATOM 2419 N N . ARG A 1 340 ? 4.038 3.380 -25.862 1.00 72.19 340 ARG A N 1
ATOM 2420 C CA . ARG A 1 340 ? 4.532 2.003 -25.778 1.00 72.19 340 ARG A CA 1
ATOM 2421 C C . ARG A 1 340 ? 4.735 1.416 -27.178 1.00 72.19 340 ARG A C 1
ATOM 2423 O O . ARG A 1 340 ? 3.816 1.483 -27.991 1.00 72.19 340 ARG A O 1
ATOM 2430 N N . LYS A 1 341 ? 5.903 0.827 -27.449 1.00 81.25 341 LYS A N 1
ATOM 2431 C CA . LYS A 1 341 ? 6.252 0.180 -28.730 1.00 81.25 341 LYS A CA 1
ATOM 2432 C C . LYS A 1 341 ? 6.806 -1.226 -28.490 1.00 81.25 341 LYS A C 1
ATOM 2434 O O . LYS A 1 341 ? 7.430 -1.464 -27.462 1.00 81.25 341 LYS A O 1
ATOM 2439 N N . LEU A 1 342 ? 6.568 -2.154 -29.417 1.00 77.56 342 LEU A N 1
ATOM 2440 C CA . LEU A 1 342 ? 7.131 -3.510 -29.369 1.00 77.56 342 LEU A CA 1
ATOM 2441 C C . LEU A 1 342 ? 8.501 -3.512 -30.045 1.00 77.56 342 LEU A C 1
ATOM 2443 O O . LEU A 1 342 ? 8.591 -3.145 -31.211 1.00 77.56 342 LEU A O 1
ATOM 2447 N N . ILE A 1 343 ? 9.539 -3.966 -29.358 1.00 83.06 343 ILE A N 1
ATOM 2448 C CA . ILE A 1 343 ? 10.849 -4.245 -29.938 1.00 83.06 343 ILE A CA 1
ATOM 2449 C C . ILE A 1 343 ? 10.720 -5.520 -30.768 1.00 83.06 343 ILE A C 1
ATOM 2451 O O . ILE A 1 343 ? 10.395 -6.584 -30.255 1.00 83.06 343 ILE A O 1
ATOM 2455 N N . THR A 1 344 ? 10.949 -5.412 -32.066 1.00 81.75 344 THR A N 1
ATOM 2456 C CA . THR A 1 344 ? 10.866 -6.522 -33.026 1.00 81.75 344 THR A CA 1
ATOM 2457 C C . THR A 1 344 ? 12.235 -7.087 -33.390 1.00 81.75 344 THR A C 1
ATOM 2459 O O . THR A 1 344 ? 12.322 -8.264 -33.718 1.00 81.75 344 THR A O 1
ATOM 2462 N N . ALA A 1 345 ? 13.297 -6.289 -33.259 1.00 82.56 345 ALA A N 1
ATOM 2463 C CA . ALA A 1 345 ? 14.683 -6.717 -33.433 1.00 82.56 345 ALA A CA 1
ATOM 2464 C C . ALA A 1 345 ? 15.631 -5.845 -32.595 1.00 82.56 345 ALA A C 1
ATOM 2466 O O . ALA A 1 345 ? 15.299 -4.699 -32.269 1.00 82.56 345 ALA A O 1
ATOM 2467 N N . VAL A 1 346 ? 16.797 -6.402 -32.264 1.00 85.06 346 VAL A N 1
ATOM 2468 C CA . VAL A 1 346 ? 17.906 -5.722 -31.582 1.00 85.06 346 VAL A CA 1
ATOM 2469 C C . VAL A 1 346 ? 19.193 -6.095 -32.311 1.00 85.06 346 VAL A C 1
ATOM 2471 O O . VAL A 1 346 ? 19.641 -7.235 -32.219 1.00 85.06 346 VAL A O 1
ATOM 2474 N N . ASP A 1 347 ? 19.776 -5.131 -33.019 1.00 91.94 347 ASP A N 1
ATOM 2475 C CA . ASP A 1 347 ? 20.965 -5.310 -33.851 1.00 91.94 347 ASP A CA 1
ATOM 2476 C C . ASP A 1 347 ? 22.096 -4.425 -33.317 1.00 91.94 347 ASP A C 1
ATOM 2478 O O . ASP A 1 347 ? 22.206 -3.234 -33.625 1.00 91.94 347 ASP A O 1
ATOM 2482 N N . GLY A 1 348 ? 22.927 -4.999 -32.443 1.00 91.56 348 GLY A N 1
ATOM 2483 C CA . GLY A 1 348 ? 23.946 -4.247 -31.712 1.00 91.56 348 GLY A CA 1
ATOM 2484 C C . GLY A 1 348 ? 23.303 -3.169 -30.841 1.00 91.56 348 GLY A C 1
ATOM 2485 O O . GLY A 1 348 ? 22.655 -3.487 -29.853 1.00 91.56 348 GLY A O 1
ATOM 2486 N N . ASN A 1 349 ? 23.469 -1.903 -31.229 1.00 93.38 349 ASN A N 1
ATOM 2487 C CA . ASN A 1 349 ? 22.926 -0.730 -30.537 1.00 93.38 349 ASN A CA 1
ATOM 2488 C C . ASN A 1 349 ? 21.642 -0.170 -31.172 1.00 93.38 349 ASN A C 1
ATOM 2490 O O . ASN A 1 349 ? 21.155 0.877 -30.745 1.00 93.38 349 ASN A O 1
ATOM 2494 N N . VAL A 1 350 ? 21.096 -0.832 -32.193 1.00 95.81 350 VAL A N 1
ATOM 2495 C CA . VAL A 1 350 ? 19.892 -0.385 -32.900 1.00 95.81 350 VAL A CA 1
ATOM 2496 C C . VAL A 1 350 ? 18.704 -1.259 -32.514 1.00 95.81 350 VAL A C 1
ATOM 2498 O O . VAL A 1 350 ? 18.747 -2.481 -32.629 1.00 95.81 350 VAL A O 1
ATOM 2501 N N . LEU A 1 351 ? 17.625 -0.624 -32.064 1.00 92.88 351 LEU A N 1
ATOM 2502 C CA . LEU A 1 351 ? 16.347 -1.259 -31.769 1.00 92.88 351 LEU A CA 1
ATOM 2503 C C . LEU A 1 351 ? 15.384 -1.002 -32.927 1.00 92.88 351 LEU A C 1
ATOM 2505 O O . LEU A 1 351 ? 15.186 0.149 -33.318 1.00 92.88 351 LEU A O 1
ATOM 2509 N N . THR A 1 352 ? 14.723 -2.050 -33.412 1.00 93.38 352 THR A N 1
ATOM 2510 C CA . THR A 1 352 ? 13.621 -1.911 -34.375 1.00 93.38 352 THR A CA 1
ATOM 2511 C C . THR A 1 352 ? 12.299 -2.034 -33.638 1.00 93.38 352 THR A C 1
ATOM 2513 O O . THR A 1 352 ? 11.961 -3.113 -33.150 1.00 93.38 352 THR A O 1
ATOM 2516 N N . LEU A 1 353 ? 11.531 -0.950 -33.548 1.00 90.56 353 LEU A N 1
ATOM 2517 C CA . LEU A 1 353 ? 10.273 -0.895 -32.804 1.00 90.56 353 LEU A CA 1
ATOM 2518 C C . LEU A 1 353 ? 9.069 -0.861 -33.745 1.00 90.56 353 LEU A C 1
ATOM 2520 O O . LEU A 1 353 ? 9.048 -0.085 -34.693 1.00 90.56 353 LEU A O 1
ATOM 2524 N N . LYS A 1 354 ? 8.015 -1.625 -33.463 1.00 86.06 354 LYS A N 1
ATOM 2525 C CA . LYS A 1 354 ? 6.769 -1.570 -34.236 1.00 86.06 354 LYS A CA 1
ATOM 2526 C C . LYS A 1 354 ? 6.026 -0.258 -33.966 1.00 86.06 354 LYS A C 1
ATOM 2528 O O . LYS A 1 354 ? 5.709 0.057 -32.817 1.00 86.06 354 LYS A O 1
ATOM 2533 N N . ALA A 1 355 ? 5.729 0.490 -35.027 1.00 86.38 355 ALA A N 1
ATOM 2534 C CA . ALA A 1 355 ? 5.170 1.836 -34.959 1.00 86.38 355 ALA A CA 1
ATOM 2535 C C . ALA A 1 355 ? 4.296 2.172 -36.192 1.00 86.38 355 ALA A C 1
ATOM 2537 O O . ALA A 1 355 ? 4.601 3.105 -36.931 1.00 86.38 355 ALA A O 1
ATOM 2538 N N . PRO A 1 356 ? 3.192 1.441 -36.431 1.00 76.00 356 PRO A N 1
ATOM 2539 C CA . PRO A 1 356 ? 2.442 1.513 -37.691 1.00 76.00 356 PRO A CA 1
ATOM 2540 C C . PRO A 1 356 ? 1.717 2.852 -37.908 1.00 76.00 356 PRO A C 1
ATOM 2542 O O . PRO A 1 356 ? 1.378 3.177 -39.037 1.00 76.00 356 PRO A O 1
ATOM 2545 N N . ASN A 1 357 ? 1.522 3.641 -36.845 1.00 80.12 357 ASN A N 1
ATOM 2546 C CA . ASN A 1 357 ? 0.853 4.949 -36.888 1.00 80.12 357 ASN A CA 1
ATOM 2547 C C . ASN A 1 357 ? 1.839 6.131 -36.869 1.00 80.12 357 ASN A C 1
ATOM 2549 O O . ASN A 1 357 ? 1.451 7.269 -36.591 1.00 80.12 357 ASN A O 1
ATOM 2553 N N . VAL A 1 35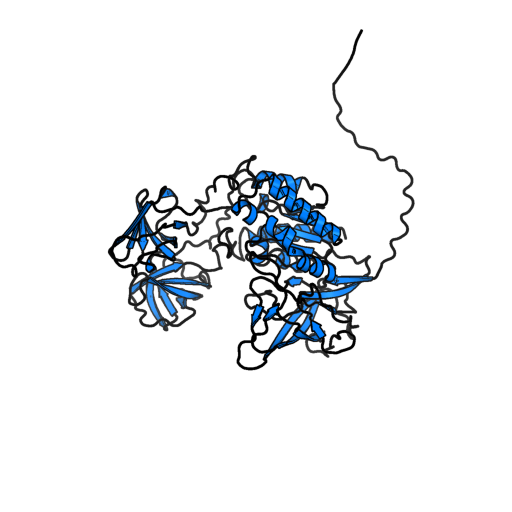8 ? 3.129 5.869 -37.079 1.00 84.62 358 VAL A N 1
ATOM 2554 C CA . VAL A 1 358 ? 4.161 6.906 -37.122 1.00 84.62 358 VAL A CA 1
ATOM 2555 C C . VAL A 1 358 ? 4.507 7.185 -38.575 1.00 84.62 358 VAL A C 1
ATOM 2557 O O . VAL A 1 358 ? 4.834 6.268 -39.318 1.00 84.62 358 VAL A O 1
ATOM 2560 N N . VAL A 1 359 ? 4.401 8.455 -38.967 1.00 87.94 359 VAL A N 1
ATOM 2561 C CA . VAL A 1 359 ? 4.736 8.911 -40.320 1.00 87.94 359 VAL A CA 1
ATOM 2562 C C . VAL A 1 359 ? 6.234 8.742 -40.557 1.00 87.94 359 VAL A C 1
ATOM 2564 O O . VAL A 1 359 ? 7.029 9.068 -39.674 1.00 87.94 359 VAL A O 1
ATOM 2567 N N . ASP A 1 360 ? 6.598 8.262 -41.745 1.00 92.12 360 ASP A N 1
ATOM 2568 C CA . ASP A 1 360 ? 7.988 8.063 -42.151 1.00 92.12 360 ASP A CA 1
ATOM 2569 C C . ASP A 1 360 ? 8.792 9.373 -42.104 1.00 92.12 360 ASP A C 1
ATOM 2571 O O . ASP A 1 360 ? 8.302 10.446 -42.468 1.00 92.12 360 ASP A O 1
ATOM 2575 N N . GLY A 1 361 ? 10.049 9.282 -41.669 1.00 91.69 361 GLY A N 1
ATOM 2576 C CA . GLY A 1 361 ? 10.958 10.422 -41.555 1.00 91.69 361 GLY A CA 1
ATOM 2577 C C . GLY A 1 361 ? 11.729 10.470 -40.238 1.00 91.69 361 GLY A C 1
ATOM 2578 O O . GLY A 1 361 ? 11.756 9.519 -39.458 1.00 91.69 361 GLY A O 1
ATOM 2579 N N . ALA A 1 362 ? 12.406 11.592 -39.996 1.00 89.50 362 ALA A N 1
ATOM 2580 C CA . ALA A 1 362 ? 13.136 11.805 -38.751 1.00 89.50 362 ALA A CA 1
ATOM 2581 C C . ALA A 1 362 ? 12.167 12.021 -37.580 1.00 89.50 362 ALA A C 1
ATOM 2583 O O . ALA A 1 362 ? 11.219 12.801 -37.689 1.00 89.50 362 ALA A O 1
ATOM 2584 N N . VAL A 1 363 ? 12.443 11.376 -36.445 1.00 93.62 363 VAL A N 1
ATOM 2585 C CA . VAL A 1 363 ? 11.769 11.674 -35.179 1.00 93.62 363 VAL A CA 1
ATOM 2586 C C . VAL A 1 363 ? 12.664 12.612 -34.381 1.00 93.62 363 VAL A C 1
ATOM 2588 O O . VAL A 1 363 ? 13.816 12.302 -34.087 1.00 93.62 363 VAL A O 1
ATOM 2591 N N . THR A 1 364 ? 12.130 13.778 -34.046 1.00 92.94 364 THR A N 1
ATOM 2592 C CA . THR A 1 364 ? 12.857 14.866 -33.380 1.00 92.94 364 THR A CA 1
ATOM 2593 C C . THR A 1 364 ? 12.439 15.010 -31.918 1.00 92.94 364 THR A C 1
ATOM 2595 O O . THR A 1 364 ? 11.332 14.618 -31.540 1.00 92.94 364 THR A O 1
ATOM 2598 N N . GLY A 1 365 ? 13.334 15.564 -31.095 1.00 91.06 365 GLY A N 1
ATOM 2599 C CA . GLY A 1 365 ? 13.173 15.710 -29.646 1.00 91.06 365 GLY A CA 1
ATOM 2600 C C . GLY A 1 365 ? 14.271 14.984 -28.862 1.00 91.06 365 GLY A C 1
ATOM 2601 O O . GLY A 1 365 ? 15.074 14.247 -29.434 1.00 91.06 365 GLY A O 1
ATOM 2602 N N . THR A 1 366 ? 14.315 15.189 -27.546 1.00 92.62 366 THR A N 1
ATOM 2603 C CA . THR A 1 366 ? 15.198 14.419 -26.657 1.00 92.62 366 THR A CA 1
ATOM 2604 C C . THR A 1 366 ? 14.515 13.098 -26.347 1.00 92.62 366 THR A C 1
ATOM 2606 O O . THR A 1 366 ? 13.714 13.014 -25.417 1.00 92.62 366 THR A O 1
ATOM 2609 N N . ILE A 1 367 ? 14.783 12.083 -27.168 1.00 92.12 367 ILE A N 1
ATOM 2610 C CA . ILE A 1 367 ? 14.082 10.807 -27.060 1.00 92.12 367 ILE A CA 1
ATOM 2611 C C . ILE A 1 367 ? 14.701 9.949 -25.966 1.00 92.12 367 ILE A C 1
ATOM 2613 O O . ILE A 1 367 ? 15.893 9.647 -25.988 1.00 92.12 367 ILE A O 1
ATOM 2617 N N . THR A 1 368 ? 13.867 9.492 -25.044 1.00 88.44 368 THR A N 1
ATOM 2618 C CA . THR A 1 368 ? 14.234 8.548 -23.996 1.00 88.44 368 THR A CA 1
ATOM 2619 C C . THR A 1 368 ? 13.503 7.230 -24.216 1.00 88.44 368 THR A C 1
ATOM 2621 O O . THR A 1 368 ? 12.286 7.202 -24.411 1.00 88.44 368 THR A O 1
ATOM 2624 N N . ILE A 1 369 ? 14.258 6.132 -24.172 1.00 84.25 369 ILE A N 1
ATOM 2625 C CA . ILE A 1 369 ? 13.751 4.769 -24.266 1.00 84.25 369 ILE A CA 1
ATOM 2626 C C . ILE A 1 369 ? 13.756 4.152 -22.875 1.00 84.25 369 ILE A C 1
ATOM 2628 O O . ILE A 1 369 ? 14.803 3.824 -22.311 1.00 84.25 369 ILE A O 1
ATOM 2632 N N . SER A 1 370 ? 12.562 3.979 -22.332 1.00 74.19 370 SER A N 1
ATOM 2633 C CA . SER A 1 370 ? 12.326 3.241 -21.099 1.00 74.19 370 SER A CA 1
ATOM 2634 C C . SER A 1 370 ? 12.140 1.767 -21.432 1.00 74.19 370 SER A C 1
ATOM 2636 O O . SER A 1 370 ? 11.338 1.397 -22.288 1.00 74.19 370 SER A O 1
ATOM 2638 N N . ARG A 1 371 ? 12.874 0.895 -20.757 1.00 66.38 371 ARG A N 1
ATOM 2639 C CA . ARG A 1 371 ? 12.725 -0.556 -20.909 1.00 66.38 371 ARG A CA 1
ATOM 2640 C C . ARG A 1 371 ? 11.461 -1.024 -20.187 1.00 66.38 371 ARG A C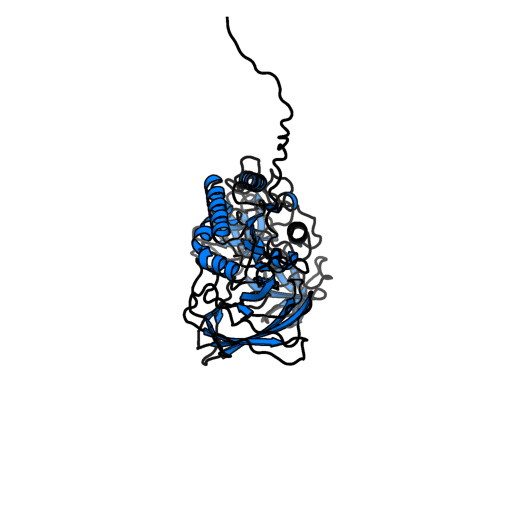 1
ATOM 2642 O O . ARG A 1 371 ? 11.258 -0.633 -19.042 1.00 66.38 371 ARG A O 1
ATOM 2649 N N . TYR A 1 372 ? 10.633 -1.863 -20.819 1.00 55.16 372 TYR A N 1
ATOM 2650 C CA . TYR A 1 372 ? 9.692 -2.694 -20.057 1.00 55.16 372 TYR A CA 1
ATOM 2651 C C . TYR A 1 372 ? 10.371 -4.021 -19.693 1.00 55.16 372 TYR A C 1
ATOM 2653 O O . TYR A 1 372 ? 11.199 -4.544 -20.437 1.00 55.16 372 TYR A O 1
ATOM 2661 N N . TYR A 1 373 ? 10.061 -4.520 -18.498 1.00 54.31 373 TYR A N 1
ATOM 2662 C CA . TYR A 1 373 ? 10.821 -5.557 -17.800 1.00 54.31 373 TYR A CA 1
ATOM 2663 C C . TYR A 1 373 ? 10.945 -6.881 -18.562 1.00 54.31 373 TYR A C 1
ATOM 2665 O O . TYR A 1 373 ? 10.023 -7.328 -19.246 1.00 54.31 373 TYR A O 1
ATOM 2673 N N . ASN A 1 374 ? 12.106 -7.518 -18.374 1.00 41.19 374 ASN A N 1
ATOM 2674 C CA . ASN A 1 374 ? 12.428 -8.854 -18.855 1.00 41.19 374 ASN A CA 1
ATOM 2675 C C . ASN A 1 374 ? 12.319 -9.894 -17.741 1.00 41.19 374 ASN A C 1
ATOM 2677 O O . ASN A 1 374 ? 12.598 -9.615 -16.572 1.00 41.19 374 ASN A O 1
ATOM 2681 N N . TYR A 1 375 ? 11.949 -11.105 -18.133 1.00 44.31 375 TYR A N 1
ATOM 2682 C CA . TYR A 1 375 ? 11.669 -12.225 -17.251 1.00 44.31 375 TYR A CA 1
ATOM 2683 C C . TYR A 1 375 ? 12.968 -12.895 -16.786 1.00 44.31 375 TYR A C 1
ATOM 2685 O O . TYR A 1 375 ? 13.774 -13.361 -17.582 1.00 44.31 375 TYR A O 1
ATOM 2693 N N . SER A 1 376 ? 13.137 -12.991 -15.469 1.00 41.91 376 SER A N 1
ATOM 2694 C CA . SER A 1 376 ? 14.003 -13.925 -14.727 1.00 41.91 376 SER A CA 1
ATOM 2695 C C . SER A 1 376 ? 15.537 -13.938 -14.920 1.00 41.91 376 SER A C 1
ATOM 2697 O O . SER A 1 376 ? 16.204 -14.394 -13.995 1.00 41.91 376 SER A O 1
ATOM 2699 N N . SER A 1 377 ? 16.145 -13.426 -16.003 1.00 38.12 377 SER A N 1
ATOM 2700 C CA . SER A 1 377 ? 17.596 -13.635 -16.247 1.00 38.12 377 SER A CA 1
ATOM 2701 C C . SER A 1 377 ? 18.477 -12.385 -16.408 1.00 38.12 377 SER A C 1
ATOM 2703 O O . SER A 1 377 ? 19.694 -12.496 -16.258 1.00 38.12 377 SER A O 1
ATOM 2705 N N . GLN A 1 378 ? 17.915 -11.193 -16.642 1.00 40.69 378 GLN A N 1
ATOM 2706 C CA . GLN A 1 378 ? 18.695 -9.973 -16.944 1.00 40.69 378 GLN A CA 1
ATOM 2707 C C . GLN A 1 378 ? 18.379 -8.763 -16.046 1.00 40.69 378 GLN A C 1
ATOM 2709 O O . GLN A 1 378 ? 18.541 -7.612 -16.444 1.00 40.69 378 GLN A O 1
ATOM 2714 N N . GLN A 1 379 ? 17.957 -8.991 -14.801 1.00 47.06 379 GLN A N 1
ATOM 2715 C CA . GLN A 1 379 ? 17.974 -7.920 -13.801 1.00 47.06 379 GLN A CA 1
ATOM 2716 C C . GLN A 1 379 ? 19.421 -7.707 -13.338 1.00 47.06 379 GLN A C 1
ATOM 2718 O O . GLN A 1 379 ? 19.893 -8.356 -12.406 1.00 47.06 379 GLN A O 1
ATOM 2723 N N . THR A 1 380 ? 20.171 -6.852 -14.027 1.00 44.38 380 THR A N 1
ATOM 2724 C CA . THR A 1 380 ? 21.520 -6.447 -13.609 1.00 44.38 380 THR A CA 1
ATOM 2725 C C . THR A 1 380 ? 21.590 -4.946 -13.371 1.00 44.38 380 THR A C 1
ATOM 2727 O O . THR A 1 380 ? 21.384 -4.169 -14.293 1.00 44.38 380 THR A O 1
ATOM 2730 N N . HIS A 1 381 ? 21.896 -4.619 -12.108 1.00 43.09 381 HIS A N 1
ATOM 2731 C CA . HIS A 1 381 ? 22.429 -3.383 -11.524 1.00 43.09 381 HIS A CA 1
ATOM 2732 C C . HIS A 1 381 ? 22.005 -2.045 -12.145 1.00 43.09 381 HIS A C 1
ATOM 2734 O O . HIS A 1 381 ? 22.503 -1.633 -13.191 1.00 43.09 381 HIS A O 1
ATOM 2740 N N . GLY A 1 382 ? 21.248 -1.273 -11.363 1.00 48.88 382 GLY A N 1
ATOM 2741 C CA . GLY A 1 382 ? 21.420 0.175 -11.381 1.00 48.88 382 GLY A CA 1
ATOM 2742 C C . GLY A 1 382 ? 22.829 0.537 -10.889 1.00 48.88 382 GLY A C 1
ATOM 2743 O O . GLY A 1 382 ? 23.355 -0.093 -9.971 1.00 48.88 382 GLY A O 1
ATOM 2744 N N . GLY A 1 383 ? 23.463 1.533 -11.508 1.00 51.75 383 GLY A N 1
ATOM 2745 C CA . GLY A 1 383 ? 24.673 2.159 -10.966 1.00 51.75 383 GLY A CA 1
ATOM 2746 C C . GLY A 1 383 ? 24.359 3.063 -9.764 1.00 51.75 383 GLY A C 1
ATOM 2747 O O . GLY A 1 383 ? 23.197 3.344 -9.467 1.00 51.75 383 GLY A O 1
ATOM 2748 N N . GLY A 1 384 ? 25.392 3.544 -9.069 1.00 64.00 384 GLY A N 1
ATOM 2749 C CA . GLY A 1 384 ? 25.238 4.500 -7.964 1.00 64.00 384 GLY A CA 1
ATOM 2750 C C . GLY A 1 384 ? 24.576 3.893 -6.721 1.00 64.00 384 GLY A C 1
ATOM 2751 O O . GLY A 1 384 ? 25.006 2.847 -6.237 1.00 64.00 384 GLY A O 1
ATOM 2752 N N . ASN A 1 385 ? 23.523 4.535 -6.206 1.00 61.72 385 ASN A N 1
ATOM 2753 C CA . ASN A 1 385 ? 22.857 4.157 -4.947 1.00 61.72 385 ASN A CA 1
ATOM 2754 C C . ASN A 1 385 ? 22.128 2.802 -4.990 1.00 61.72 385 ASN A C 1
ATOM 2756 O O . ASN A 1 385 ? 21.719 2.299 -3.945 1.00 61.72 385 ASN A O 1
ATOM 2760 N N . LEU A 1 386 ? 21.977 2.226 -6.184 1.00 60.06 386 LEU A N 1
ATOM 2761 C CA . LEU A 1 386 ? 21.262 0.976 -6.458 1.00 60.06 386 LEU A CA 1
ATOM 2762 C C . LEU A 1 386 ? 22.205 -0.200 -6.750 1.00 60.06 386 LEU A C 1
ATOM 2764 O O . LEU A 1 386 ? 21.744 -1.307 -7.034 1.00 60.06 386 LEU A O 1
ATOM 2768 N N . ALA A 1 387 ? 23.520 0.039 -6.714 1.00 66.25 387 ALA A N 1
ATOM 2769 C CA . ALA A 1 387 ? 24.499 -1.012 -6.928 1.00 66.25 387 ALA A CA 1
ATOM 2770 C C . ALA A 1 387 ? 24.422 -2.057 -5.806 1.00 66.25 387 ALA A C 1
ATOM 2772 O O . ALA A 1 387 ? 24.060 -1.743 -4.679 1.00 66.25 387 ALA A O 1
ATOM 2773 N N . GLY A 1 388 ? 24.783 -3.303 -6.096 1.00 69.06 388 GLY A N 1
ATOM 2774 C CA . GLY A 1 388 ? 25.051 -4.290 -5.062 1.00 69.06 388 GLY A CA 1
ATOM 2775 C C . GLY A 1 388 ? 26.354 -4.012 -4.330 1.00 69.06 388 GLY A C 1
ATOM 2776 O O . GLY A 1 388 ? 27.156 -3.156 -4.702 1.00 69.06 388 GLY A O 1
ATOM 2777 N N . GLY A 1 389 ? 26.588 -4.814 -3.302 1.00 75.44 389 GLY A N 1
ATOM 2778 C CA . GLY A 1 389 ? 27.831 -4.849 -2.552 1.00 75.44 389 GLY A CA 1
ATOM 2779 C C . GLY A 1 389 ? 27.726 -4.136 -1.213 1.00 75.44 389 GLY A C 1
ATOM 2780 O O . GLY A 1 389 ? 26.804 -3.365 -0.952 1.00 75.44 389 GLY A O 1
ATOM 2781 N N . VAL A 1 390 ? 28.712 -4.402 -0.360 1.00 84.00 390 VAL A N 1
ATOM 2782 C CA . VAL A 1 390 ? 28.740 -3.938 1.037 1.00 84.00 390 VAL A CA 1
ATOM 2783 C C . VAL A 1 390 ? 28.810 -2.414 1.184 1.00 84.00 390 VAL A C 1
ATOM 2785 O O . VAL A 1 390 ? 28.451 -1.869 2.221 1.00 84.00 390 VAL A O 1
ATOM 2788 N N . ASN A 1 391 ? 29.240 -1.718 0.131 1.00 80.50 391 ASN A N 1
ATOM 2789 C CA . ASN A 1 391 ? 29.323 -0.258 0.106 1.00 80.50 391 ASN A CA 1
ATOM 2790 C C . ASN A 1 391 ? 28.047 0.406 -0.425 1.00 80.50 391 ASN A C 1
ATOM 2792 O O . ASN A 1 391 ? 27.946 1.632 -0.404 1.00 80.50 391 ASN A O 1
ATOM 2796 N N . SER A 1 392 ? 27.084 -0.378 -0.916 1.00 78.44 392 SER A N 1
ATOM 2797 C CA . SER A 1 392 ? 25.836 0.167 -1.436 1.00 78.44 392 SER A CA 1
ATOM 2798 C C . SER A 1 392 ? 24.996 0.801 -0.334 1.00 78.44 392 SER A C 1
ATOM 2800 O O . SER A 1 392 ? 24.979 0.340 0.809 1.00 78.44 392 SER A O 1
ATOM 2802 N N . VAL A 1 393 ? 24.263 1.855 -0.692 1.00 81.94 393 VAL A N 1
ATOM 2803 C CA . VAL A 1 393 ? 23.365 2.554 0.235 1.00 81.94 393 VAL A CA 1
ATOM 2804 C C . VAL A 1 393 ? 22.292 1.596 0.764 1.00 81.94 393 VAL A C 1
ATOM 2806 O O . VAL A 1 393 ? 22.026 1.584 1.962 1.00 81.94 393 VAL A O 1
ATOM 2809 N N . TRP A 1 394 ? 21.742 0.745 -0.106 1.00 80.88 394 TRP A N 1
ATOM 2810 C CA . TRP A 1 394 ? 20.769 -0.294 0.244 1.00 80.88 394 TRP A CA 1
ATOM 2811 C C . TRP A 1 394 ? 21.301 -1.304 1.271 1.00 80.88 394 TRP A C 1
ATOM 2813 O O . TRP A 1 394 ? 20.644 -1.563 2.284 1.00 80.88 394 TRP A O 1
ATOM 2823 N N . TYR A 1 395 ? 22.504 -1.848 1.051 1.00 83.56 395 TYR A N 1
ATOM 2824 C CA . TYR A 1 395 ? 23.120 -2.778 2.000 1.00 83.56 395 TYR A CA 1
ATOM 2825 C C . TYR A 1 395 ? 23.369 -2.098 3.345 1.00 83.56 395 TYR A C 1
ATOM 2827 O O . TYR A 1 395 ? 22.949 -2.608 4.382 1.00 83.56 395 TYR A O 1
ATOM 2835 N N . ARG A 1 396 ? 24.008 -0.920 3.329 1.00 88.19 396 ARG A N 1
ATOM 2836 C CA . ARG A 1 396 ? 24.353 -0.178 4.549 1.00 88.19 396 ARG A CA 1
ATOM 2837 C C . ARG A 1 396 ? 23.110 0.193 5.354 1.00 88.19 396 ARG A C 1
ATOM 2839 O O . ARG A 1 396 ? 23.124 0.048 6.570 1.00 88.19 396 ARG A O 1
ATOM 2846 N N . PHE A 1 397 ? 22.034 0.625 4.696 1.00 88.88 397 PHE A N 1
ATOM 2847 C CA . PHE A 1 397 ? 20.769 0.922 5.368 1.00 88.88 397 PHE A CA 1
ATOM 2848 C C . PHE A 1 397 ? 20.122 -0.336 5.964 1.00 88.88 397 PHE A C 1
ATOM 2850 O O . PHE A 1 397 ? 19.651 -0.305 7.096 1.00 88.88 397 PHE A O 1
ATOM 2857 N N . SER A 1 398 ? 20.162 -1.470 5.259 1.00 87.75 398 SER A N 1
ATOM 2858 C CA . SER A 1 398 ? 19.651 -2.741 5.792 1.00 87.75 398 SER A CA 1
ATOM 2859 C C . SER A 1 398 ? 20.423 -3.202 7.031 1.00 87.75 398 SER A C 1
ATOM 2861 O O . SER A 1 398 ? 19.813 -3.636 8.003 1.00 87.75 398 SER A O 1
ATOM 2863 N N . GLU A 1 399 ? 21.753 -3.076 7.027 1.00 90.19 399 GLU A N 1
ATOM 2864 C CA . GLU A 1 399 ? 22.588 -3.349 8.206 1.00 90.19 399 GLU A CA 1
ATOM 2865 C C . GLU A 1 399 ? 22.297 -2.368 9.350 1.00 90.19 399 GLU A C 1
ATOM 2867 O O . GLU A 1 399 ? 22.225 -2.775 10.508 1.00 90.19 399 GLU A O 1
ATOM 2872 N N . TRP A 1 400 ? 22.047 -1.094 9.035 1.00 91.94 400 TRP A N 1
ATOM 2873 C CA . TRP A 1 400 ? 21.612 -0.111 10.025 1.00 91.94 400 TRP A CA 1
ATOM 2874 C C . TRP A 1 400 ? 20.285 -0.523 10.678 1.00 91.94 400 TRP A C 1
ATOM 2876 O O . TRP A 1 400 ? 20.222 -0.584 11.902 1.00 91.94 400 TRP A O 1
ATOM 2886 N N . VAL A 1 401 ? 19.267 -0.920 9.903 1.00 91.75 401 VAL A N 1
ATOM 2887 C CA . VAL A 1 401 ? 17.988 -1.429 10.441 1.00 91.75 401 VAL A CA 1
ATOM 2888 C C . VAL A 1 401 ? 18.196 -2.665 11.329 1.00 91.75 401 VAL A C 1
ATOM 2890 O O . VAL A 1 401 ? 17.613 -2.750 12.410 1.00 91.75 401 VAL A O 1
ATOM 2893 N N . ARG A 1 402 ? 19.056 -3.606 10.910 1.00 90.50 402 ARG A N 1
ATOM 2894 C CA . ARG A 1 402 ? 19.382 -4.824 11.680 1.00 90.50 402 ARG A CA 1
ATOM 2895 C C . ARG A 1 402 ? 20.057 -4.541 13.012 1.00 90.50 402 ARG A C 1
ATOM 2897 O O . ARG A 1 402 ? 19.919 -5.341 13.928 1.00 90.50 402 ARG A O 1
ATOM 2904 N N . SER A 1 403 ? 20.802 -3.443 13.107 1.00 90.31 403 SER A N 1
ATOM 2905 C CA . SER A 1 403 ? 21.452 -3.034 14.354 1.00 90.31 403 SER A CA 1
ATOM 2906 C C . SER A 1 403 ? 20.486 -2.424 15.379 1.00 90.31 403 SER A C 1
ATOM 2908 O O . SER A 1 403 ? 20.928 -2.080 16.472 1.00 90.31 403 SER A O 1
ATOM 2910 N N . HIS A 1 404 ? 19.194 -2.294 15.032 1.00 85.31 404 HIS A N 1
ATOM 2911 C CA . HIS A 1 404 ? 18.120 -1.742 15.870 1.00 85.31 404 HIS A CA 1
ATOM 2912 C C . HIS A 1 404 ? 18.520 -0.469 16.644 1.00 85.31 404 HIS A C 1
ATOM 2914 O O . HIS A 1 404 ? 18.474 -0.440 17.874 1.00 85.31 404 HIS A O 1
ATOM 2920 N N . PRO A 1 405 ? 18.948 0.601 15.959 1.00 78.81 405 PRO A N 1
ATOM 2921 C CA . PRO A 1 405 ? 19.435 1.800 16.624 1.00 78.81 405 PRO A CA 1
ATOM 2922 C C . PRO A 1 405 ? 18.299 2.601 17.276 1.00 78.81 405 PRO A C 1
ATOM 2924 O O . PRO A 1 405 ? 17.206 2.739 16.722 1.00 78.81 405 PRO A O 1
ATOM 2927 N N . GLY A 1 406 ? 18.594 3.216 18.425 1.00 78.25 406 GLY A N 1
ATOM 2928 C CA . GLY A 1 406 ? 17.729 4.215 19.061 1.00 78.25 406 GLY A CA 1
ATOM 2929 C C . GLY A 1 406 ? 16.323 3.700 19.398 1.00 78.25 406 GLY A C 1
ATOM 2930 O O . GLY A 1 406 ? 16.172 2.774 20.187 1.00 78.25 406 GLY A O 1
ATOM 2931 N N . ASN A 1 407 ? 15.299 4.336 18.813 1.00 77.06 407 ASN A N 1
ATOM 2932 C CA . ASN A 1 407 ? 13.868 4.106 19.080 1.00 77.06 407 ASN A CA 1
ATOM 2933 C C . ASN A 1 407 ? 13.236 2.979 18.226 1.00 77.06 407 ASN A C 1
ATOM 2935 O O . ASN A 1 407 ? 12.008 2.834 18.167 1.00 77.06 407 ASN A O 1
ATOM 2939 N N . ILE A 1 408 ? 14.058 2.186 17.534 1.00 86.50 408 ILE A N 1
ATOM 2940 C CA . ILE A 1 408 ? 13.622 1.010 16.773 1.00 86.50 408 ILE A CA 1
ATOM 2941 C C . ILE A 1 408 ? 13.604 -0.194 17.709 1.00 86.50 408 ILE A C 1
ATOM 2943 O O . ILE A 1 408 ? 14.643 -0.606 18.213 1.00 86.50 408 ILE A O 1
ATOM 2947 N N . VAL A 1 409 ? 12.425 -0.778 17.933 1.00 89.06 409 VAL A N 1
ATOM 2948 C CA . VAL A 1 409 ? 12.282 -1.895 18.885 1.00 89.06 409 VAL A CA 1
ATOM 2949 C C . VAL A 1 409 ? 12.459 -3.258 18.235 1.00 89.06 409 VAL A C 1
ATOM 2951 O O . VAL A 1 409 ? 12.772 -4.223 18.924 1.00 89.06 409 VAL A O 1
ATOM 2954 N N . ASP A 1 410 ? 12.228 -3.359 16.923 1.00 91.44 410 ASP A N 1
ATOM 2955 C CA . ASP A 1 410 ? 12.443 -4.595 16.177 1.00 91.44 410 ASP A CA 1
ATOM 2956 C C . ASP A 1 410 ? 12.612 -4.334 14.664 1.00 91.44 410 ASP A C 1
ATOM 2958 O O . ASP A 1 410 ? 12.409 -3.218 14.179 1.00 91.44 410 ASP A O 1
ATOM 2962 N N . HIS A 1 411 ? 12.945 -5.375 13.900 1.00 91.31 411 HIS A N 1
ATOM 2963 C CA . HIS A 1 411 ? 12.932 -5.361 12.447 1.00 91.31 411 HIS A CA 1
ATOM 2964 C C . HIS A 1 411 ? 12.282 -6.619 11.857 1.00 91.31 411 HIS A C 1
ATOM 2966 O O . HIS A 1 411 ? 12.190 -7.678 12.484 1.00 91.31 411 HIS A O 1
ATOM 2972 N N . ILE A 1 412 ? 11.835 -6.497 10.609 1.00 88.38 412 ILE A N 1
ATOM 2973 C CA . ILE A 1 412 ? 11.376 -7.599 9.765 1.00 88.38 412 ILE A CA 1
ATOM 2974 C C . ILE A 1 412 ? 12.413 -7.781 8.663 1.00 88.38 412 ILE A C 1
ATOM 2976 O O . ILE A 1 412 ? 12.639 -6.885 7.848 1.00 88.38 412 ILE A O 1
ATOM 2980 N N . GLU A 1 413 ? 13.043 -8.950 8.644 1.00 86.00 413 GLU A N 1
ATOM 2981 C CA . GLU A 1 413 ? 14.028 -9.295 7.628 1.00 86.00 413 GLU A CA 1
ATOM 2982 C C . GLU A 1 413 ? 13.318 -9.628 6.311 1.00 86.00 413 GLU A C 1
ATOM 2984 O O . GLU A 1 413 ? 12.747 -10.705 6.143 1.00 86.00 413 GLU A O 1
ATOM 2989 N N . ILE A 1 414 ? 13.333 -8.675 5.384 1.00 78.50 414 ILE A N 1
ATOM 2990 C CA . ILE A 1 414 ? 12.745 -8.794 4.051 1.00 78.50 414 ILE A CA 1
ATOM 2991 C C . ILE A 1 414 ? 13.837 -8.989 2.992 1.00 78.50 414 ILE A C 1
ATOM 2993 O O . ILE A 1 414 ? 13.654 -9.777 2.063 1.00 78.50 414 ILE A O 1
ATOM 2997 N N . THR A 1 415 ? 14.990 -8.331 3.140 1.00 77.00 415 THR A N 1
ATOM 2998 C CA . THR A 1 415 ? 16.127 -8.449 2.216 1.00 77.00 415 THR A CA 1
ATOM 2999 C C . THR A 1 415 ? 16.510 -9.898 1.974 1.00 77.00 415 THR A C 1
ATOM 3001 O O . THR A 1 415 ? 16.558 -10.333 0.829 1.00 77.00 415 THR A O 1
ATOM 3004 N N . ASP A 1 416 ? 16.748 -10.667 3.035 1.00 75.19 416 ASP A N 1
ATOM 3005 C CA . ASP A 1 416 ? 17.214 -12.048 2.885 1.00 75.19 416 ASP A CA 1
ATOM 3006 C C . ASP A 1 416 ? 16.139 -12.978 2.340 1.00 75.19 416 ASP A C 1
ATOM 3008 O O . ASP A 1 416 ? 16.454 -14.021 1.769 1.00 75.19 416 ASP A O 1
ATOM 3012 N N . VAL A 1 417 ? 14.869 -12.618 2.504 1.00 73.19 417 VAL A N 1
ATOM 3013 C CA . VAL A 1 417 ? 13.740 -13.361 1.945 1.00 73.19 417 VAL A CA 1
ATOM 3014 C C . VAL A 1 417 ? 13.671 -13.143 0.436 1.00 73.19 417 VAL A C 1
ATOM 3016 O O . VAL A 1 417 ? 13.401 -14.082 -0.312 1.00 73.19 417 VAL A O 1
ATOM 3019 N N . LEU A 1 418 ? 13.967 -11.923 -0.007 1.00 70.69 418 LEU A N 1
ATOM 3020 C CA . LEU A 1 418 ? 13.682 -11.461 -1.356 1.00 70.69 418 LEU A CA 1
ATOM 3021 C C . LEU A 1 418 ? 14.910 -11.333 -2.259 1.00 70.69 418 LEU A C 1
ATOM 3023 O O . LEU A 1 418 ? 14.721 -11.317 -3.467 1.00 70.69 418 LEU A O 1
ATOM 3027 N N . ALA A 1 419 ? 16.141 -11.283 -1.742 1.00 69.69 419 ALA A N 1
ATOM 3028 C CA . ALA A 1 419 ? 17.371 -11.103 -2.525 1.00 69.69 419 ALA A CA 1
ATOM 3029 C C . ALA A 1 419 ? 18.191 -12.398 -2.680 1.00 69.69 419 ALA A C 1
ATOM 3031 O O . ALA A 1 419 ? 18.318 -13.169 -1.731 1.00 69.69 419 ALA A O 1
ATOM 3032 N N . GLN A 1 420 ? 18.794 -12.641 -3.854 1.00 70.75 420 GLN A N 1
ATOM 3033 C CA . GLN A 1 420 ? 19.699 -13.791 -4.071 1.00 70.75 420 GLN A CA 1
ATOM 3034 C C . GLN A 1 420 ? 20.875 -13.786 -3.091 1.00 70.75 420 GLN A C 1
ATOM 3036 O O . GLN A 1 420 ? 21.269 -14.831 -2.577 1.00 70.75 420 GLN A O 1
ATOM 3041 N N . SER A 1 421 ? 21.420 -12.602 -2.824 1.00 72.12 421 SER A N 1
ATOM 3042 C CA . SER A 1 421 ? 22.366 -12.350 -1.746 1.00 72.12 421 SER A CA 1
ATOM 3043 C C . SER A 1 421 ? 22.280 -10.884 -1.323 1.00 72.12 421 SER A C 1
ATOM 3045 O O . SER A 1 421 ? 21.794 -10.037 -2.070 1.00 72.12 421 SER A O 1
ATOM 3047 N N . ARG A 1 422 ? 22.824 -10.557 -0.148 1.00 74.06 422 ARG A N 1
ATOM 3048 C CA . ARG A 1 422 ? 22.911 -9.174 0.352 1.00 74.06 422 ARG A CA 1
ATOM 3049 C C . ARG A 1 422 ? 23.874 -8.292 -0.440 1.00 74.06 422 ARG A C 1
ATOM 3051 O O . ARG A 1 422 ? 23.883 -7.084 -0.277 1.00 74.06 422 ARG A O 1
ATOM 3058 N N . THR A 1 423 ? 24.731 -8.877 -1.267 1.00 75.12 423 THR A N 1
ATOM 3059 C CA . THR A 1 423 ? 25.724 -8.135 -2.054 1.00 75.12 423 THR A CA 1
ATOM 3060 C C . THR A 1 423 ? 25.300 -7.965 -3.503 1.00 75.12 423 THR A C 1
ATOM 3062 O O . THR A 1 423 ? 26.041 -7.385 -4.290 1.00 75.12 423 THR A O 1
ATOM 3065 N N . VAL A 1 424 ? 24.114 -8.442 -3.872 1.00 67.19 424 VAL A N 1
ATOM 3066 C CA . VAL A 1 424 ? 23.621 -8.390 -5.241 1.00 67.19 424 VAL A CA 1
ATOM 3067 C C . VAL A 1 424 ? 22.209 -7.792 -5.220 1.00 67.19 424 VAL A C 1
ATOM 3069 O O . VAL A 1 424 ? 21.353 -8.299 -4.499 1.00 67.19 424 VAL A O 1
ATOM 3072 N N . PRO A 1 425 ? 21.910 -6.759 -6.029 1.00 62.31 425 PRO A N 1
ATOM 3073 C CA . PRO A 1 425 ? 20.603 -6.118 -6.094 1.00 62.31 425 PRO A CA 1
ATOM 3074 C C . PRO A 1 425 ? 19.689 -6.946 -7.010 1.00 62.31 425 PRO A C 1
ATOM 3076 O O . PRO A 1 425 ? 19.132 -6.455 -7.988 1.00 62.31 425 PRO A O 1
ATOM 3079 N N . LYS A 1 426 ? 19.620 -8.257 -6.756 1.00 65.50 426 LYS A N 1
ATOM 3080 C CA . LYS A 1 426 ? 18.835 -9.218 -7.532 1.00 65.50 426 LYS A CA 1
ATOM 3081 C C . LYS A 1 426 ? 17.828 -9.891 -6.632 1.00 65.50 426 LYS A C 1
ATOM 3083 O O . LYS A 1 426 ? 18.186 -10.415 -5.578 1.00 65.50 426 LYS A O 1
ATOM 3088 N N . TRP A 1 427 ? 16.595 -9.950 -7.110 1.00 66.94 427 TRP A N 1
ATOM 3089 C CA . TRP A 1 427 ? 15.533 -10.710 -6.477 1.00 66.94 427 TRP A CA 1
ATOM 3090 C C . TRP A 1 427 ? 15.811 -12.216 -6.549 1.00 66.94 427 TRP A C 1
ATOM 3092 O O . TRP A 1 427 ? 16.332 -12.705 -7.555 1.00 66.94 427 TRP A O 1
ATOM 3102 N N . LYS A 1 428 ? 15.435 -12.970 -5.509 1.00 58.97 428 LYS A N 1
ATOM 3103 C CA . LYS A 1 428 ? 15.309 -14.427 -5.573 1.00 58.97 428 LYS A CA 1
ATOM 3104 C C . LYS A 1 428 ? 14.210 -14.734 -6.573 1.00 58.97 428 LYS A C 1
ATOM 3106 O O . LYS A 1 428 ? 13.023 -14.664 -6.269 1.00 58.97 428 LYS A O 1
ATOM 3111 N N . THR A 1 429 ? 14.609 -15.053 -7.789 1.00 51.12 429 THR A N 1
ATOM 3112 C CA . THR A 1 429 ? 13.705 -15.621 -8.770 1.00 51.12 429 THR A CA 1
ATOM 3113 C C . THR A 1 429 ? 13.408 -17.048 -8.327 1.00 51.12 429 THR A C 1
ATOM 3115 O O . THR A 1 429 ? 14.202 -17.961 -8.534 1.00 51.12 429 THR A O 1
ATOM 3118 N N . ALA A 1 430 ? 12.259 -17.260 -7.687 1.00 40.41 430 ALA A N 1
ATOM 3119 C CA . ALA A 1 430 ? 11.618 -18.554 -7.846 1.00 40.41 430 ALA A CA 1
ATOM 3120 C C . ALA A 1 430 ? 11.254 -18.647 -9.338 1.00 40.41 430 ALA A C 1
ATOM 3122 O O . ALA A 1 430 ? 10.691 -17.677 -9.858 1.00 40.41 430 ALA A O 1
ATOM 3123 N N . PRO A 1 431 ? 11.615 -19.722 -10.061 1.00 37.34 431 PRO A N 1
ATOM 3124 C CA . PRO A 1 431 ? 11.061 -19.947 -11.386 1.00 37.34 431 PRO A CA 1
ATOM 3125 C C . PRO A 1 431 ? 9.547 -20.083 -11.214 1.00 37.34 431 PRO A C 1
ATOM 3127 O O . PRO A 1 431 ? 9.053 -21.131 -10.815 1.00 37.34 431 PRO A O 1
ATOM 3130 N N . ASP A 1 432 ? 8.820 -18.988 -11.415 1.00 35.84 432 ASP A N 1
ATOM 3131 C CA . ASP A 1 432 ? 7.368 -19.009 -11.452 1.00 35.84 432 ASP A CA 1
ATOM 3132 C C . ASP A 1 432 ? 6.989 -19.578 -12.826 1.00 35.84 432 ASP A C 1
ATOM 3134 O O . ASP A 1 432 ? 7.274 -18.938 -13.845 1.00 35.84 432 ASP A O 1
ATOM 3138 N N . PRO A 1 433 ? 6.366 -20.765 -12.896 1.00 35.03 433 PRO A N 1
ATOM 3139 C CA . PRO A 1 433 ? 5.903 -21.327 -14.162 1.00 35.03 433 PRO A CA 1
ATOM 3140 C C . PRO A 1 433 ? 4.849 -20.441 -14.862 1.00 35.03 433 PRO A C 1
ATOM 3142 O O . PRO A 1 433 ? 4.512 -20.692 -16.019 1.00 35.03 433 PRO A O 1
ATOM 3145 N N . TYR A 1 434 ? 4.343 -19.395 -14.193 1.00 36.38 434 TYR A N 1
ATOM 3146 C CA . TYR A 1 434 ? 3.367 -18.425 -14.691 1.00 36.38 434 TYR A CA 1
ATOM 3147 C C . TYR A 1 434 ? 3.923 -17.014 -14.922 1.00 36.38 434 TYR A C 1
ATOM 3149 O O . TYR A 1 434 ? 3.176 -16.161 -15.409 1.00 36.38 434 TYR A O 1
ATOM 3157 N N . LEU A 1 435 ? 5.212 -16.754 -14.660 1.00 42.22 435 LEU A N 1
ATOM 3158 C CA . LEU A 1 435 ? 5.902 -15.543 -15.122 1.00 42.22 435 LEU A CA 1
ATOM 3159 C C . LEU A 1 435 ? 6.094 -15.646 -16.646 1.00 42.22 435 LEU A C 1
ATOM 3161 O O . LEU A 1 435 ? 7.177 -15.900 -17.169 1.00 42.22 435 LEU A O 1
ATOM 3165 N N . ARG A 1 436 ? 4.982 -15.507 -17.367 1.00 50.47 436 ARG A N 1
ATOM 3166 C CA . ARG A 1 436 ? 4.898 -15.626 -18.819 1.00 50.47 436 ARG A CA 1
ATOM 3167 C C . ARG A 1 436 ? 5.425 -14.363 -19.440 1.00 50.47 436 ARG A C 1
ATOM 3169 O O . ARG A 1 436 ? 4.935 -13.294 -19.098 1.00 50.47 436 ARG A O 1
ATOM 3176 N N . ALA A 1 437 ? 6.360 -14.501 -20.372 1.00 54.19 437 ALA A N 1
ATOM 3177 C CA . ALA A 1 437 ? 6.783 -13.394 -21.208 1.00 54.19 437 ALA A CA 1
ATOM 3178 C C . ALA A 1 437 ? 5.587 -12.722 -21.894 1.00 54.19 437 ALA A C 1
ATOM 3180 O O . ALA A 1 437 ? 4.570 -13.370 -22.169 1.00 54.19 437 ALA A O 1
ATOM 3181 N N . ASP A 1 438 ? 5.735 -11.433 -22.205 1.00 63.91 438 ASP A N 1
ATOM 3182 C CA . ASP A 1 438 ? 4.865 -10.825 -23.203 1.00 63.91 438 ASP A CA 1
ATOM 3183 C C . ASP A 1 438 ? 4.837 -11.674 -24.454 1.00 63.91 438 ASP A C 1
ATOM 3185 O O . ASP A 1 438 ? 5.847 -12.239 -24.880 1.00 63.91 438 ASP A O 1
ATOM 3189 N N . LYS A 1 439 ? 3.651 -11.762 -25.041 1.00 71.06 439 LYS A N 1
ATOM 3190 C CA . LYS A 1 439 ? 3.473 -12.537 -26.254 1.00 71.06 439 LYS A CA 1
ATOM 3191 C C . LYS A 1 439 ? 3.675 -11.602 -27.422 1.00 71.06 439 LYS A C 1
ATOM 3193 O O . LYS A 1 439 ? 2.845 -10.729 -27.678 1.00 71.06 439 LYS A O 1
ATOM 3198 N N . ALA A 1 440 ? 4.793 -11.775 -28.107 1.00 66.00 440 ALA A N 1
ATOM 3199 C CA . ALA A 1 440 ? 5.052 -11.090 -29.354 1.00 66.00 440 ALA A CA 1
ATOM 3200 C C . ALA A 1 440 ? 4.431 -11.889 -30.507 1.00 66.00 440 ALA A C 1
ATOM 3202 O O . ALA A 1 440 ? 4.682 -13.082 -30.641 1.00 66.00 440 ALA A O 1
ATOM 3203 N N . SER A 1 441 ? 3.659 -11.210 -31.359 1.00 77.44 441 SER A N 1
ATOM 3204 C CA . SER A 1 441 ? 3.209 -11.730 -32.657 1.00 77.44 441 SER A CA 1
ATOM 3205 C C . SER A 1 441 ? 2.287 -12.961 -32.609 1.00 77.44 441 SER A C 1
ATOM 3207 O O . SER A 1 441 ? 2.539 -13.979 -33.252 1.00 77.44 441 SER A O 1
ATOM 3209 N N . LEU A 1 442 ? 1.169 -12.843 -31.897 1.00 86.00 442 LEU A N 1
ATOM 3210 C CA . LEU A 1 442 ? 0.040 -13.768 -31.987 1.00 86.00 442 LEU A CA 1
ATOM 3211 C C . LEU A 1 442 ? -0.856 -13.412 -33.179 1.00 86.00 442 LEU A C 1
ATOM 3213 O O . LEU A 1 442 ? -0.866 -12.272 -33.638 1.00 86.00 442 LEU A O 1
ATOM 3217 N N . THR A 1 443 ? -1.624 -14.382 -33.674 1.00 91.50 443 THR A N 1
ATOM 3218 C CA . THR A 1 443 ? -2.535 -14.202 -34.819 1.00 91.50 443 THR A CA 1
ATOM 3219 C C . THR A 1 443 ? -3.937 -14.643 -34.447 1.00 91.50 443 THR A C 1
ATOM 3221 O O . THR A 1 443 ? -4.097 -15.731 -33.893 1.00 91.50 443 THR A O 1
ATOM 3224 N N . ILE A 1 444 ? -4.950 -13.836 -34.765 1.00 92.88 444 ILE A N 1
ATOM 3225 C CA . ILE A 1 444 ? -6.351 -14.218 -34.578 1.00 92.88 444 ILE A CA 1
ATOM 3226 C C . ILE A 1 444 ? -6.676 -15.418 -35.460 1.00 92.88 444 ILE A C 1
ATOM 3228 O O . ILE A 1 444 ? -6.563 -15.347 -36.683 1.00 92.88 444 ILE A O 1
ATOM 3232 N N . SER A 1 445 ? -7.142 -16.494 -34.834 1.00 93.12 445 SER A N 1
ATOM 3233 C CA . SER A 1 445 ? -7.583 -17.711 -35.517 1.00 93.12 445 SER A CA 1
ATOM 3234 C C . SER A 1 445 ? -9.100 -17.768 -35.672 1.00 93.12 445 SER A C 1
ATOM 3236 O O . SER A 1 445 ? -9.607 -18.329 -36.641 1.00 93.12 445 SER A O 1
ATOM 3238 N N . THR A 1 446 ? -9.861 -17.201 -34.734 1.00 93.62 446 THR A N 1
ATOM 3239 C CA . THR A 1 446 ? -11.331 -17.212 -34.770 1.00 93.62 446 THR A CA 1
ATOM 3240 C C . THR A 1 446 ? -11.883 -16.037 -33.975 1.00 93.62 446 THR A C 1
ATOM 3242 O O . THR A 1 446 ? -11.382 -15.736 -32.898 1.00 93.62 446 THR A O 1
ATOM 3245 N N . ILE A 1 447 ? -12.946 -15.395 -34.460 1.00 93.75 447 ILE A N 1
ATOM 3246 C CA . ILE A 1 447 ? -13.626 -14.300 -33.753 1.00 93.75 447 ILE A CA 1
ATOM 3247 C C . ILE A 1 447 ? -14.973 -14.808 -33.254 1.00 93.75 447 ILE A C 1
ATOM 3249 O O . ILE A 1 447 ? -15.759 -15.351 -34.024 1.00 93.75 447 ILE A O 1
ATOM 3253 N N . THR A 1 448 ? -15.236 -14.645 -31.960 1.00 90.75 448 THR A N 1
ATOM 3254 C CA . THR A 1 448 ? -16.500 -15.057 -31.332 1.00 90.75 448 THR A CA 1
ATOM 3255 C C . THR A 1 448 ? -17.430 -13.866 -31.122 1.00 90.75 448 THR A C 1
ATOM 3257 O O . THR A 1 448 ? -18.646 -14.003 -31.211 1.00 90.75 448 THR A O 1
ATOM 3260 N N . SER A 1 449 ? -16.872 -12.687 -30.851 1.00 91.81 449 SER A N 1
ATOM 3261 C CA . SER A 1 449 ? -17.601 -11.420 -30.793 1.00 91.81 449 SER A CA 1
ATOM 3262 C C . SER A 1 449 ? -16.641 -10.246 -30.999 1.00 91.81 449 SER A C 1
ATOM 3264 O O . SER A 1 449 ? -15.425 -10.418 -31.030 1.00 91.81 449 SER A O 1
ATOM 3266 N N . THR A 1 450 ? -17.169 -9.023 -31.047 1.00 89.38 450 THR A N 1
ATOM 3267 C CA . THR A 1 450 ? -16.365 -7.784 -31.091 1.00 89.38 450 THR A CA 1
ATOM 3268 C C . THR A 1 450 ? -15.491 -7.565 -29.851 1.00 89.38 450 THR A C 1
ATOM 3270 O O . THR A 1 450 ? -14.634 -6.687 -29.850 1.00 89.38 450 THR A O 1
ATOM 3273 N N . THR A 1 451 ? -15.688 -8.351 -28.791 1.00 90.06 451 THR A N 1
ATOM 3274 C CA . THR A 1 451 ? -14.890 -8.325 -27.558 1.00 90.06 451 THR A CA 1
ATOM 3275 C C . THR A 1 451 ? -14.093 -9.605 -27.341 1.00 90.06 451 THR A C 1
ATOM 3277 O O . THR A 1 451 ? -13.363 -9.693 -26.358 1.00 90.06 451 THR A O 1
ATOM 3280 N N . ARG A 1 452 ? -14.245 -10.628 -28.189 1.00 92.69 452 ARG A N 1
ATOM 3281 C CA . ARG A 1 452 ? -13.741 -11.972 -27.898 1.00 92.69 452 ARG A CA 1
ATOM 3282 C C . ARG A 1 452 ? -13.230 -12.687 -29.131 1.00 92.69 452 ARG A C 1
ATOM 3284 O O . ARG A 1 452 ? -13.955 -12.848 -30.113 1.00 92.69 452 ARG A O 1
ATOM 3291 N N . PHE A 1 453 ? -12.018 -13.214 -29.036 1.00 93.00 453 PHE A N 1
ATOM 3292 C CA . PHE A 1 453 ? -11.391 -13.945 -30.129 1.00 93.00 453 PHE A CA 1
ATOM 3293 C C . PHE A 1 453 ? -10.393 -14.987 -29.620 1.00 93.00 453 PHE A C 1
ATOM 3295 O O . PHE A 1 453 ? -9.832 -14.869 -28.531 1.00 93.00 453 PHE A O 1
ATOM 3302 N N . TYR A 1 454 ? -10.187 -16.018 -30.427 1.00 90.38 454 TYR A N 1
ATOM 3303 C CA . TYR A 1 454 ? -9.136 -17.012 -30.280 1.00 90.38 454 TYR A CA 1
ATOM 3304 C C . TYR A 1 454 ? -7.927 -16.615 -31.115 1.00 90.38 454 TYR A C 1
ATOM 3306 O O . TYR A 1 454 ? -8.041 -15.907 -32.120 1.00 90.38 454 TYR A O 1
ATOM 3314 N N . TYR A 1 455 ? -6.771 -17.120 -30.716 1.00 88.19 455 TYR A N 1
ATOM 3315 C CA . TYR A 1 455 ? -5.531 -16.975 -31.456 1.00 88.19 455 TYR A CA 1
ATOM 3316 C C . TYR A 1 455 ? -4.886 -18.334 -31.688 1.00 88.19 455 TYR A C 1
ATOM 3318 O O . TYR A 1 455 ? -5.193 -19.311 -30.999 1.00 88.19 455 TYR A O 1
ATOM 3326 N N . THR A 1 456 ? -4.013 -18.413 -32.688 1.00 80.81 456 THR A N 1
ATOM 3327 C CA . THR A 1 456 ? -3.198 -19.607 -32.917 1.00 80.81 456 THR A CA 1
ATOM 3328 C C . THR A 1 456 ? -2.344 -19.845 -31.678 1.00 80.81 456 THR A C 1
ATOM 3330 O O . THR A 1 456 ? -1.510 -19.009 -31.335 1.00 80.81 456 THR A O 1
ATOM 3333 N N . SER A 1 457 ? -2.613 -20.949 -30.976 1.00 67.56 457 SER A N 1
ATOM 3334 C CA . SER A 1 457 ? -1.989 -21.253 -29.691 1.00 67.56 457 SER A CA 1
ATOM 3335 C C . SER A 1 457 ? -0.468 -21.290 -29.808 1.00 67.56 457 SER A C 1
ATOM 3337 O O . SER A 1 457 ? 0.082 -21.945 -30.686 1.00 67.56 457 SER A O 1
ATOM 3339 N N . ASP A 1 458 ? 0.195 -20.643 -28.861 1.00 67.25 458 ASP A N 1
ATOM 3340 C CA . ASP A 1 458 ? 1.631 -20.717 -28.597 1.00 67.25 458 ASP A CA 1
ATOM 3341 C C . ASP A 1 458 ? 1.959 -21.724 -27.471 1.00 67.25 458 ASP A C 1
ATOM 3343 O O . ASP A 1 458 ? 3.036 -21.679 -26.883 1.00 67.25 458 ASP A O 1
ATOM 3347 N N . GLY A 1 459 ? 1.013 -22.617 -27.142 1.00 59.47 459 GLY A N 1
ATOM 3348 C CA . GLY A 1 459 ? 1.098 -23.565 -26.025 1.00 59.47 459 GLY A CA 1
ATOM 3349 C C . GLY A 1 459 ? 0.413 -23.109 -24.729 1.00 59.47 459 GLY A C 1
ATOM 3350 O O . GLY A 1 459 ? 0.377 -23.881 -23.776 1.00 59.47 459 GLY A O 1
ATOM 3351 N N . ASP A 1 460 ? -0.168 -21.902 -24.683 1.00 58.88 460 ASP A N 1
ATOM 3352 C CA . ASP A 1 460 ? -0.538 -21.240 -23.418 1.00 58.88 460 ASP A CA 1
ATOM 3353 C C . ASP A 1 460 ? -2.051 -21.145 -23.105 1.00 58.88 460 ASP A C 1
ATOM 3355 O O . ASP A 1 460 ? -2.504 -20.391 -22.236 1.00 58.88 460 ASP A O 1
ATOM 3359 N N . THR A 1 461 ? -2.865 -21.908 -23.834 1.00 54.31 461 THR A N 1
ATOM 3360 C CA . THR A 1 461 ? -4.320 -21.705 -23.972 1.00 54.31 461 THR A CA 1
ATOM 3361 C C . THR A 1 461 ? -5.191 -22.316 -22.870 1.00 54.31 461 THR A C 1
ATOM 3363 O O . THR A 1 461 ? -6.394 -22.062 -22.846 1.00 54.31 461 THR A O 1
ATOM 3366 N N . THR A 1 462 ? -4.635 -23.088 -21.935 1.00 54.69 462 THR A N 1
ATOM 3367 C CA . THR A 1 462 ? -5.432 -23.886 -20.977 1.00 54.69 462 THR A CA 1
ATOM 3368 C C . THR A 1 462 ? -5.665 -23.223 -19.620 1.00 54.69 462 THR A C 1
ATOM 3370 O O . THR A 1 462 ? -6.474 -23.698 -18.828 1.00 54.69 462 THR A O 1
ATOM 3373 N N . THR A 1 463 ? -4.981 -22.120 -19.329 1.00 61.75 463 THR A N 1
ATOM 3374 C CA . THR A 1 463 ? -5.051 -21.433 -18.031 1.00 61.75 463 THR A CA 1
ATOM 3375 C C . THR A 1 463 ? -5.944 -20.210 -18.158 1.00 61.75 463 THR A C 1
ATOM 3377 O O . THR A 1 463 ? -5.793 -19.424 -19.090 1.00 61.75 463 THR A O 1
ATOM 3380 N N . ASN A 1 464 ? -6.905 -20.040 -17.254 1.00 68.12 464 ASN A N 1
ATOM 3381 C CA . ASN A 1 464 ? -7.807 -18.891 -17.294 1.00 68.12 464 ASN A CA 1
ATOM 3382 C C . ASN A 1 464 ? -7.161 -17.666 -16.635 1.00 68.12 464 ASN A C 1
ATOM 3384 O O . ASN A 1 464 ? -6.413 -17.782 -15.670 1.00 68.12 464 ASN A O 1
ATOM 3388 N N . ASN A 1 465 ? -7.524 -16.491 -17.140 1.00 67.69 465 ASN A N 1
ATOM 3389 C CA . ASN A 1 465 ? -7.240 -15.177 -16.568 1.00 67.69 465 ASN A CA 1
ATOM 3390 C C . ASN A 1 465 ? -5.762 -14.754 -16.410 1.00 67.69 465 ASN A C 1
ATOM 3392 O O . ASN A 1 465 ? -5.474 -13.829 -15.651 1.00 67.69 465 ASN A O 1
ATOM 3396 N N . TRP A 1 466 ? -4.822 -15.366 -17.133 1.00 67.44 466 TRP A N 1
ATOM 3397 C CA . TRP A 1 466 ? -3.393 -15.030 -17.040 1.00 67.44 466 TRP A CA 1
ATOM 3398 C C . TRP A 1 466 ? -3.069 -13.621 -17.563 1.00 67.44 466 TRP A C 1
ATOM 3400 O O . TRP A 1 466 ? -2.142 -12.983 -17.068 1.00 67.44 466 TRP A O 1
ATOM 3410 N N . CYS A 1 467 ? -3.851 -13.094 -18.511 1.00 68.56 467 CYS A N 1
ATOM 3411 C CA . CYS A 1 467 ? -3.627 -11.778 -19.123 1.00 68.56 467 CYS A CA 1
ATOM 3412 C C . CYS A 1 467 ? -4.594 -10.672 -18.652 1.00 68.56 467 CYS A C 1
ATOM 3414 O O . CYS A 1 467 ? -4.723 -9.643 -19.319 1.00 68.56 467 CYS A O 1
ATOM 3416 N N . ALA A 1 468 ? -5.294 -10.869 -17.530 1.00 67.94 468 ALA A N 1
ATOM 3417 C CA . ALA A 1 468 ? -6.268 -9.909 -17.006 1.00 67.94 468 ALA A CA 1
ATOM 3418 C C . ALA A 1 468 ? -5.654 -8.537 -16.680 1.00 67.94 468 ALA A C 1
ATOM 3420 O O . ALA A 1 468 ? -4.557 -8.439 -16.127 1.00 67.94 468 ALA A O 1
ATOM 3421 N N . GLY A 1 469 ? -6.370 -7.464 -17.028 1.00 57.66 469 GLY A N 1
ATOM 3422 C CA . GLY A 1 469 ? -5.892 -6.086 -16.877 1.00 57.66 469 GLY A CA 1
ATOM 3423 C C . GLY A 1 469 ? -4.731 -5.730 -17.811 1.00 57.66 469 GLY A C 1
ATOM 3424 O O . GLY A 1 469 ? -4.082 -4.704 -17.614 1.00 57.66 469 GLY A O 1
ATOM 3425 N N . GLY A 1 470 ? -4.420 -6.603 -18.775 1.00 69.12 470 GLY A N 1
ATOM 3426 C CA . GLY A 1 470 ? -3.412 -6.383 -19.804 1.00 69.12 470 GLY A CA 1
ATOM 3427 C C . GLY A 1 470 ? -3.947 -5.578 -20.979 1.00 69.12 470 GLY A C 1
ATOM 3428 O O . GLY A 1 470 ? -5.032 -4.997 -20.931 1.00 69.12 470 GLY A O 1
ATOM 3429 N N . GLN A 1 471 ? -3.178 -5.553 -22.060 1.00 74.50 471 GLN A N 1
ATOM 3430 C CA . GLN A 1 471 ? -3.544 -4.897 -23.305 1.00 74.50 471 GLN A CA 1
ATOM 3431 C C . GLN A 1 471 ? -3.190 -5.770 -24.506 1.00 74.50 471 GLN A C 1
ATOM 3433 O O . GLN A 1 471 ? -2.099 -6.336 -24.579 1.00 74.50 471 GLN A O 1
ATOM 3438 N N . VAL A 1 472 ? -4.101 -5.828 -25.472 1.00 83.25 472 VAL A N 1
ATOM 3439 C CA . VAL A 1 472 ? -3.805 -6.256 -26.838 1.00 83.25 472 VAL A CA 1
ATOM 3440 C C . VAL A 1 472 ? -3.261 -5.051 -27.584 1.00 83.25 472 VAL A C 1
ATOM 3442 O O . VAL A 1 472 ? -3.883 -3.992 -27.571 1.00 83.25 472 VAL A O 1
ATOM 3445 N N . ILE A 1 473 ? -2.113 -5.205 -28.231 1.00 81.12 473 ILE A N 1
ATOM 3446 C CA . ILE A 1 473 ? -1.525 -4.191 -29.105 1.00 81.12 473 ILE A CA 1
ATOM 3447 C C . ILE A 1 473 ? -1.560 -4.739 -30.522 1.00 81.12 473 ILE A C 1
ATOM 3449 O O . ILE A 1 473 ? -0.886 -5.718 -30.839 1.00 81.12 473 ILE A O 1
ATOM 3453 N N . TRP A 1 474 ? -2.371 -4.118 -31.364 1.00 83.31 474 TRP A N 1
ATOM 3454 C CA . TRP A 1 474 ? -2.621 -4.577 -32.724 1.00 83.31 474 TRP A CA 1
ATOM 3455 C C . TRP A 1 474 ? -1.426 -4.255 -33.620 1.00 83.31 474 TRP A C 1
ATOM 3457 O O . TRP A 1 474 ? -0.966 -3.114 -33.679 1.00 83.31 474 TRP A O 1
ATOM 3467 N N . LEU A 1 475 ? -0.897 -5.263 -34.311 1.00 80.56 475 LEU A N 1
ATOM 3468 C CA . LEU A 1 475 ? 0.297 -5.142 -35.153 1.00 80.56 475 LEU A CA 1
ATOM 3469 C C . LEU A 1 475 ? -0.059 -5.001 -36.638 1.00 80.56 475 LEU A C 1
ATOM 3471 O O . LEU A 1 475 ? 0.695 -4.368 -37.382 1.00 80.56 475 LEU A O 1
ATOM 3475 N N . THR A 1 476 ? -1.196 -5.565 -37.052 1.00 84.06 476 THR A N 1
ATOM 3476 C CA . THR A 1 476 ? -1.761 -5.472 -38.407 1.00 84.06 476 THR A CA 1
ATOM 3477 C C . THR A 1 476 ? -3.275 -5.228 -38.356 1.00 84.06 476 THR A C 1
ATOM 3479 O O . THR A 1 476 ? -3.854 -5.102 -37.276 1.00 84.06 476 THR A O 1
ATOM 3482 N N . GLY A 1 477 ? -3.906 -5.124 -39.529 1.00 85.88 477 GLY A N 1
ATOM 3483 C CA . GLY A 1 477 ? -5.349 -4.926 -39.663 1.00 85.88 477 GLY A CA 1
ATOM 3484 C C . GLY A 1 477 ? -5.786 -3.469 -39.519 1.00 85.88 477 GLY A C 1
ATOM 3485 O O . GLY A 1 477 ? -4.968 -2.559 -39.381 1.00 85.88 477 GLY A O 1
ATOM 3486 N N . ALA A 1 478 ? -7.102 -3.244 -39.527 1.00 84.12 478 ALA A N 1
ATOM 3487 C CA . ALA A 1 478 ? -7.697 -1.906 -39.410 1.00 84.12 478 ALA A CA 1
ATOM 3488 C C . ALA A 1 478 ? -7.409 -1.227 -38.059 1.00 84.12 478 ALA A C 1
ATOM 3490 O O . ALA A 1 478 ? -7.508 -0.009 -37.937 1.00 84.12 478 ALA A O 1
ATOM 3491 N N . ASN A 1 479 ? -7.040 -2.018 -37.051 1.00 82.00 479 ASN A N 1
ATOM 3492 C CA . ASN A 1 479 ? -6.745 -1.552 -35.703 1.00 82.00 479 ASN A CA 1
ATOM 3493 C C . ASN A 1 479 ? -5.238 -1.391 -35.442 1.00 82.00 479 ASN A C 1
ATOM 3495 O O . ASN A 1 479 ? -4.857 -1.112 -34.304 1.00 82.00 479 ASN A O 1
ATOM 3499 N N . ALA A 1 480 ? -4.377 -1.560 -36.454 1.00 80.12 480 ALA A N 1
ATOM 3500 C CA . ALA A 1 480 ? -2.926 -1.516 -36.297 1.00 80.12 480 ALA A CA 1
ATOM 3501 C C . ALA A 1 480 ? -2.448 -0.279 -35.505 1.00 80.12 480 ALA A C 1
ATOM 3503 O O . ALA A 1 480 ? -2.857 0.856 -35.740 1.00 80.12 480 ALA A O 1
ATOM 3504 N N . GLY A 1 481 ? -1.575 -0.514 -34.524 1.00 65.69 481 GLY A N 1
ATOM 3505 C CA . GLY A 1 481 ? -0.990 0.504 -33.649 1.00 65.69 481 GLY A CA 1
ATOM 3506 C C . GLY A 1 481 ? -1.906 1.046 -32.559 1.00 65.69 481 GLY A C 1
ATOM 3507 O O . GLY A 1 481 ? -1.483 1.938 -31.823 1.00 65.69 481 GLY A O 1
ATOM 3508 N N . THR A 1 482 ? -3.126 0.528 -32.430 1.00 73.44 482 THR A N 1
ATOM 3509 C CA . THR A 1 482 ? -3.991 0.804 -31.279 1.00 73.44 482 THR A CA 1
ATOM 3510 C C . THR A 1 482 ? -3.763 -0.222 -30.166 1.00 73.44 482 THR A C 1
ATOM 3512 O O . THR A 1 482 ? -3.258 -1.325 -30.401 1.00 73.44 482 THR A O 1
ATOM 3515 N N . ALA A 1 483 ? -4.130 0.152 -28.937 1.00 76.56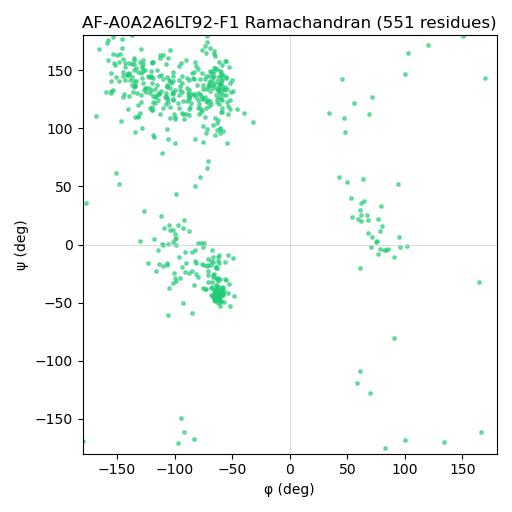 483 ALA A N 1
ATOM 3516 C CA . ALA A 1 483 ? -4.131 -0.736 -27.781 1.00 76.56 483 ALA A CA 1
ATOM 3517 C C . ALA A 1 483 ? -5.564 -0.927 -27.270 1.00 76.56 483 ALA A C 1
ATOM 3519 O O . ALA A 1 483 ? -6.321 0.035 -27.153 1.00 76.56 483 ALA A O 1
ATOM 3520 N N . SER A 1 484 ? -5.926 -2.160 -26.930 1.00 82.56 484 SER A N 1
ATOM 3521 C CA . SER A 1 484 ? -7.232 -2.517 -26.372 1.00 82.56 484 SER A CA 1
ATOM 3522 C C . SER A 1 484 ? -7.046 -3.179 -25.016 1.00 82.56 484 SER A C 1
ATOM 3524 O O . SER A 1 484 ? -6.247 -4.102 -24.883 1.00 82.56 484 SER A O 1
ATOM 3526 N N . ALA A 1 485 ? -7.774 -2.719 -24.000 1.00 78.69 485 ALA A N 1
ATOM 3527 C CA . ALA A 1 485 ? -7.698 -3.305 -22.666 1.00 78.69 485 ALA A CA 1
ATOM 3528 C C . ALA A 1 485 ? -8.265 -4.734 -22.650 1.00 78.69 485 ALA A C 1
ATOM 3530 O O . ALA A 1 485 ? -9.278 -5.014 -23.291 1.00 78.69 485 ALA A O 1
ATOM 3531 N N . ILE A 1 486 ? -7.613 -5.619 -21.897 1.00 77.19 486 ILE A N 1
ATOM 3532 C CA . ILE A 1 486 ? -8.001 -7.016 -21.702 1.00 77.19 486 ILE A CA 1
ATOM 3533 C C . ILE A 1 486 ? -8.685 -7.150 -20.342 1.00 77.19 486 ILE A C 1
ATOM 3535 O O . ILE A 1 486 ? -8.090 -6.843 -19.308 1.00 77.19 486 ILE A O 1
ATOM 3539 N N . SER A 1 487 ? -9.909 -7.674 -20.319 1.00 77.06 487 SER A N 1
ATOM 3540 C CA . SER A 1 487 ? -10.585 -8.031 -19.070 1.00 77.06 487 SER A CA 1
ATOM 3541 C C . SER A 1 487 ? -10.094 -9.374 -18.522 1.00 77.06 487 SER A C 1
ATOM 3543 O O . SER A 1 487 ? -10.111 -9.584 -17.315 1.00 77.06 487 SER A O 1
ATOM 3545 N N . GLY A 1 488 ? -9.642 -10.278 -19.397 1.00 77.38 488 GLY A N 1
ATOM 3546 C CA . GLY A 1 488 ? -9.096 -11.585 -19.034 1.00 77.38 488 GLY A CA 1
ATOM 3547 C C . GLY A 1 488 ? -8.980 -12.530 -20.228 1.00 77.38 488 GLY A C 1
ATOM 3548 O O . GLY A 1 488 ? -9.030 -12.112 -21.386 1.00 77.38 488 GLY A O 1
ATOM 3549 N N . ASN A 1 489 ? -8.869 -13.825 -19.942 1.00 82.06 489 ASN A N 1
ATOM 3550 C CA . ASN A 1 489 ? -8.984 -14.887 -20.938 1.00 82.06 489 ASN A CA 1
ATOM 3551 C C . ASN A 1 489 ? -9.701 -16.112 -20.358 1.00 82.06 489 ASN A C 1
ATOM 3553 O O . ASN A 1 489 ? -9.630 -16.369 -19.154 1.00 82.06 489 ASN A O 1
ATOM 3557 N N . SER A 1 490 ? -10.357 -16.890 -21.218 1.00 82.19 490 SER A N 1
ATOM 3558 C CA . SER A 1 490 ? -11.016 -18.139 -20.830 1.00 82.19 490 SER A CA 1
ATOM 3559 C C . SER A 1 490 ? -10.917 -19.178 -21.942 1.00 82.19 490 SER A C 1
ATOM 3561 O O . SER A 1 490 ? -11.258 -18.878 -23.081 1.00 82.19 490 SER A O 1
ATOM 3563 N N . GLY A 1 491 ? -10.417 -20.379 -21.633 1.00 73.62 491 GLY A N 1
ATOM 3564 C CA . GLY A 1 491 ? -10.335 -21.485 -22.598 1.00 73.62 491 GLY A CA 1
ATOM 3565 C C . GLY A 1 491 ? -9.624 -21.123 -23.908 1.00 73.62 491 GLY A C 1
ATOM 3566 O O . GLY A 1 491 ? -10.106 -21.475 -24.977 1.00 73.62 491 GLY A O 1
ATOM 3567 N N . GLY A 1 492 ? -8.533 -20.352 -23.840 1.00 76.25 492 GLY A N 1
ATOM 3568 C CA . GLY A 1 492 ? -7.772 -19.884 -25.008 1.00 76.25 492 GLY A CA 1
ATOM 3569 C C . GLY A 1 492 ? -8.334 -18.643 -25.715 1.00 76.25 492 GLY A C 1
ATOM 3570 O O . GLY A 1 492 ? -7.680 -18.112 -26.608 1.00 76.25 492 GLY A O 1
ATOM 3571 N N . GLN A 1 493 ? -9.500 -18.142 -25.303 1.00 87.19 493 GLN A N 1
ATOM 3572 C CA . GLN A 1 493 ? -10.107 -16.921 -25.833 1.00 87.19 493 GLN A CA 1
ATOM 3573 C C . GLN A 1 493 ? -9.616 -15.685 -25.071 1.00 87.19 493 GLN A C 1
ATOM 3575 O O . GLN A 1 493 ? -9.707 -15.649 -23.843 1.00 87.19 493 GLN A O 1
ATOM 3580 N N . ILE A 1 494 ? -9.165 -14.654 -25.786 1.00 89.25 494 ILE A N 1
ATOM 3581 C CA . ILE A 1 494 ? -8.898 -13.319 -25.233 1.00 89.25 494 ILE A CA 1
ATOM 3582 C C . ILE A 1 494 ? -10.211 -12.549 -25.113 1.00 89.25 494 ILE A C 1
ATOM 3584 O O . ILE A 1 494 ? -11.040 -12.590 -26.023 1.00 89.25 494 ILE A O 1
ATOM 3588 N N . ILE A 1 495 ? -10.392 -11.846 -23.993 1.00 90.44 495 ILE A N 1
ATOM 3589 C CA . ILE A 1 495 ? -11.585 -11.048 -23.706 1.00 90.44 495 ILE A CA 1
ATOM 3590 C C . ILE A 1 495 ? -11.165 -9.589 -23.519 1.00 90.44 495 ILE A C 1
ATOM 3592 O O . ILE A 1 495 ? -10.423 -9.258 -22.594 1.00 90.44 495 ILE A O 1
ATOM 3596 N N . LEU A 1 496 ? -11.637 -8.717 -24.403 1.00 87.75 496 LEU A N 1
ATOM 3597 C CA . LEU A 1 496 ? -11.431 -7.275 -24.347 1.00 87.75 496 LEU A CA 1
ATOM 3598 C C . LEU A 1 496 ? -12.475 -6.609 -23.446 1.00 87.75 496 LEU A C 1
ATOM 3600 O O . LEU A 1 496 ? -13.632 -7.026 -23.401 1.00 87.75 496 LEU A O 1
ATOM 3604 N N . THR A 1 497 ? -12.077 -5.530 -22.775 1.00 79.62 497 THR A N 1
ATOM 3605 C CA . THR A 1 497 ? -12.962 -4.737 -21.905 1.00 79.62 497 THR A CA 1
ATOM 3606 C C . THR A 1 497 ? -13.996 -3.930 -22.698 1.00 79.62 497 THR A C 1
ATOM 3608 O O . THR A 1 497 ? -15.071 -3.628 -22.187 1.00 79.62 497 THR A O 1
ATOM 3611 N N . SER A 1 498 ? -13.692 -3.584 -23.949 1.00 81.50 498 SER A N 1
ATOM 3612 C CA . SER A 1 498 ? -14.573 -2.833 -24.844 1.00 81.50 498 SER A CA 1
ATOM 3613 C C . SER A 1 498 ? -14.622 -3.470 -26.230 1.00 81.50 498 SER A C 1
ATOM 3615 O O . SER A 1 498 ? -13.687 -4.150 -26.657 1.00 81.50 498 SER A O 1
ATOM 3617 N N . ALA A 1 499 ? -15.746 -3.273 -26.922 1.00 83.69 499 ALA A N 1
ATOM 3618 C CA . ALA A 1 499 ? -15.937 -3.771 -28.277 1.00 83.69 499 ALA A CA 1
ATOM 3619 C C . ALA A 1 499 ? -14.995 -3.061 -29.255 1.00 83.69 499 ALA A C 1
ATOM 3621 O O . ALA A 1 499 ? -14.857 -1.839 -29.214 1.00 83.69 499 ALA A O 1
ATOM 3622 N N . LEU A 1 500 ? -14.394 -3.835 -30.156 1.00 84.88 500 LEU A N 1
ATOM 3623 C CA . LEU A 1 500 ? -13.559 -3.339 -31.239 1.00 84.88 500 LEU A CA 1
ATOM 3624 C C . LEU A 1 500 ? -14.299 -3.481 -32.572 1.00 84.88 500 LEU A C 1
ATOM 3626 O O . LEU A 1 500 ? -14.820 -4.552 -32.894 1.00 84.88 500 LEU A O 1
ATOM 3630 N N . SER A 1 501 ? -14.339 -2.411 -33.362 1.00 79.69 501 SER A N 1
ATOM 3631 C CA . SER A 1 501 ? -14.821 -2.473 -34.742 1.00 79.69 501 SER A CA 1
ATOM 3632 C C . SER A 1 501 ? -13.746 -3.067 -35.658 1.00 79.69 501 SER A C 1
ATOM 3634 O O . SER A 1 501 ? -12.568 -2.748 -35.512 1.00 79.69 501 SER A O 1
ATOM 3636 N N . ASN A 1 502 ? -14.150 -3.872 -36.644 1.00 84.75 502 ASN A N 1
ATOM 3637 C CA . ASN A 1 502 ? -13.287 -4.336 -37.744 1.00 84.75 502 ASN A CA 1
ATOM 3638 C C . ASN A 1 502 ? -12.103 -5.230 -37.330 1.00 84.75 502 ASN A C 1
ATOM 3640 O O . ASN A 1 502 ? -11.018 -5.129 -37.896 1.00 84.75 502 ASN A O 1
ATOM 3644 N N . MET A 1 503 ? -12.307 -6.104 -36.346 1.00 91.00 503 MET A N 1
ATOM 3645 C CA . MET A 1 503 ? -11.385 -7.207 -36.068 1.00 91.00 503 MET A CA 1
ATOM 3646 C C . MET A 1 503 ? -11.525 -8.284 -37.155 1.00 91.00 503 MET A C 1
ATOM 3648 O O . MET A 1 503 ? -12.654 -8.657 -37.484 1.00 91.00 503 MET A O 1
ATOM 3652 N N . ALA A 1 504 ? -10.414 -8.794 -37.692 1.00 93.00 504 ALA A N 1
ATOM 3653 C CA . ALA A 1 504 ? -10.411 -9.827 -38.728 1.00 93.00 504 ALA A CA 1
ATOM 3654 C C . ALA A 1 504 ? -9.559 -11.053 -38.348 1.00 93.00 504 ALA A C 1
ATOM 3656 O O . ALA A 1 504 ? -8.571 -10.964 -37.619 1.00 93.00 504 ALA A O 1
ATOM 3657 N N . ILE A 1 505 ? -9.947 -12.229 -38.853 1.00 94.62 505 ILE A N 1
ATOM 3658 C CA . ILE A 1 505 ? -9.110 -13.436 -38.771 1.00 94.62 505 ILE A CA 1
ATOM 3659 C C . ILE A 1 505 ? -7.826 -13.178 -39.567 1.00 94.62 505 ILE A C 1
ATOM 3661 O O . ILE A 1 505 ? -7.886 -12.659 -40.680 1.00 94.62 505 ILE A O 1
ATOM 3665 N N . GLY A 1 506 ? -6.673 -13.540 -39.002 1.00 91.38 506 GLY A N 1
ATOM 3666 C CA . GLY A 1 506 ? -5.361 -13.229 -39.573 1.00 91.38 506 GLY A CA 1
ATOM 3667 C C . GLY A 1 506 ? -4.757 -11.907 -39.092 1.00 91.38 506 GLY A C 1
ATOM 3668 O O . GLY A 1 506 ? -3.565 -11.688 -39.308 1.00 91.38 506 GLY A O 1
ATOM 3669 N N . ASP A 1 507 ? -5.517 -11.057 -38.390 1.00 91.38 507 ASP A N 1
ATOM 3670 C CA . ASP A 1 507 ? -4.931 -9.904 -37.709 1.00 91.38 507 ASP A CA 1
ATOM 3671 C C . ASP A 1 507 ? -3.920 -10.383 -36.666 1.00 91.38 507 ASP A C 1
ATOM 3673 O O . ASP A 1 507 ? -4.167 -11.311 -35.888 1.00 91.38 507 ASP A O 1
ATOM 3677 N N . THR A 1 508 ? -2.762 -9.734 -36.658 1.00 89.31 508 THR A N 1
ATOM 3678 C CA . THR A 1 508 ? -1.678 -10.026 -35.732 1.00 89.31 508 THR A CA 1
ATOM 3679 C C . THR A 1 508 ? -1.660 -9.001 -34.617 1.00 89.31 508 THR A C 1
ATOM 3681 O O . THR A 1 508 ? -1.970 -7.820 -34.804 1.00 89.31 508 THR A O 1
ATOM 3684 N N . PHE A 1 509 ? -1.295 -9.457 -33.430 1.00 86.94 509 PHE A N 1
ATOM 3685 C CA . PHE A 1 509 ? -1.278 -8.646 -32.230 1.00 86.94 509 PHE A CA 1
ATOM 3686 C C . PHE A 1 509 ? -0.193 -9.131 -31.269 1.00 86.94 509 PHE A C 1
ATOM 3688 O O . PHE A 1 509 ? 0.323 -10.241 -31.374 1.00 86.94 509 PHE A O 1
ATOM 3695 N N . ALA A 1 510 ? 0.162 -8.288 -30.315 1.00 81.75 510 ALA A N 1
ATOM 3696 C CA . ALA A 1 510 ? 0.965 -8.664 -29.166 1.00 81.75 510 ALA A CA 1
ATOM 3697 C C . ALA A 1 510 ? 0.131 -8.510 -27.893 1.00 81.75 510 ALA A C 1
ATOM 3699 O O . ALA A 1 510 ? -0.762 -7.663 -27.828 1.00 81.75 510 ALA A O 1
ATOM 3700 N N . ILE A 1 511 ? 0.420 -9.320 -26.878 1.00 78.00 511 ILE A N 1
ATOM 3701 C CA . ILE A 1 511 ? -0.183 -9.169 -25.553 1.00 78.00 511 ILE A CA 1
ATOM 3702 C C . ILE A 1 511 ? 0.857 -8.549 -24.640 1.00 78.00 511 ILE A C 1
ATOM 3704 O O . ILE A 1 511 ? 1.901 -9.146 -24.384 1.00 78.00 511 ILE A O 1
ATOM 3708 N N . SER A 1 512 ? 0.524 -7.368 -24.129 1.00 70.50 512 SER A N 1
ATOM 3709 C CA . SER A 1 512 ? 1.136 -6.822 -22.932 1.00 70.50 512 SER A CA 1
ATOM 3710 C C . SER A 1 512 ? 0.338 -7.333 -21.738 1.00 70.50 512 SER A C 1
ATOM 3712 O O . SER A 1 512 ? -0.821 -6.963 -21.556 1.00 70.50 512 SER A O 1
ATOM 3714 N N . LEU A 1 513 ? 0.929 -8.206 -20.926 1.00 65.38 513 LEU A N 1
ATOM 3715 C CA . LEU A 1 513 ? 0.277 -8.666 -19.700 1.00 65.38 513 LEU A CA 1
ATOM 3716 C C . LEU A 1 513 ? -0.017 -7.527 -18.730 1.00 65.38 513 LEU A C 1
ATOM 3718 O O . LEU A 1 513 ? 0.695 -6.522 -18.713 1.00 65.38 513 LEU A O 1
ATOM 3722 N N . GLY A 1 514 ? -1.092 -7.702 -17.961 1.00 51.72 514 GLY A N 1
ATOM 3723 C CA . GLY A 1 514 ? -1.590 -6.745 -16.982 1.00 51.72 514 GLY A CA 1
ATOM 3724 C C . GLY A 1 514 ? -1.051 -6.949 -15.573 1.00 51.72 514 GLY A C 1
ATOM 3725 O O . GLY A 1 514 ? -0.058 -7.634 -15.342 1.00 51.72 514 GLY A O 1
ATOM 3726 N N . ILE A 1 515 ? -1.764 -6.363 -14.612 1.00 45.69 515 ILE A N 1
ATOM 3727 C CA . ILE A 1 515 ? -1.512 -6.370 -13.158 1.00 45.69 515 ILE A CA 1
ATOM 3728 C C . ILE A 1 515 ? -1.243 -7.748 -12.520 1.00 45.69 515 ILE A C 1
ATOM 3730 O O . ILE A 1 515 ? -0.760 -7.794 -11.391 1.00 45.69 515 ILE A O 1
ATOM 3734 N N . THR A 1 516 ? -1.482 -8.856 -13.223 1.00 44.69 516 THR A N 1
ATOM 3735 C CA . THR A 1 516 ? -1.172 -10.227 -12.790 1.00 44.69 516 THR A CA 1
ATOM 3736 C C . THR A 1 516 ? 0.314 -10.625 -12.845 1.00 44.69 516 THR A C 1
ATOM 3738 O O . THR A 1 516 ? 0.625 -11.744 -12.449 1.00 44.69 516 THR A O 1
ATOM 3741 N N . GLY A 1 517 ? 1.260 -9.752 -13.232 1.00 42.50 517 GLY A N 1
ATOM 3742 C CA . GLY A 1 517 ? 2.692 -10.109 -13.132 1.00 42.50 517 GLY A CA 1
ATOM 3743 C C . GLY A 1 517 ? 3.722 -9.048 -13.525 1.00 42.50 517 GLY A C 1
ATOM 3744 O O . GLY A 1 517 ? 4.711 -9.383 -14.175 1.00 42.50 517 GLY A O 1
ATOM 3745 N N . ARG A 1 518 ? 3.473 -7.759 -13.249 1.00 48.03 518 ARG A N 1
ATOM 3746 C CA . ARG A 1 518 ? 4.045 -6.693 -14.099 1.00 48.03 518 ARG A CA 1
ATOM 3747 C C . ARG A 1 518 ? 4.785 -5.523 -13.492 1.00 48.03 518 ARG A C 1
ATOM 3749 O O . ARG A 1 518 ? 5.248 -4.721 -14.286 1.00 48.03 518 ARG A O 1
ATOM 3756 N N . MET A 1 519 ? 4.984 -5.465 -12.184 1.00 44.31 519 MET A N 1
ATOM 3757 C CA . MET A 1 519 ? 5.486 -4.288 -11.451 1.00 44.31 519 MET A CA 1
ATOM 3758 C C . MET A 1 519 ? 4.427 -3.442 -10.746 1.00 44.31 519 MET A C 1
ATOM 3760 O O . MET A 1 519 ? 3.291 -3.351 -11.213 1.00 44.31 519 MET A O 1
ATOM 3764 N N . THR A 1 520 ? 4.788 -2.850 -9.606 1.00 44.00 520 THR A N 1
ATOM 3765 C CA . THR A 1 520 ? 4.031 -1.814 -8.895 1.00 44.00 520 THR A CA 1
ATOM 3766 C C . THR A 1 520 ? 3.776 -0.624 -9.825 1.00 44.00 520 THR A C 1
ATOM 3768 O O . THR A 1 520 ? 4.464 -0.443 -10.828 1.00 44.00 520 THR A O 1
ATOM 3771 N N . GLU A 1 521 ? 2.753 0.186 -9.537 1.00 38.25 521 GLU A N 1
ATOM 3772 C CA . GLU A 1 521 ? 2.286 1.259 -10.442 1.00 38.25 521 GLU A CA 1
ATOM 3773 C C . GLU A 1 521 ? 3.327 2.359 -10.696 1.00 38.25 521 GLU A C 1
ATOM 3775 O O . GLU A 1 521 ? 3.249 3.048 -11.707 1.00 38.25 521 GLU A O 1
ATOM 3780 N N . ASP A 1 522 ? 4.326 2.493 -9.825 1.00 39.34 522 ASP A N 1
ATOM 3781 C CA . ASP A 1 522 ? 5.454 3.414 -9.986 1.00 39.34 522 ASP A CA 1
ATOM 3782 C C . ASP A 1 522 ? 6.578 2.876 -10.885 1.00 39.34 522 ASP A C 1
ATOM 3784 O O . ASP A 1 522 ? 7.528 3.598 -11.177 1.00 39.34 522 ASP A O 1
ATOM 3788 N N . GLY A 1 523 ? 6.484 1.628 -11.351 1.00 37.38 523 GLY A N 1
ATOM 3789 C CA . GLY A 1 523 ? 7.437 1.072 -12.304 1.00 37.38 523 GLY A CA 1
ATOM 3790 C C . GLY A 1 523 ? 8.841 0.856 -11.738 1.00 37.38 523 GLY A C 1
ATOM 3791 O O . GLY A 1 523 ? 9.776 0.736 -12.526 1.00 37.38 523 GLY A O 1
ATOM 3792 N N . THR A 1 524 ? 8.997 0.756 -10.412 1.00 41.59 524 THR A N 1
ATOM 3793 C CA . THR A 1 524 ? 10.292 0.514 -9.740 1.00 41.59 524 THR A CA 1
ATOM 3794 C C . THR A 1 524 ? 10.392 -0.840 -9.022 1.00 41.59 524 THR A C 1
ATOM 3796 O O . THR A 1 524 ? 11.507 -1.297 -8.766 1.00 41.59 524 THR A O 1
ATOM 3799 N N . HIS A 1 525 ? 9.275 -1.531 -8.759 1.00 46.06 525 HIS A N 1
ATOM 3800 C CA . HIS A 1 525 ? 9.258 -2.827 -8.064 1.00 46.06 525 HIS A CA 1
ATOM 3801 C C . HIS A 1 525 ? 8.517 -3.876 -8.883 1.00 46.06 525 HIS A C 1
ATOM 3803 O O . HIS A 1 525 ? 7.430 -3.565 -9.342 1.00 46.06 525 HIS A O 1
ATOM 3809 N N . PRO A 1 526 ? 8.999 -5.117 -9.058 1.00 43.22 526 PRO A N 1
ATOM 3810 C CA . PRO A 1 526 ? 8.189 -6.187 -9.638 1.00 43.22 526 PRO A CA 1
ATOM 3811 C C . PRO A 1 526 ? 6.973 -6.498 -8.743 1.00 43.22 526 PRO A C 1
ATOM 3813 O O . PRO A 1 526 ? 7.145 -6.835 -7.579 1.00 43.22 526 PRO A O 1
ATOM 3816 N N . ARG A 1 527 ? 5.748 -6.447 -9.300 1.00 41.88 527 ARG A N 1
ATOM 3817 C CA . ARG A 1 527 ? 4.517 -6.942 -8.675 1.00 41.88 527 ARG A CA 1
ATOM 3818 C C . ARG A 1 527 ? 4.748 -8.427 -8.620 1.00 41.88 527 ARG A C 1
ATOM 3820 O O . ARG A 1 527 ? 4.668 -9.096 -9.655 1.00 41.88 527 ARG A O 1
ATOM 3827 N N . ALA A 1 528 ? 5.087 -8.933 -7.447 1.00 37.59 528 ALA A N 1
ATOM 3828 C CA . ALA A 1 528 ? 4.963 -10.353 -7.228 1.00 37.59 528 ALA A CA 1
ATOM 3829 C C . ALA A 1 528 ? 3.494 -10.702 -7.508 1.00 37.59 528 ALA A C 1
ATOM 3831 O O . ALA A 1 528 ? 2.571 -9.976 -7.131 1.00 37.59 528 ALA A O 1
ATOM 3832 N N . SER A 1 529 ? 3.266 -11.756 -8.282 1.00 34.41 529 SER A N 1
ATOM 3833 C CA . SER A 1 529 ? 1.915 -12.254 -8.478 1.00 34.41 529 SER A CA 1
ATOM 3834 C C . SER A 1 529 ? 1.320 -12.536 -7.091 1.00 34.41 529 SER A C 1
ATOM 3836 O O . SER A 1 529 ? 2.025 -12.977 -6.181 1.00 34.41 529 SER A O 1
ATOM 3838 N N . TYR A 1 530 ? 0.018 -12.290 -6.912 1.00 34.47 530 TYR A N 1
ATOM 3839 C CA . TYR A 1 530 ? -0.718 -12.566 -5.663 1.00 34.47 530 TYR A CA 1
ATOM 3840 C C . TYR A 1 530 ? -0.570 -14.016 -5.161 1.00 34.47 530 TYR A C 1
ATOM 3842 O O . TYR A 1 530 ? -1.033 -14.352 -4.075 1.00 34.47 530 TYR A O 1
ATOM 3850 N N . THR A 1 531 ? 0.031 -14.889 -5.965 1.00 32.66 531 THR A N 1
ATOM 3851 C CA . THR A 1 531 ? 0.062 -16.327 -5.771 1.00 32.66 531 THR A CA 1
ATOM 3852 C C . THR A 1 531 ? 1.464 -16.902 -5.538 1.00 32.66 531 THR A C 1
ATOM 3854 O O . THR A 1 531 ? 1.514 -17.946 -4.893 1.00 32.66 531 THR A O 1
ATOM 3857 N N . TRP A 1 532 ? 2.592 -16.275 -5.937 1.00 35.34 532 TRP A N 1
ATOM 3858 C CA . TRP A 1 532 ? 3.907 -16.948 -5.822 1.00 35.34 532 TRP A CA 1
ATOM 3859 C C . TRP A 1 532 ? 5.145 -16.056 -5.566 1.00 35.34 532 TRP A C 1
ATOM 3861 O O . TRP A 1 532 ? 5.336 -14.989 -6.145 1.00 35.34 532 TRP A O 1
ATOM 3871 N N . GLY A 1 533 ? 6.041 -16.564 -4.703 1.00 40.03 533 GLY A N 1
ATOM 3872 C CA . GLY A 1 533 ? 7.452 -16.166 -4.580 1.00 40.03 533 GLY A CA 1
ATOM 3873 C C . GLY A 1 533 ? 7.760 -15.032 -3.597 1.00 40.03 533 GLY A C 1
ATOM 3874 O O . GLY A 1 533 ? 8.219 -15.288 -2.488 1.00 40.03 533 GLY A O 1
ATOM 3875 N N . GLY A 1 534 ? 7.544 -13.780 -4.008 1.00 51.94 534 GLY A N 1
ATOM 3876 C CA . GLY A 1 534 ? 7.978 -12.596 -3.248 1.00 51.94 534 GLY A CA 1
ATOM 3877 C C . GLY A 1 534 ? 6.995 -12.164 -2.156 1.00 51.94 534 GLY A C 1
ATOM 3878 O O . GLY A 1 534 ? 7.330 -12.167 -0.973 1.00 51.94 534 GLY A O 1
ATOM 3879 N N . ILE A 1 535 ? 5.752 -11.843 -2.533 1.00 55.31 535 ILE A N 1
ATOM 3880 C CA . ILE A 1 535 ? 4.708 -11.432 -1.577 1.00 55.31 535 ILE A CA 1
ATOM 3881 C C . ILE A 1 535 ? 4.384 -12.535 -0.574 1.00 55.31 535 ILE A C 1
ATOM 3883 O O . ILE A 1 535 ? 4.362 -12.210 0.603 1.00 55.31 535 ILE A O 1
ATOM 3887 N N . PRO A 1 536 ? 4.176 -13.817 -0.942 1.00 60.53 536 PRO A N 1
ATOM 3888 C CA . PRO A 1 536 ? 3.878 -14.840 0.060 1.00 60.53 536 PRO A CA 1
ATOM 3889 C C . PRO A 1 536 ? 4.978 -14.970 1.114 1.00 60.53 536 PRO A C 1
ATOM 3891 O O . PRO A 1 536 ? 4.678 -15.127 2.293 1.00 60.53 536 PRO A O 1
ATOM 3894 N N . ALA A 1 537 ? 6.244 -14.845 0.712 1.00 66.88 537 ALA A N 1
ATOM 3895 C CA . ALA A 1 537 ? 7.370 -14.912 1.631 1.00 66.88 537 ALA A CA 1
ATOM 3896 C C . ALA A 1 537 ? 7.481 -13.643 2.498 1.00 66.88 537 ALA A C 1
ATOM 3898 O O . ALA A 1 537 ? 7.721 -13.744 3.699 1.00 66.88 537 ALA A O 1
ATOM 3899 N N . MET A 1 538 ? 7.220 -12.461 1.931 1.00 72.12 538 MET A N 1
ATOM 3900 C CA . MET A 1 538 ? 7.125 -11.207 2.685 1.00 72.12 538 MET A CA 1
ATOM 3901 C C . MET A 1 538 ? 5.945 -11.217 3.669 1.00 72.12 538 MET A C 1
ATOM 3903 O O . MET A 1 538 ? 6.120 -10.905 4.840 1.00 72.12 538 MET A O 1
ATOM 3907 N N . VAL A 1 539 ? 4.756 -11.626 3.225 1.00 72.50 539 VAL A N 1
ATOM 3908 C CA . VAL A 1 539 ? 3.554 -11.817 4.048 1.00 72.50 539 VAL A CA 1
ATOM 3909 C C . VAL A 1 539 ? 3.835 -12.824 5.151 1.00 72.50 539 VAL A C 1
ATOM 3911 O O . VAL A 1 539 ? 3.462 -12.571 6.289 1.00 72.50 539 VAL A O 1
ATOM 3914 N N . ALA A 1 540 ? 4.523 -13.931 4.860 1.00 73.56 540 ALA A N 1
ATOM 3915 C CA . ALA A 1 540 ? 4.917 -14.908 5.867 1.00 73.56 540 ALA A CA 1
ATOM 3916 C C . ALA A 1 540 ? 5.899 -14.317 6.888 1.00 73.56 540 ALA A C 1
ATOM 3918 O O . ALA A 1 540 ? 5.699 -14.510 8.084 1.00 73.56 540 ALA A O 1
ATOM 3919 N N . ALA A 1 541 ? 6.912 -13.564 6.449 1.00 79.00 541 ALA A N 1
ATOM 3920 C CA . ALA A 1 541 ? 7.871 -12.904 7.336 1.00 79.00 541 ALA A CA 1
ATOM 3921 C C . ALA A 1 541 ? 7.194 -11.854 8.231 1.00 79.00 541 ALA A C 1
ATOM 3923 O O . ALA A 1 541 ? 7.392 -11.856 9.448 1.00 79.00 541 ALA A O 1
ATOM 3924 N N . ILE A 1 542 ? 6.334 -11.008 7.651 1.00 82.06 542 ILE A N 1
ATOM 3925 C CA . ILE A 1 542 ? 5.521 -10.043 8.397 1.00 82.06 542 ILE A CA 1
ATOM 3926 C C . ILE A 1 542 ? 4.621 -10.801 9.375 1.00 82.06 542 ILE A C 1
ATOM 3928 O O . ILE A 1 542 ? 4.690 -10.549 10.570 1.00 82.06 542 ILE A O 1
ATOM 3932 N N . LYS A 1 543 ? 3.840 -11.785 8.915 1.00 83.19 543 LYS A N 1
ATOM 3933 C CA . LYS A 1 543 ? 2.912 -12.566 9.747 1.00 83.19 543 LYS A CA 1
ATOM 3934 C C . LYS A 1 543 ? 3.617 -13.265 10.905 1.00 83.19 543 LYS A C 1
ATOM 3936 O O . LYS A 1 543 ? 3.111 -13.230 12.025 1.00 83.19 543 LYS A O 1
ATOM 3941 N N . ALA A 1 544 ? 4.779 -13.867 10.657 1.00 83.56 544 ALA A N 1
ATOM 3942 C CA . ALA A 1 544 ? 5.602 -14.483 11.689 1.00 83.56 544 ALA A CA 1
ATOM 3943 C C . ALA A 1 544 ? 6.008 -13.452 12.746 1.00 83.56 544 ALA A C 1
ATOM 3945 O O . ALA A 1 544 ? 5.865 -13.716 13.939 1.00 83.56 544 ALA A O 1
ATOM 3946 N N . LYS A 1 545 ? 6.421 -12.248 12.325 1.00 88.06 545 LYS A N 1
ATOM 3947 C CA . LYS A 1 545 ? 6.740 -11.162 13.253 1.00 88.06 545 LYS A CA 1
ATOM 3948 C C . LYS A 1 545 ? 5.517 -10.683 14.036 1.00 88.06 545 LYS A C 1
ATOM 3950 O O . LYS A 1 545 ? 5.596 -10.603 15.257 1.00 88.06 545 LYS A O 1
ATOM 3955 N N . LEU A 1 546 ? 4.390 -10.413 13.373 1.00 84.56 546 LEU A N 1
ATOM 3956 C CA . LEU A 1 546 ? 3.159 -9.983 14.053 1.00 84.56 546 LEU A CA 1
ATOM 3957 C C . LEU A 1 546 ? 2.704 -11.036 15.077 1.00 84.56 546 LEU A C 1
ATOM 3959 O O . LEU A 1 546 ? 2.293 -10.687 16.177 1.00 84.56 546 LEU A O 1
ATOM 3963 N N . THR A 1 547 ? 2.835 -12.324 14.743 1.00 85.25 547 THR A N 1
ATOM 3964 C CA . THR A 1 547 ? 2.508 -13.440 15.645 1.00 85.25 547 THR A CA 1
ATOM 3965 C C . THR A 1 547 ? 3.455 -13.499 16.842 1.00 85.25 547 THR A C 1
ATOM 3967 O O . THR A 1 547 ? 2.992 -13.648 17.969 1.00 85.25 547 THR A O 1
ATOM 3970 N N . ALA A 1 548 ? 4.764 -13.355 16.617 1.00 84.69 548 ALA A N 1
ATOM 3971 C CA . ALA A 1 548 ? 5.758 -13.364 17.686 1.00 84.69 548 ALA A CA 1
ATOM 3972 C C . ALA A 1 548 ? 5.551 -12.199 18.662 1.00 84.69 548 ALA A C 1
ATOM 3974 O O . ALA A 1 548 ? 5.560 -12.406 19.869 1.00 84.69 548 ALA A O 1
ATOM 3975 N N . ILE A 1 549 ? 5.298 -10.993 18.147 1.00 80.94 549 ILE A N 1
ATOM 3976 C CA . ILE A 1 549 ? 5.038 -9.815 18.979 1.00 80.94 549 ILE A CA 1
ATOM 3977 C C . ILE A 1 549 ? 3.733 -9.986 19.750 1.00 80.94 549 ILE A C 1
ATOM 3979 O O . ILE A 1 549 ? 3.706 -9.762 20.955 1.00 80.94 549 ILE A O 1
ATOM 3983 N N . LYS A 1 550 ? 2.669 -10.450 19.086 1.00 79.12 550 LYS A N 1
ATOM 3984 C CA . LYS A 1 550 ? 1.404 -10.767 19.751 1.00 79.12 550 LYS A CA 1
ATOM 3985 C C . LYS A 1 550 ? 1.568 -11.782 20.885 1.00 79.12 550 LYS A C 1
ATOM 3987 O O . LYS A 1 550 ? 0.776 -11.744 21.800 1.00 79.12 550 LYS A O 1
ATOM 3992 N N . ALA A 1 551 ? 2.529 -12.703 20.834 1.00 77.88 551 ALA A N 1
ATOM 3993 C CA . ALA A 1 551 ? 2.723 -13.676 21.912 1.00 77.88 551 ALA A CA 1
ATOM 3994 C C . ALA A 1 551 ? 3.401 -13.085 23.165 1.00 77.88 551 ALA A C 1
ATOM 3996 O O . ALA A 1 551 ? 3.367 -13.712 24.220 1.00 77.88 551 ALA A O 1
ATOM 3997 N N . VAL A 1 552 ? 4.045 -11.919 23.045 1.00 75.44 552 VAL A N 1
ATOM 3998 C CA . VAL A 1 552 ? 4.726 -11.224 24.154 1.00 75.44 552 VAL A CA 1
ATOM 3999 C C . VAL A 1 552 ? 3.771 -10.307 24.929 1.00 75.44 552 VAL A C 1
ATOM 4001 O O . VAL A 1 552 ? 4.032 -10.015 26.095 1.00 75.44 552 VAL A O 1
ATOM 4004 N N . PHE A 1 553 ? 2.694 -9.853 24.283 1.00 61.59 553 PHE A N 1
ATOM 4005 C CA . PHE A 1 553 ? 1.669 -8.963 24.836 1.00 61.59 553 PHE A CA 1
ATOM 4006 C C . PHE A 1 553 ? 0.367 -9.723 25.070 1.00 61.59 553 PHE A C 1
ATOM 4008 O O . PHE A 1 553 ? -0.302 -9.426 26.080 1.00 61.59 553 PHE A O 1
#

Nearest PDB structures (foldseek):
  4jgg-assembly2_B  TM=7.447E-01  e=4.348E-05  Pseudomonas aeruginosa PAO1
  3hp4-assembly1_A  TM=7.919E-01  e=4.547E-04  Pseudoalteromonas sp. 643A
  1u8u-assembly1_A  TM=7.972E-01  e=4.808E-04  Escherichia coli
  5tic-assembly1_A  TM=7.947E-01  e=4.808E-04  Escherichia coli
  6lfb-assembly1_A  TM=7.892E-01  e=8.891E-04  Escherichia coli

Secondary structure (DSSP, 8-state):
-----------------------PPP----EEEEE-SEEE-SBSS-EEE--SSS-EEEEEEEEEE--S-S-EEEEEEEE-SEEB-TTSPPEEPSS-EEEEEEEESSTTS-EEE--BTTBS-EEEPTT-S-EEPPPEEEEEEE-TT-EEEEEEEEEEPTT-EEE-B-SSSS-B---SEEEEEEEGGG----EEEEESHHHHTSS-HHHHHHTTT--EEE---TT--HHHHHHH-HHHHHHHHHTT--EEEEE--HHHHHTT--HHHHHHHHHHHHHHHHTTT-EEEEEP---------EE-SEEEEETTEEEEE-S-GGG--TT-EEEEEEEEESGGG-EEEEEEEEETTEEEEE-TTSPSEE-EEEEEEEEPPPPSS-----SGGG--STTSHHHHHHHHHHT--TTEEEEE--HHHHEEETTEEEE-----TT-PPPEEEEEEEEEEETTEEEE--SS-TTSSSTTTT-EEEE-SSTTTT-EEEEEEEETTEEEESS--SS--TT-EEEEE--TTSS--TTSSS----TTSSHHHHHHHHHHHHHHHHHHH-

Solvent-accessible surface area (backbone atoms only — not comparable to full-atom values): 28983 Å² total; per-residue (Å²): 133,91,80,84,90,89,80,94,79,82,83,84,77,80,75,75,76,83,65,81,74,71,75,73,73,79,80,74,68,44,82,40,59,26,38,26,28,75,31,37,27,33,33,77,75,25,59,45,64,40,83,62,96,50,68,37,73,50,70,31,77,48,77,45,47,32,35,59,63,51,69,38,52,40,40,28,46,27,35,48,14,32,30,44,43,64,74,52,61,59,40,51,28,92,53,60,45,45,36,35,42,32,41,23,52,56,77,93,51,74,70,46,72,42,26,32,91,84,32,66,53,38,67,40,48,46,48,30,40,59,42,66,39,42,75,41,76,49,96,57,63,46,48,49,65,40,63,34,32,41,37,32,37,30,69,35,52,61,67,40,50,44,41,7,20,50,87,53,100,60,68,38,52,56,63,39,36,43,30,27,75,40,50,47,74,69,45,63,65,19,37,28,34,37,26,12,32,70,44,46,60,41,69,33,31,62,64,57,28,27,61,98,66,31,14,29,42,36,64,33,30,48,62,34,26,48,74,62,43,64,78,38,36,67,48,60,53,49,27,38,41,72,36,34,28,42,29,34,42,39,40,67,50,65,43,28,37,73,70,64,52,49,52,70,55,51,53,52,32,52,48,52,40,33,51,56,35,45,77,53,68,16,45,28,32,38,45,32,38,70,60,41,56,50,70,80,59,42,61,41,81,45,42,36,28,51,96,30,26,32,46,33,32,39,92,62,25,86,81,55,58,54,47,33,49,31,36,33,40,52,39,68,36,56,54,64,60,33,46,80,30,41,24,70,38,60,60,69,34,34,35,34,24,54,32,61,70,34,73,67,41,73,48,39,62,73,33,34,40,34,71,50,90,74,77,90,77,76,72,66,59,24,72,74,48,39,28,47,27,79,85,13,37,50,37,46,49,26,54,49,49,72,64,43,60,88,64,34,78,45,64,41,75,36,26,78,75,38,19,71,42,81,50,41,28,30,63,52,70,61,89,54,95,75,72,67,70,54,44,58,75,41,32,31,65,42,78,80,50,55,34,29,34,29,46,60,74,88,83,70,37,84,60,64,46,70,41,22,62,11,32,41,36,27,70,36,66,87,48,38,59,42,75,42,52,19,61,22,32,52,82,42,25,45,30,38,70,58,75,48,82,72,79,54,73,66,29,29,27,28,40,45,63,12,80,60,60,62,34,26,93,76,73,56,46,79,24,42,30,98,83,50,65,50,41,60,50,46,22,47,45,48,26,52,48,56,48,56,55,48,72,76,81

Sequence (553 aa):
MSLYAILFNVLMSTVAVDGDAVPQPPIVPVPVQRNITRTIGPGNDGQGLSAGTSATTVTSNHSYANESGEELTTLAVVYSGFAAINNAAESSCPSAYPIVATVEYPVGSAVQTFTFGGSGTGSVPAGAPAYISDEITLTTPIPAGATFKIASSATLEIGQKVPMSRDSVTPAFRPSGIVSTLMSDKNRFVPFAIGDSIFTNDGMPPSAAAAGVCPIFQLSMIGGTLFQNVNNFTKRVALAKALGCTHAVINYQTNDHTAGQTYEQLTANATAMADLMNANDMKTIWTTGTPIASIPSVSASSVSASGGFLSVTVPDGSLFLAGQFCGVVGATAPTTANGRKLITAVDGNVLTLKAPNVVDGAVTGTITISRYYNYSSQQTHGGGNLAGGVNSVWYRFSEWVRSHPGNIVDHIEITDVLAQSRTVPKWKTAPDPYLRADKASLTISTITSTTRFYYTSDGDTTTNNWCAGGQVIWLTGANAGTASAISGNSGGQIILTSALSNMAIGDTFAISLGITGRMTEDGTHPRASYTWGGIPAMVAAIKAKLTAIKAVF

Radius of gyration: 27.35 Å; Cα contacts (8 Å, |Δi|>4): 1401; chains: 1; bounding box: 92×45×89 Å

pLDDT: mean 76.63, std 18.01, range [25.86, 97.81]